Protein AF-0000000086662887 (afdb_homodimer)

Foldseek 3Di:
DPDPPPPPDDPPDPDDDPPPPPPPDDPPPDDPDPDDDDDDDDDDDDDDDDDDDDDDDDPDPPPPPPPPPPPPVCCPPPVVVVVVVVVVVVVVVVVVVVVVVVVVVVVVVLVPDQPVAQVSQAPVCPQALVSNVVSVWDQQQLVLGTGDPLLDDVVLSVVCCQCDPDPNSFFKKWFFPVVVPDPAPPVRGDIDIDTSVVSSNVGHAFGKMWGFQLSVLVSLVSVVVSVVCCVVRVGDHHYDPDPVVVVNVVSVCCVPPVPVGDRGDRPHMDGGHDD/DPPPPDPPDDPDDPDDDDPDPPPPDDPPPPPPPPDDDDDDDPDDDDDDDDDDPPVVDPPDPPPPPPPPPPPPPCCPPPVVVVVVVVVVVVVVVVVVVVVVVVVVVVVVVLVPDQPVAQVSQAPVCPQALVSNVVVVWDQQQLVLGTGDPLLDDVVLSVVCCQCDPDPSSFFKKWFFPCVVPPPQPPVRGDIDIDTSVVSSNVGHAFGKMWGFQLSVLVSLVSVVVSVVCCVVRVGDHHYDPDPVVVVNVVSVCCVPPVPVGDRGDRPHMDGGHDD

Nearest PDB structures (foldseek):
  6k1x-assembly1_A  TM=3.663E-01  e=7.647E+00  Rhodothermus marinus DSM 4252

Organism: Colletotrichum gloeosporioides (NCBI:txid474922)

Structure (mmCIF, N/CA/C/O backbone):
data_AF-0000000086662887-model_v1
#
loop_
_entity.id
_entity.type
_entity.pdbx_description
1 polymer 'Tat pathway signal sequence'
#
loop_
_atom_site.group_PDB
_atom_site.id
_atom_site.type_symbol
_atom_site.label_atom_id
_atom_site.label_alt_id
_atom_site.label_comp_id
_atom_site.label_asym_id
_atom_site.label_entity_id
_atom_site.label_seq_id
_atom_site.pdbx_PDB_ins_code
_atom_site.Cartn_x
_atom_site.Cartn_y
_atom_site.Cartn_z
_atom_site.occupancy
_atom_site.B_iso_or_equiv
_atom_site.auth_seq_id
_atom_site.auth_comp_id
_atom_site.auth_asym_id
_atom_site.auth_atom_id
_atom_site.pdbx_PDB_model_num
ATOM 1 N N . MET A 1 1 ? 58.344 -1.592 1.694 1 23.08 1 MET A N 1
ATOM 2 C CA . MET A 1 1 ? 58.094 -2.932 2.219 1 23.08 1 MET A CA 1
ATOM 3 C C . MET A 1 1 ? 57.562 -2.865 3.639 1 23.08 1 MET A C 1
ATOM 5 O O . MET A 1 1 ? 56.625 -3.609 3.986 1 23.08 1 MET A O 1
ATOM 9 N N . SER A 1 2 ? 58.281 -2.299 4.652 1 22.98 2 SER A N 1
ATOM 10 C CA . SER A 1 2 ? 58.312 -2.697 6.059 1 22.98 2 SER A CA 1
ATOM 11 C C . SER A 1 2 ? 57.094 -2.115 6.816 1 22.98 2 SER A C 1
ATOM 13 O O . SER A 1 2 ? 56.531 -2.777 7.684 1 22.98 2 SER A O 1
ATOM 15 N N . GLN A 1 3 ? 56.969 -0.817 6.832 1 21.31 3 GLN A N 1
ATOM 16 C CA . GLN A 1 3 ? 56.406 -0.112 7.98 1 21.31 3 GLN A CA 1
ATOM 17 C C . GLN A 1 3 ? 54.906 -0.336 8.078 1 21.31 3 GLN A C 1
ATOM 19 O O . GLN A 1 3 ? 54.344 -0.237 9.156 1 21.31 3 GLN A O 1
ATOM 24 N N . MET A 1 4 ? 54.062 -0.212 6.941 1 23.38 4 MET A N 1
ATOM 25 C CA . MET A 1 4 ? 52.656 0.029 7.133 1 23.38 4 MET A CA 1
ATOM 26 C C . MET A 1 4 ? 51.938 -1.246 7.574 1 23.38 4 MET A C 1
ATOM 28 O O . MET A 1 4 ? 51.406 -1.987 6.742 1 23.38 4 MET A O 1
ATOM 32 N N . ALA A 1 5 ? 52.406 -2.219 8.336 1 21.09 5 ALA A N 1
ATOM 33 C CA . ALA A 1 5 ? 52.125 -3.518 8.938 1 21.09 5 ALA A CA 1
ATOM 34 C C . ALA A 1 5 ? 50.969 -3.406 9.938 1 21.09 5 ALA A C 1
ATOM 36 O O . ALA A 1 5 ? 50.344 -4.406 10.281 1 21.09 5 ALA A O 1
ATOM 37 N N . LYS A 1 6 ? 50.875 -2.359 10.812 1 22.92 6 LYS A N 1
ATOM 38 C CA . LYS A 1 6 ? 50.312 -2.43 12.156 1 22.92 6 LYS A CA 1
ATOM 39 C C . LYS A 1 6 ? 48.812 -2.6 12.117 1 22.92 6 LYS A C 1
ATOM 41 O O . LYS A 1 6 ? 48.188 -2.898 13.141 1 22.92 6 LYS A O 1
ATOM 46 N N . MET A 1 7 ? 48 -1.914 11.266 1 21.62 7 MET A N 1
ATOM 47 C CA . MET A 1 7 ? 46.594 -1.594 11.57 1 21.62 7 MET A CA 1
ATOM 48 C C . MET A 1 7 ? 45.719 -2.838 11.477 1 21.62 7 MET A C 1
ATOM 50 O O . MET A 1 7 ? 44.594 -2.777 10.977 1 21.62 7 MET A O 1
ATOM 54 N N . ALA A 1 8 ? 46.188 -4.125 11.414 1 22.67 8 ALA A N 1
ATOM 55 C CA . ALA A 1 8 ? 45.5 -5.387 11.094 1 22.67 8 ALA A CA 1
ATOM 56 C C . ALA A 1 8 ? 44.531 -5.789 12.203 1 22.67 8 ALA A C 1
ATOM 58 O O . ALA A 1 8 ? 43.719 -6.703 12.023 1 22.67 8 ALA A O 1
ATOM 59 N N . GLY A 1 9 ? 44.781 -5.5 13.5 1 20.31 9 GLY A N 1
ATOM 60 C CA . GLY A 1 9 ? 44.469 -6.445 14.555 1 20.31 9 GLY A CA 1
ATOM 61 C C . GLY A 1 9 ? 42.969 -6.574 14.805 1 20.31 9 GLY A C 1
ATOM 62 O O . GLY A 1 9 ? 42.469 -7.68 15.016 1 20.31 9 GLY A O 1
ATOM 63 N N . VAL A 1 10 ? 42.188 -5.594 15.305 1 21.38 10 VAL A N 1
ATOM 64 C CA . VAL A 1 10 ? 41.219 -5.656 16.406 1 21.38 10 VAL A CA 1
ATOM 65 C C . VAL A 1 10 ? 39.875 -6.168 15.898 1 21.38 10 VAL A C 1
ATOM 67 O O . VAL A 1 10 ? 38.906 -6.238 16.656 1 21.38 10 VAL A O 1
ATOM 70 N N . VAL A 1 11 ? 39.531 -6.371 14.625 1 22.28 11 VAL A N 1
ATOM 71 C CA . VAL A 1 11 ? 38.094 -6.375 14.289 1 22.28 11 VAL A CA 1
ATOM 72 C C . VAL A 1 11 ? 37.469 -7.707 14.688 1 22.28 11 VAL A C 1
ATOM 74 O O . VAL A 1 11 ? 37.156 -8.531 13.828 1 22.28 11 VAL A O 1
ATOM 77 N N . ARG A 1 12 ? 38 -8.461 15.617 1 19.94 12 ARG A N 1
ATOM 78 C CA . ARG A 1 12 ? 37.625 -9.867 15.758 1 19.94 12 ARG A CA 1
ATOM 79 C C . ARG A 1 12 ? 36.156 -10 16.125 1 19.94 12 ARG A C 1
ATOM 81 O O . ARG A 1 12 ? 35.438 -10.836 15.578 1 19.94 12 ARG A O 1
ATOM 88 N N . ASN A 1 13 ? 35.656 -9.703 17.406 1 18.73 13 ASN A N 1
ATOM 89 C CA . ASN A 1 13 ? 34.906 -10.625 18.266 1 18.73 13 ASN A CA 1
ATOM 90 C C . ASN A 1 13 ? 33.406 -10.57 17.969 1 18.73 13 ASN A C 1
ATOM 92 O O . ASN A 1 13 ? 32.594 -11 18.797 1 18.73 13 ASN A O 1
ATOM 96 N N . LEU A 1 14 ? 32.75 -9.711 17.125 1 20.89 14 LEU A N 1
ATOM 97 C CA . LEU A 1 14 ? 31.344 -9.445 17.391 1 20.89 14 LEU A CA 1
ATOM 98 C C . LEU A 1 14 ? 30.5 -10.672 17.047 1 20.89 14 LEU A C 1
ATOM 100 O O . LEU A 1 14 ? 30.062 -10.82 15.898 1 20.89 14 LEU A O 1
ATOM 104 N N . GLN A 1 15 ? 30.875 -11.859 17.469 1 19.16 15 GLN A N 1
ATOM 105 C CA . GLN A 1 15 ? 30.203 -13.055 16.969 1 19.16 15 GLN A CA 1
ATOM 106 C C . GLN A 1 15 ? 28.703 -13.016 17.297 1 19.16 15 GLN A C 1
ATOM 108 O O . GLN A 1 15 ? 27.875 -13.344 16.453 1 19.16 15 GLN A O 1
ATOM 113 N N . ALA A 1 16 ? 28.234 -13.102 18.625 1 20.16 16 ALA A N 1
ATOM 114 C CA . ALA A 1 16 ? 27.484 -14.281 19.047 1 20.16 16 ALA A CA 1
ATOM 115 C C . ALA A 1 16 ? 26.016 -14.164 18.641 1 20.16 16 ALA A C 1
ATOM 117 O O . ALA A 1 16 ? 25.484 -15.062 18 1 20.16 16 ALA A O 1
ATOM 118 N N . SER A 1 17 ? 24.938 -13.984 19.656 1 21.36 17 SER A N 1
ATOM 119 C CA . SER A 1 17 ? 23.891 -14.828 20.219 1 21.36 17 SER A CA 1
ATOM 120 C C . SER A 1 17 ? 22.531 -14.469 19.656 1 21.36 17 SER A C 1
ATOM 122 O O . SER A 1 17 ? 21.5 -14.93 20.156 1 21.36 17 SER A O 1
ATOM 124 N N . THR A 1 18 ? 22.344 -13.664 18.688 1 21.86 18 THR A N 1
ATOM 125 C CA . THR A 1 18 ? 21.047 -13.008 18.734 1 21.86 18 THR A CA 1
ATOM 126 C C . THR A 1 18 ? 19.938 -13.969 18.312 1 21.86 18 THR A C 1
ATOM 128 O O . THR A 1 18 ? 19.641 -14.086 17.125 1 21.86 18 THR A O 1
ATOM 131 N N . THR A 1 19 ? 19.844 -15.203 18.891 1 23.77 19 THR A N 1
ATOM 132 C CA . THR A 1 19 ? 18.859 -16.141 18.375 1 23.77 19 THR A CA 1
ATOM 133 C C . THR A 1 19 ? 17.438 -15.633 18.609 1 23.77 19 THR A C 1
ATOM 135 O O . THR A 1 19 ? 16.469 -16.344 18.344 1 23.77 19 THR A O 1
ATOM 138 N N . GLY A 1 20 ? 17.141 -14.438 19.125 1 20.3 20 GLY A N 1
ATOM 139 C CA . GLY A 1 20 ? 15.867 -14.469 19.812 1 20.3 20 GLY A CA 1
ATOM 140 C C . GLY A 1 20 ? 14.688 -14.711 18.906 1 20.3 20 GLY A C 1
ATOM 141 O O . GLY A 1 20 ? 14.594 -14.109 17.828 1 20.3 20 GLY A O 1
ATOM 142 N N . LYS A 1 21 ? 14.016 -15.914 18.984 1 22.34 21 LYS A N 1
ATOM 143 C CA . LYS A 1 21 ? 12.828 -16.484 18.359 1 22.34 21 LYS A CA 1
ATOM 144 C C . LYS A 1 21 ? 11.602 -15.617 18.609 1 22.34 21 LYS A C 1
ATOM 146 O O . LYS A 1 21 ? 11.008 -15.656 19.688 1 22.34 21 LYS A O 1
ATOM 151 N N . THR A 1 22 ? 11.523 -14.32 18.312 1 21.97 22 THR A N 1
ATOM 152 C CA . THR A 1 22 ? 10.297 -13.641 18.719 1 21.97 22 THR A CA 1
ATOM 153 C C . THR A 1 22 ? 9.078 -14.289 18.078 1 21.97 22 THR A C 1
ATOM 155 O O . THR A 1 22 ? 8.945 -14.297 16.844 1 21.97 22 THR A O 1
ATOM 158 N N . ARG A 1 23 ? 8.602 -15.398 18.672 1 20.58 23 ARG A N 1
ATOM 159 C CA . ARG A 1 23 ? 7.34 -16.078 18.391 1 20.58 23 ARG A CA 1
ATOM 160 C C . ARG A 1 23 ? 6.172 -15.094 18.406 1 20.58 23 ARG A C 1
ATOM 162 O O . ARG A 1 23 ? 5.996 -14.352 19.375 1 20.58 23 ARG A O 1
ATOM 169 N N . TYR A 1 24 ? 5.73 -14.594 17.312 1 20.77 24 TYR A N 1
ATOM 170 C CA . TYR A 1 24 ? 4.594 -13.695 17.141 1 20.77 24 TYR A CA 1
ATOM 171 C C . TYR A 1 24 ? 3.33 -14.289 17.75 1 20.77 24 TYR A C 1
ATOM 173 O O . TYR A 1 24 ? 2.861 -15.344 17.297 1 20.77 24 TYR A O 1
ATOM 181 N N . ASP A 1 25 ? 3.242 -14.289 19.141 1 20.25 25 ASP A N 1
ATOM 182 C CA . ASP A 1 25 ? 2.082 -14.789 19.859 1 20.25 25 ASP A CA 1
ATOM 183 C C . ASP A 1 25 ? 0.788 -14.203 19.312 1 20.25 25 ASP A C 1
ATOM 185 O O . ASP A 1 25 ? 0.781 -13.078 18.797 1 20.25 25 ASP A O 1
ATOM 189 N N . ARG A 1 26 ? -0.189 -15.055 19.172 1 20.58 26 ARG A N 1
ATOM 190 C CA . ARG A 1 26 ? -1.583 -14.977 18.75 1 20.58 26 ARG A CA 1
ATOM 191 C C . ARG A 1 26 ? -2.381 -14.047 19.672 1 20.58 26 ARG A C 1
ATOM 193 O O . ARG A 1 26 ? -2.377 -14.219 20.891 1 20.58 26 ARG A O 1
ATOM 200 N N . VAL A 1 27 ? -2.52 -12.773 19.359 1 21.12 27 VAL A N 1
ATOM 201 C CA . VAL A 1 27 ? -3.254 -11.766 20.125 1 21.12 27 VAL A CA 1
ATOM 202 C C . VAL A 1 27 ? -4.668 -12.258 20.406 1 21.12 27 VAL A C 1
ATOM 204 O O . VAL A 1 27 ? -5.438 -12.531 19.484 1 21.12 27 VAL A O 1
ATOM 207 N N . PRO A 1 28 ? -4.914 -12.969 21.531 1 20.08 28 PRO A N 1
ATOM 208 C CA . PRO A 1 28 ? -6.273 -13.383 21.891 1 20.08 28 PRO A CA 1
ATOM 209 C C . PRO A 1 28 ? -7.211 -12.195 22.109 1 20.08 28 PRO A C 1
ATOM 211 O O . PRO A 1 28 ? -6.773 -11.133 22.547 1 20.08 28 PRO A O 1
ATOM 214 N N . SER A 1 29 ? -8.289 -12.062 21.422 1 19.61 29 SER A N 1
ATOM 215 C CA . SER A 1 29 ? -9.406 -11.125 21.406 1 19.61 29 SER A CA 1
ATOM 216 C C . SER A 1 29 ? -10.156 -11.125 22.734 1 19.61 29 SER A C 1
ATOM 218 O O . SER A 1 29 ? -11.219 -11.734 22.844 1 19.61 29 SER A O 1
ATOM 220 N N . GLN A 1 30 ? -9.391 -10.977 23.922 1 18.95 30 GLN A N 1
ATOM 221 C CA . GLN A 1 30 ? -10.164 -11.047 25.156 1 18.95 30 GLN A CA 1
ATOM 222 C C . GLN A 1 30 ? -11.227 -9.953 25.203 1 18.95 30 GLN A C 1
ATOM 224 O O . GLN A 1 30 ? -11.016 -8.852 24.672 1 18.95 30 GLN A O 1
ATOM 229 N N . GLN A 1 31 ? -12.508 -10.289 25.578 1 19.3 31 GLN A N 1
ATOM 230 C CA . GLN A 1 31 ? -13.852 -9.773 25.828 1 19.3 31 GLN A CA 1
ATOM 231 C C . GLN A 1 31 ? -13.875 -8.852 27.047 1 19.3 31 GLN A C 1
ATOM 233 O O . GLN A 1 31 ? -13.516 -9.273 28.141 1 19.3 31 GLN A O 1
ATOM 238 N N . MET A 1 32 ? -13.375 -7.59 26.984 1 18.52 32 MET A N 1
ATOM 239 C CA . MET A 1 32 ? -13.25 -6.793 28.203 1 18.52 32 MET A CA 1
ATOM 240 C C . MET A 1 32 ? -14.609 -6.578 28.859 1 18.52 32 MET A C 1
ATOM 242 O O . MET A 1 32 ? -15.516 -6.031 28.234 1 18.52 32 MET A O 1
ATOM 246 N N . PRO A 1 33 ? -14.961 -7.266 29.922 1 18.3 33 PRO A N 1
ATOM 247 C CA . PRO A 1 33 ? -16.234 -7.145 30.625 1 18.3 33 PRO A CA 1
ATOM 248 C C . PRO A 1 33 ? -16.312 -5.883 31.484 1 18.3 33 PRO A C 1
ATOM 250 O O . PRO A 1 33 ? -15.359 -5.559 32.219 1 18.3 33 PRO A O 1
ATOM 253 N N . LEU A 1 34 ? -16.688 -4.793 31.047 1 18.25 34 LEU A N 1
ATOM 254 C CA . LEU A 1 34 ? -16.766 -3.582 31.859 1 18.25 34 LEU A CA 1
ATOM 255 C C . LEU A 1 34 ? -17.688 -3.795 33.062 1 18.25 34 LEU A C 1
ATOM 257 O O . LEU A 1 34 ? -18.875 -4.062 32.906 1 18.25 34 LEU A O 1
ATOM 261 N N . TYR A 1 35 ? -17.094 -4.254 34.188 1 15.48 35 TYR A N 1
ATOM 262 C CA . TYR A 1 35 ? -17.672 -4.582 35.5 1 15.48 35 TYR A CA 1
ATOM 263 C C . TYR A 1 35 ? -18.422 -3.391 36.062 1 15.48 35 TYR A C 1
ATOM 265 O O . TYR A 1 35 ? -18.188 -2.248 35.688 1 15.48 35 TYR A O 1
ATOM 273 N N . ASP A 1 36 ? -18.891 -3.537 37.469 1 16.23 36 ASP A N 1
ATOM 274 C CA . ASP A 1 36 ? -20.031 -3.58 38.375 1 16.23 36 ASP A CA 1
ATOM 275 C C . ASP A 1 36 ? -20.031 -2.389 39.312 1 16.23 36 ASP A C 1
ATOM 277 O O . ASP A 1 36 ? -21.078 -1.783 39.562 1 16.23 36 ASP A O 1
ATOM 281 N N . ASP A 1 37 ? -18.906 -2.092 40.125 1 15.65 37 ASP A N 1
ATOM 282 C CA . ASP A 1 37 ? -19.141 -2.209 41.531 1 15.65 37 ASP A CA 1
ATOM 283 C C . ASP A 1 37 ? -19.906 -0.994 42.062 1 15.65 37 ASP A C 1
ATOM 285 O O . ASP A 1 37 ? -19.891 0.072 41.469 1 15.65 37 ASP A O 1
ATOM 289 N N . PRO A 1 38 ? -20.031 -0.898 43.594 1 17.8 38 PRO A N 1
ATOM 290 C CA . PRO A 1 38 ? -21 -0.775 44.688 1 17.8 38 PRO A CA 1
ATOM 291 C C . PRO A 1 38 ? -21.031 0.625 45.312 1 17.8 38 PRO A C 1
ATOM 293 O O . PRO A 1 38 ? -20.094 1.396 45.125 1 17.8 38 PRO A O 1
ATOM 296 N N . ARG A 1 39 ? -22.109 0.982 46.094 1 20.58 39 ARG A N 1
ATOM 297 C CA . ARG A 1 39 ? -22.875 2.068 46.688 1 20.58 39 ARG A CA 1
ATOM 298 C C . ARG A 1 39 ? -22.219 2.557 47.969 1 20.58 39 ARG A C 1
ATOM 300 O O . ARG A 1 39 ? -22.797 3.373 48.688 1 20.58 39 ARG A O 1
ATOM 307 N N . PRO A 1 40 ? -20.828 2.352 48.25 1 17.09 40 PRO A N 1
ATOM 308 C CA . PRO A 1 40 ? -20.859 2.34 49.719 1 17.09 40 PRO A CA 1
ATOM 309 C C . PRO A 1 40 ? -21.469 3.613 50.312 1 17.09 40 PRO A C 1
ATOM 311 O O . PRO A 1 40 ? -21.516 4.645 49.625 1 17.09 40 PRO A O 1
ATOM 314 N N . PRO A 1 41 ? -21.562 3.607 51.781 1 17.44 41 PRO A N 1
ATOM 315 C CA . PRO A 1 41 ? -22.438 4.047 52.875 1 17.44 41 PRO A CA 1
ATOM 316 C C . PRO A 1 41 ? -22.016 5.391 53.469 1 17.44 41 PRO A C 1
ATOM 318 O O . PRO A 1 41 ? -22.859 6.16 53.938 1 17.44 41 PRO A O 1
ATOM 321 N N . ALA A 1 42 ? -20.625 5.688 53.562 1 16.67 42 ALA A N 1
ATOM 322 C CA . ALA A 1 42 ? -20.188 5.969 54.906 1 16.67 42 ALA A CA 1
ATOM 323 C C . ALA A 1 42 ? -20.891 7.203 55.469 1 16.67 42 ALA A C 1
ATOM 325 O O . ALA A 1 42 ? -21.391 8.031 54.719 1 16.67 42 ALA A O 1
ATOM 326 N N . ASP A 1 43 ? -20.375 7.496 56.812 1 16.19 43 ASP A N 1
ATOM 327 C CA . ASP A 1 43 ? -20.703 7.711 58.219 1 16.19 43 ASP A CA 1
ATOM 328 C C . ASP A 1 43 ? -20.875 9.195 58.531 1 16.19 43 ASP A C 1
ATOM 330 O O . ASP A 1 43 ? -21.922 9.625 59.031 1 16.19 43 ASP A O 1
ATOM 334 N N . ASP A 1 44 ? -19.797 9.711 59.344 1 16.22 44 ASP A N 1
ATOM 335 C CA . ASP A 1 44 ? -19.797 10.016 60.75 1 16.22 44 ASP A CA 1
ATOM 336 C C . ASP A 1 44 ? -20.203 11.461 61.031 1 16.22 44 ASP A C 1
ATOM 338 O O . ASP A 1 44 ? -20.203 12.289 60.094 1 16.22 44 ASP A O 1
ATOM 342 N N . SER A 1 45 ? -19.438 12.062 62.094 1 17.34 45 SER A N 1
ATOM 343 C CA . SER A 1 45 ? -19.609 12.508 63.469 1 17.34 45 SER A CA 1
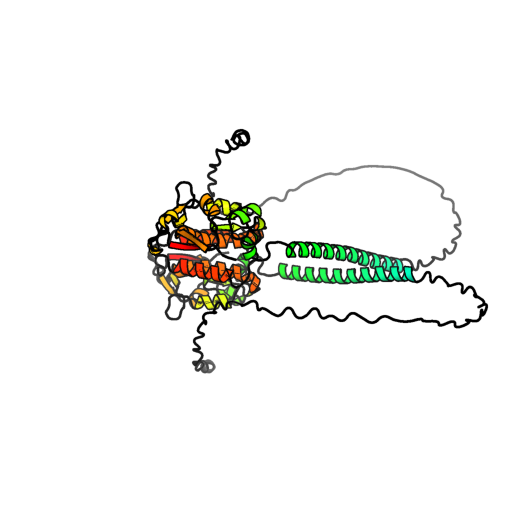ATOM 344 C C . SER A 1 45 ? -19.844 14.016 63.531 1 17.34 45 SER A C 1
ATOM 346 O O . SER A 1 45 ? -19.516 14.742 62.594 1 17.34 45 SER A O 1
ATOM 348 N N . ARG A 1 46 ? -20 14.508 64.875 1 18.59 46 ARG A N 1
ATOM 349 C CA . ARG A 1 46 ? -20.688 15.375 65.875 1 18.59 46 ARG A CA 1
ATOM 350 C C . ARG A 1 46 ? -19.922 16.688 66.062 1 18.59 46 ARG A C 1
ATOM 352 O O . ARG A 1 46 ? -20.375 17.578 66.75 1 18.59 46 ARG A O 1
ATOM 359 N N . LEU A 1 47 ? -18.578 16.766 65.688 1 17.19 47 LEU A N 1
ATOM 360 C CA . LEU A 1 47 ? -17.938 17.5 66.75 1 17.19 47 LEU A CA 1
ATOM 361 C C . LEU A 1 47 ? -18.609 18.844 67 1 17.19 47 LEU A C 1
ATOM 363 O O . LEU A 1 47 ? -19.188 19.406 66.062 1 17.19 47 LEU A O 1
ATOM 367 N N . GLU A 1 48 ? -18.297 19.344 68.25 1 17.69 48 GLU A N 1
ATOM 368 C CA . GLU A 1 48 ? -18.703 20.094 69.438 1 17.69 48 GLU A CA 1
ATOM 369 C C . GLU A 1 48 ? -18.609 21.594 69.188 1 17.69 48 GLU A C 1
ATOM 371 O O . GLU A 1 48 ? -19.562 22.328 69.438 1 17.69 48 GLU A O 1
ATOM 376 N N . ASP A 1 49 ? -17.266 22.125 69.375 1 16.73 49 ASP A N 1
ATOM 377 C CA . ASP A 1 49 ? -16.969 22.891 70.562 1 16.73 49 ASP A CA 1
ATOM 378 C C . ASP A 1 49 ? -17.5 24.328 70.438 1 16.73 49 ASP A C 1
ATOM 380 O O . ASP A 1 49 ? -17.891 24.766 69.375 1 16.73 49 ASP A O 1
ATOM 384 N N . ASN A 1 50 ? -16.531 25.281 71 1 17.78 50 ASN A N 1
ATOM 385 C CA . ASN A 1 50 ? -16.344 26.141 72.125 1 17.78 50 ASN A CA 1
ATOM 386 C C . ASN A 1 50 ? -16.828 27.562 71.875 1 17.78 50 ASN A C 1
ATOM 388 O O . ASN A 1 50 ? -17 27.938 70.688 1 17.78 50 ASN A O 1
ATOM 392 N N . GLU A 1 51 ? -16.109 28.5 72.562 1 18.11 51 GLU A N 1
ATOM 393 C CA . GLU A 1 51 ? -16.312 29.438 73.688 1 18.11 51 GLU A CA 1
ATOM 394 C C . GLU A 1 51 ? -16.547 30.844 73.188 1 18.11 51 GLU A C 1
ATOM 396 O O . GLU A 1 51 ? -17.547 31.484 73.562 1 18.11 51 GLU A O 1
ATOM 401 N N . ARG A 1 52 ? -15.375 31.812 73.312 1 18.41 52 ARG A N 1
ATOM 402 C CA . ARG A 1 52 ? -15.203 32.844 74.312 1 18.41 52 ARG A CA 1
ATOM 403 C C . ARG A 1 52 ? -15.758 34.188 73.812 1 18.41 52 ARG A C 1
ATOM 405 O O . ARG A 1 52 ? -16.594 34.781 74.5 1 18.41 52 ARG A O 1
ATOM 412 N N . ALA A 1 53 ? -14.812 35.25 73.812 1 20.23 53 ALA A N 1
ATOM 413 C CA . ALA A 1 53 ? -14.594 36.344 74.75 1 20.23 53 ALA A CA 1
ATOM 414 C C . ALA A 1 53 ? -15.266 37.625 74.25 1 20.23 53 ALA A C 1
ATOM 416 O O . ALA A 1 53 ? -15.617 37.719 73.062 1 20.23 53 ALA A O 1
ATOM 417 N N . GLU A 1 54 ? -14.875 38.75 74.938 1 20.34 54 GLU A N 1
ATOM 418 C CA . GLU A 1 54 ? -15.312 39.906 75.75 1 20.34 54 GLU A CA 1
ATOM 419 C C . GLU A 1 54 ? -15.391 41.188 74.875 1 20.34 54 GLU A C 1
ATOM 421 O O . GLU A 1 54 ? -16.188 42.062 75.188 1 20.34 54 GLU A O 1
ATOM 426 N N . LYS A 1 55 ? -14.367 41.469 74 1 22.5 55 LYS A N 1
ATOM 427 C CA . LYS A 1 55 ? -13.773 42.781 74.312 1 22.5 55 LYS A CA 1
ATOM 428 C C . LYS A 1 55 ? -14.711 43.906 73.938 1 22.5 55 LYS A C 1
ATOM 430 O O . LYS A 1 55 ? -15.492 43.781 73 1 22.5 55 LYS A O 1
ATOM 435 N N . ASP A 1 56 ? -14.547 45.062 74.688 1 22.36 56 ASP A N 1
ATOM 436 C CA . ASP A 1 56 ? -15.172 46.25 75.312 1 22.36 56 ASP A CA 1
ATOM 437 C C . ASP A 1 56 ? -15.375 47.344 74.25 1 22.36 56 ASP A C 1
ATOM 439 O O . ASP A 1 56 ? -16.469 47.875 74.125 1 22.36 56 ASP A O 1
ATOM 443 N N . ASP A 1 57 ? -14.195 48.094 73.875 1 23.3 57 ASP A N 1
ATOM 444 C CA . ASP A 1 57 ? -14.055 49.5 74.25 1 23.3 57 ASP A CA 1
ATOM 445 C C . ASP A 1 57 ? -14.82 50.406 73.312 1 23.3 57 ASP A C 1
ATOM 447 O O . ASP A 1 57 ? -15.18 50.031 72.188 1 23.3 57 ASP A O 1
ATOM 451 N N . ASP A 1 58 ? -14.625 51.812 73.562 1 27.44 58 ASP A N 1
ATOM 452 C CA . ASP A 1 58 ? -15.195 53.156 73.75 1 27.44 58 ASP A CA 1
ATOM 453 C C . ASP A 1 58 ? -15.148 53.938 72.438 1 27.44 58 ASP A C 1
ATOM 455 O O . ASP A 1 58 ? -15.359 55.156 72.375 1 27.44 58 ASP A O 1
ATOM 459 N N . GLY A 1 59 ? -15.234 53.406 71.312 1 22.61 59 GLY A N 1
ATOM 460 C CA . GLY A 1 59 ? -14.766 54.219 70.188 1 22.61 59 GLY A CA 1
ATOM 461 C C . GLY A 1 59 ? -15.531 55.5 70 1 22.61 59 GLY A C 1
ATOM 462 O O . GLY A 1 59 ? -16.766 55.531 70.125 1 22.61 59 GLY A O 1
ATOM 463 N N . ASP A 1 60 ? -14.805 56.656 70.438 1 30.48 60 ASP A N 1
ATOM 464 C CA . ASP A 1 60 ? -14.992 58.094 70.375 1 30.48 60 ASP A CA 1
ATOM 465 C C . ASP A 1 60 ? -15.5 58.531 69 1 30.48 60 ASP A C 1
ATOM 467 O O . ASP A 1 60 ? -15.188 57.875 67.938 1 30.48 60 ASP A O 1
ATOM 471 N N . ASP A 1 61 ? -16.453 59.438 69 1 30.05 61 ASP A N 1
ATOM 472 C CA . ASP A 1 61 ? -17.391 60 68.062 1 30.05 61 ASP A CA 1
ATOM 473 C C . ASP A 1 61 ? -16.656 60.906 67.062 1 30.05 61 ASP A C 1
ATOM 475 O O . ASP A 1 61 ? -16.406 62.062 67.312 1 30.05 61 ASP A O 1
ATOM 479 N N . ARG A 1 62 ? -15.383 60.531 66.562 1 29.89 62 ARG A N 1
ATOM 480 C CA . ARG A 1 62 ? -14.711 61.5 65.688 1 29.89 62 ARG A CA 1
ATOM 481 C C . ARG A 1 62 ? -15.617 61.938 64.562 1 29.89 62 ARG A C 1
ATOM 483 O O . ARG A 1 62 ? -16.297 61.125 63.938 1 29.89 62 ARG A O 1
ATOM 490 N N . ASP A 1 63 ? -16.109 63.219 64.75 1 34.72 63 ASP A N 1
ATOM 491 C CA . ASP A 1 63 ? -16.812 64.062 63.75 1 34.72 63 ASP A CA 1
ATOM 492 C C . ASP A 1 63 ? -16.078 64.062 62.438 1 34.72 63 ASP A C 1
ATOM 494 O O . ASP A 1 63 ? -14.984 64.625 62.312 1 34.72 63 ASP A O 1
ATOM 498 N N . TYR A 1 64 ? -15.82 62.938 61.812 1 30.91 64 TYR A N 1
ATOM 499 C CA . TYR A 1 64 ? -15.086 62.875 60.562 1 30.91 64 TYR A CA 1
ATOM 500 C C . TYR A 1 64 ? -15.703 63.812 59.531 1 30.91 64 TYR A C 1
ATOM 502 O O . TYR A 1 64 ? -16.922 63.844 59.375 1 30.91 64 TYR A O 1
ATOM 510 N N . ASP A 1 65 ? -15.008 65 59.281 1 35.44 65 ASP A N 1
ATOM 511 C CA . ASP A 1 65 ? -15.023 65.938 58.156 1 35.44 65 ASP A CA 1
ATOM 512 C C . ASP A 1 65 ? -15.234 65.188 56.844 1 35.44 65 ASP A C 1
ATOM 514 O O . ASP A 1 65 ? -14.453 64.312 56.5 1 35.44 65 ASP A O 1
ATOM 518 N N . SER A 1 66 ? -16.438 65 56.469 1 38.88 66 SER A N 1
ATOM 519 C CA . SER A 1 66 ? -16.859 64.375 55.188 1 38.88 66 SER A CA 1
ATOM 520 C C . SER A 1 66 ? -16.281 65.188 54 1 38.88 66 SER A C 1
ATOM 522 O O . SER A 1 66 ? -16.812 66.188 53.594 1 38.88 66 SER A O 1
ATOM 524 N N . ARG A 1 67 ? -14.93 65.625 54.031 1 34.91 67 ARG A N 1
ATOM 525 C CA . ARG A 1 67 ? -14.391 66.188 52.812 1 34.91 67 ARG A CA 1
ATOM 526 C C . ARG A 1 67 ? -14.844 65.375 51.594 1 34.91 67 ARG A C 1
ATOM 528 O O . ARG A 1 67 ? -14.945 64.188 51.656 1 34.91 67 ARG A O 1
ATOM 535 N N . LEU A 1 68 ? -15.602 66.125 50.719 1 39.5 68 LEU A N 1
ATOM 536 C CA . LEU A 1 68 ? -16.047 65.812 49.375 1 39.5 68 LEU A CA 1
ATOM 537 C C . LEU A 1 68 ? -14.898 65.25 48.531 1 39.5 68 LEU A C 1
ATOM 539 O O . LEU A 1 68 ? -13.922 65.938 48.281 1 39.5 68 LEU A O 1
ATOM 543 N N . ARG A 1 69 ? -14.398 64.062 48.844 1 37.44 69 ARG A N 1
ATOM 544 C CA . ARG A 1 69 ? -13.453 63.438 47.938 1 37.44 69 ARG A CA 1
ATOM 545 C C . ARG A 1 69 ? -13.961 63.5 46.5 1 37.44 69 ARG A C 1
ATOM 547 O O . ARG A 1 69 ? -15.039 62.969 46.188 1 37.44 69 ARG A O 1
ATOM 554 N N . ARG A 1 70 ? -13.766 64.688 45.812 1 38.5 70 ARG A N 1
ATOM 555 C CA . ARG A 1 70 ? -13.883 64.625 44.375 1 38.5 70 ARG A CA 1
ATOM 556 C C . ARG A 1 70 ? -13.312 63.312 43.812 1 38.5 70 ARG A C 1
ATOM 558 O O . ARG A 1 70 ? -12.133 63.031 44.031 1 38.5 70 ARG A O 1
ATOM 565 N N . LYS A 1 71 ? -14.109 62.375 43.781 1 40.53 71 LYS A N 1
ATOM 566 C CA . LYS A 1 71 ? -13.75 61.156 43.094 1 40.53 71 LYS A CA 1
ATOM 567 C C . LYS A 1 71 ? -13.211 61.469 41.688 1 40.53 71 LYS A C 1
ATOM 569 O O . LYS A 1 71 ? -13.898 62.094 40.875 1 40.53 71 LYS A O 1
ATOM 574 N N . ARG A 1 72 ? -11.961 61.969 41.562 1 40.78 72 ARG A N 1
ATOM 575 C CA . ARG A 1 72 ? -11.336 61.844 40.25 1 40.78 72 ARG A CA 1
ATOM 576 C C . ARG A 1 72 ? -11.883 60.625 39.5 1 40.78 72 ARG A C 1
ATOM 578 O O . ARG A 1 72 ? -11.781 59.5 39.969 1 40.78 72 ARG A O 1
ATOM 585 N N . ARG A 1 73 ? -12.984 60.875 38.875 1 41.25 73 ARG A N 1
ATOM 586 C CA . ARG A 1 73 ? -13.438 59.875 37.906 1 41.25 73 ARG A CA 1
ATOM 587 C C . ARG A 1 73 ? -12.258 59.281 37.156 1 41.25 73 ARG A C 1
ATOM 589 O O . ARG A 1 73 ? -11.562 59.969 36.406 1 41.25 73 ARG A O 1
ATOM 596 N N . TRP A 1 74 ? -11.406 58.531 37.812 1 42.28 74 TRP A N 1
ATOM 597 C CA . TRP A 1 74 ? -10.461 57.688 37.062 1 42.28 74 TRP A CA 1
ATOM 598 C C . TRP A 1 74 ? -11.023 57.312 35.688 1 42.28 74 TRP A C 1
ATOM 600 O O . TRP A 1 74 ? -12.078 56.688 35.594 1 42.28 74 TRP A O 1
ATOM 610 N N . PRO A 1 75 ? -11.141 58.406 34.875 1 50.28 75 PRO A N 1
ATOM 611 C CA . PRO A 1 75 ? -11.516 57.906 33.562 1 50.28 75 PRO A CA 1
ATOM 612 C C . PRO A 1 75 ? -10.984 56.5 33.281 1 50.28 75 PRO A C 1
ATOM 614 O O . PRO A 1 75 ? -10.836 56.125 32.125 1 50.28 75 PRO A O 1
ATOM 617 N N . GLY A 1 76 ? -10.555 55.688 34.312 1 50.69 76 GLY A N 1
ATOM 618 C CA . GLY A 1 76 ? -9.641 54.656 34.75 1 50.69 76 GLY A CA 1
ATOM 619 C C . GLY A 1 76 ? -9.82 53.344 34.031 1 50.69 76 GLY A C 1
ATOM 620 O O . GLY A 1 76 ? -8.859 52.75 33.531 1 50.69 76 GLY A O 1
ATOM 621 N N . PRO A 1 77 ? -10.883 52.781 34.156 1 71.62 77 PRO A N 1
ATOM 622 C CA . PRO A 1 77 ? -11.078 51.375 33.781 1 71.62 77 PRO A CA 1
ATOM 623 C C . PRO A 1 77 ? -11.164 51.156 32.281 1 71.62 77 PRO A C 1
ATOM 625 O O . PRO A 1 77 ? -10.625 50.188 31.781 1 71.62 77 PRO A O 1
ATOM 628 N N . PRO A 1 78 ? -11.703 52.062 31.641 1 76.19 78 PRO A N 1
ATOM 629 C CA . PRO A 1 78 ? -11.82 51.719 30.234 1 76.19 78 PRO A CA 1
ATOM 630 C C . PRO A 1 78 ? -10.508 51.906 29.469 1 76.19 78 PRO A C 1
ATOM 632 O O . PRO A 1 78 ? -10.219 51.125 28.547 1 76.19 78 PRO A O 1
ATOM 635 N N . ARG A 1 79 ? -9.828 52.969 29.75 1 80.44 79 ARG A N 1
ATOM 636 C CA . ARG A 1 79 ? -8.531 53.156 29.109 1 80.44 79 ARG A CA 1
ATOM 637 C C . ARG A 1 79 ? -7.574 52.031 29.484 1 80.44 79 ARG A C 1
ATOM 639 O O . ARG A 1 79 ? -6.82 51.531 28.641 1 80.44 79 ARG A O 1
ATOM 646 N N . LEU A 1 80 ? -7.676 51.75 30.75 1 85.31 80 LEU A N 1
ATOM 647 C CA . LEU A 1 80 ? -6.836 50.625 31.188 1 85.31 80 LEU A CA 1
ATOM 648 C C . LEU A 1 80 ? -7.254 49.344 30.5 1 85.31 80 LEU A C 1
ATOM 650 O O . LEU A 1 80 ? -6.402 48.531 30.109 1 85.31 80 LEU A O 1
ATOM 654 N N . VAL A 1 81 ? -8.555 49.219 30.359 1 84.88 81 VAL A N 1
ATOM 655 C CA . VAL A 1 81 ? -9.062 48.031 29.672 1 84.88 81 VAL A CA 1
ATOM 656 C C . VAL A 1 81 ? -8.609 48.062 28.219 1 84.88 81 VAL A C 1
ATOM 658 O O . VAL A 1 81 ? -8.234 47.031 27.656 1 84.88 81 VAL A O 1
ATOM 661 N N . GLY A 1 82 ? -8.633 49.219 27.656 1 85.12 82 GLY A N 1
ATOM 662 C CA . GLY A 1 82 ? -8.172 49.344 26.281 1 85.12 82 GLY A CA 1
ATOM 663 C C . GLY A 1 82 ? -6.695 49.031 26.125 1 85.12 82 GLY A C 1
ATOM 664 O O . GLY A 1 82 ? -6.309 48.312 25.188 1 85.12 82 GLY A O 1
ATOM 665 N N . ILE A 1 83 ? -5.91 49.594 27.016 1 82.88 83 ILE A N 1
ATOM 666 C CA . ILE A 1 83 ? -4.473 49.344 26.969 1 82.88 83 ILE A CA 1
ATOM 667 C C . ILE A 1 83 ? -4.199 47.875 27.188 1 82.88 83 ILE A C 1
ATOM 669 O O . ILE A 1 83 ? -3.367 47.281 26.5 1 82.88 83 ILE A O 1
ATOM 673 N N . LEU A 1 84 ? -4.984 47.312 28.125 1 87.06 84 LEU A N 1
ATOM 674 C CA . LEU A 1 84 ? -4.797 45.906 28.406 1 87.06 84 LEU A CA 1
ATOM 675 C C . LEU A 1 84 ? -5.191 45.062 27.203 1 87.06 84 LEU A C 1
ATOM 677 O O . LEU A 1 84 ? -4.523 44.062 26.891 1 87.06 84 LEU A O 1
ATOM 681 N N . THR A 1 85 ? -6.219 45.469 26.547 1 86.25 85 THR A N 1
ATOM 682 C CA . THR A 1 85 ? -6.66 44.719 25.375 1 86.25 85 THR A CA 1
ATOM 683 C C . THR A 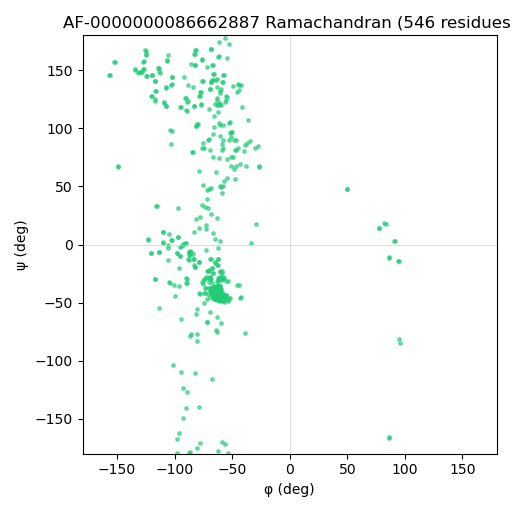1 85 ? -5.621 44.781 24.266 1 86.25 85 THR A C 1
ATOM 685 O O . THR A 1 85 ? -5.316 43.781 23.625 1 86.25 85 THR A O 1
ATOM 688 N N . VAL A 1 86 ? -5.098 45.906 24.047 1 83.81 86 VAL A N 1
ATOM 689 C CA . VAL A 1 86 ? -4.082 46.062 23.016 1 83.81 86 VAL A CA 1
ATOM 690 C C . VAL A 1 86 ? -2.828 45.281 23.391 1 83.81 86 VAL A C 1
ATOM 692 O O . VAL A 1 86 ? -2.195 44.656 22.531 1 83.81 86 VAL A O 1
ATOM 695 N N . ALA A 1 87 ? -2.539 45.312 24.672 1 84.19 87 ALA A N 1
ATOM 696 C CA . ALA A 1 87 ? -1.383 44.562 25.141 1 84.19 87 ALA A CA 1
ATOM 697 C C . ALA A 1 87 ? -1.583 43.062 24.922 1 84.19 87 ALA A C 1
ATOM 699 O O . ALA A 1 87 ? -0.659 42.344 24.5 1 84.19 87 ALA A O 1
ATOM 700 N N . ILE A 1 88 ? -2.703 42.625 25.25 1 85.75 88 ILE A N 1
ATOM 701 C CA . ILE A 1 88 ? -3.004 41.219 25.031 1 85.75 88 ILE A CA 1
ATOM 702 C C . ILE A 1 88 ? -2.949 40.875 23.547 1 85.75 88 ILE A C 1
ATOM 704 O O . ILE A 1 88 ? -2.367 39.875 23.141 1 85.75 88 ILE A O 1
ATOM 708 N N . LEU A 1 89 ? -3.465 41.719 22.734 1 87.19 89 LEU A N 1
ATOM 709 C CA . LEU A 1 89 ? -3.439 41.469 21.297 1 87.19 89 LEU A CA 1
ATOM 710 C C . LEU A 1 89 ? -2.014 41.531 20.75 1 87.19 89 LEU A C 1
ATOM 712 O O . LEU A 1 89 ? -1.652 40.75 19.859 1 87.19 89 LEU A O 1
ATOM 716 N N . ALA A 1 90 ? -1.29 42.406 21.391 1 84.25 90 ALA A N 1
ATOM 717 C CA . ALA A 1 90 ? 0.113 42.469 20.984 1 84.25 90 ALA A CA 1
ATOM 718 C C . ALA A 1 90 ? 0.865 41.219 21.406 1 84.25 90 ALA A C 1
ATOM 720 O O . ALA A 1 90 ? 1.708 40.719 20.656 1 84.25 90 ALA A O 1
ATOM 721 N N . ALA A 1 91 ? 0.603 40.719 22.562 1 84.94 91 ALA A N 1
ATOM 722 C CA . ALA A 1 91 ? 1.22 39.469 23 1 84.94 91 ALA A CA 1
ATOM 723 C C . ALA A 1 91 ? 0.835 38.312 22.094 1 84.94 91 ALA A C 1
ATOM 725 O O . ALA A 1 91 ? 1.678 37.469 21.75 1 84.94 91 ALA A O 1
ATOM 726 N N . VAL A 1 92 ? -0.375 38.281 21.766 1 83.62 92 VAL A N 1
ATOM 727 C CA . VAL A 1 92 ? -0.835 37.281 20.828 1 83.62 92 VAL A CA 1
ATOM 728 C C . VAL A 1 92 ? -0.131 37.469 19.484 1 83.62 92 VAL A C 1
ATOM 730 O O . VAL A 1 92 ? 0.243 36.469 18.844 1 83.62 92 VAL A O 1
ATOM 733 N N . GLY A 1 93 ? 0.093 38.719 19.188 1 83.88 93 GLY A N 1
ATOM 734 C CA . GLY A 1 93 ? 0.819 39 17.969 1 83.88 93 GLY A CA 1
ATOM 735 C C . GLY A 1 93 ? 2.258 38.5 18 1 83.88 93 GLY A C 1
ATOM 736 O O . GLY A 1 93 ? 2.75 37.938 17.031 1 83.88 93 GLY A O 1
ATOM 737 N N . VAL A 1 94 ? 2.895 38.719 19.125 1 82.69 94 VAL A N 1
ATOM 738 C CA . VAL A 1 94 ? 4.27 38.25 19.266 1 82.69 94 VAL A CA 1
ATOM 739 C C . VAL A 1 94 ? 4.309 36.719 19.219 1 82.69 94 VAL A C 1
ATOM 741 O O . VAL A 1 94 ? 5.148 36.125 18.531 1 82.69 94 VAL A O 1
ATOM 744 N N . ALA A 1 95 ? 3.424 36.094 19.906 1 84.19 95 ALA A N 1
ATOM 745 C CA . ALA A 1 95 ? 3.354 34.625 19.906 1 84.19 95 ALA A CA 1
ATOM 746 C C . ALA A 1 95 ? 3.092 34.094 18.516 1 84.19 95 ALA A C 1
ATOM 748 O O . ALA A 1 95 ? 3.67 33.094 18.109 1 84.19 95 ALA A O 1
ATOM 749 N N . ASP A 1 96 ? 2.277 34.781 17.828 1 85.25 96 ASP A N 1
ATOM 750 C CA . ASP A 1 96 ? 1.98 34.406 16.453 1 85.25 96 ASP A CA 1
ATOM 751 C C . ASP A 1 96 ? 3.213 34.531 15.562 1 85.25 96 ASP A C 1
ATOM 753 O O . ASP A 1 96 ? 3.498 33.656 14.75 1 85.25 96 ASP A O 1
ATOM 757 N N . LEU A 1 97 ? 3.848 35.625 15.75 1 84.75 97 LEU A N 1
ATOM 758 C CA . LEU A 1 97 ? 5.043 35.844 14.945 1 84.75 97 LEU A CA 1
ATOM 759 C C . LEU A 1 97 ? 6.098 34.781 15.234 1 84.75 97 LEU A C 1
ATOM 761 O O . LEU A 1 97 ? 6.758 34.312 14.32 1 84.75 97 LEU A O 1
ATOM 765 N N . PHE A 1 98 ? 6.211 34.438 16.5 1 84.25 98 PHE A N 1
ATOM 766 C CA . PHE A 1 98 ? 7.133 33.344 16.859 1 84.25 98 PHE A CA 1
ATOM 767 C C . PHE A 1 98 ? 6.68 32.031 16.266 1 84.25 98 PHE A C 1
ATOM 769 O O . PHE A 1 98 ? 7.508 31.25 15.789 1 84.25 98 PHE A O 1
ATOM 776 N N . GLY A 1 99 ? 5.398 31.719 16.312 1 82.62 99 GLY A N 1
ATOM 777 C CA . GLY A 1 99 ? 4.867 30.516 15.703 1 82.62 99 GLY A CA 1
ATOM 778 C C . GLY A 1 99 ? 5.113 30.453 14.203 1 82.62 99 GLY A C 1
ATOM 779 O O . GLY A 1 99 ? 5.523 29.422 13.68 1 82.62 99 GLY A O 1
ATOM 780 N N . ARG A 1 100 ? 4.879 31.531 13.656 1 86.44 100 ARG A N 1
ATOM 781 C CA . ARG A 1 100 ? 5.09 31.594 12.211 1 86.44 100 ARG A CA 1
ATOM 782 C C . ARG A 1 100 ? 6.57 31.438 11.867 1 86.44 100 ARG A C 1
ATOM 784 O O . ARG A 1 100 ? 6.922 30.781 10.891 1 86.44 100 ARG A O 1
ATOM 791 N N . ALA A 1 101 ? 7.375 32.094 12.641 1 86.06 101 ALA A N 1
ATOM 792 C CA . ALA A 1 101 ? 8.812 31.969 12.422 1 86.06 101 ALA A CA 1
ATOM 793 C C . ALA A 1 101 ? 9.258 30.516 12.609 1 86.06 101 ALA A C 1
ATOM 795 O O . ALA A 1 101 ? 10.039 30 11.812 1 86.06 101 ALA A O 1
ATOM 796 N N . SER A 1 102 ? 8.805 29.875 13.617 1 84.81 102 SER A N 1
ATOM 797 C CA . SER A 1 102 ? 9.109 28.469 13.867 1 84.81 102 SER A CA 1
ATOM 798 C C . SER A 1 102 ? 8.625 27.594 12.719 1 84.81 102 SER A C 1
ATOM 800 O O . SER A 1 102 ? 9.336 26.672 12.289 1 84.81 102 SER A O 1
ATOM 802 N N . HIS A 1 103 ? 7.387 27.859 12.305 1 83.62 103 HIS A N 1
ATOM 803 C CA . HIS A 1 103 ? 6.84 27.109 11.172 1 83.62 103 HIS A CA 1
ATOM 804 C C . HIS A 1 103 ? 7.672 27.328 9.914 1 83.62 103 HIS A C 1
ATOM 806 O O . HIS A 1 103 ? 7.922 26.391 9.156 1 83.62 103 HIS A O 1
ATOM 812 N N . ALA A 1 104 ? 8.039 28.562 9.789 1 83.81 104 ALA A N 1
ATOM 813 C CA . ALA A 1 104 ? 8.859 28.891 8.625 1 83.81 104 ALA A CA 1
ATOM 814 C C . ALA A 1 104 ? 10.203 28.156 8.68 1 83.81 104 ALA A C 1
ATOM 816 O O . ALA A 1 104 ? 10.688 27.656 7.66 1 83.81 104 ALA A O 1
ATOM 817 N N . ILE A 1 105 ? 10.773 28.094 9.82 1 83.94 105 ILE A N 1
ATOM 818 C CA . ILE A 1 105 ? 12.031 27.375 10 1 83.94 105 ILE A CA 1
ATOM 819 C C . ILE A 1 105 ? 11.828 25.891 9.734 1 83.94 105 ILE A C 1
ATOM 821 O O . ILE A 1 105 ? 12.633 25.266 9.047 1 83.94 105 ILE A O 1
ATOM 825 N N . GLN A 1 106 ? 10.836 25.359 10.195 1 79.31 106 GLN A N 1
ATOM 826 C CA . GLN A 1 106 ? 10.523 23.953 9.969 1 79.31 106 GLN A CA 1
ATOM 827 C C . GLN A 1 106 ? 10.289 23.672 8.492 1 79.31 106 GLN A C 1
ATOM 829 O O . GLN A 1 106 ? 10.742 22.656 7.965 1 79.31 106 GLN A O 1
ATOM 834 N N . GLN A 1 107 ? 9.547 24.594 7.934 1 79.19 107 GLN A N 1
ATOM 835 C CA . GLN A 1 107 ? 9.289 24.453 6.508 1 79.19 107 GLN A CA 1
ATOM 836 C C . GLN A 1 107 ? 10.586 24.516 5.703 1 79.19 107 GLN A C 1
ATOM 838 O O . GLN A 1 107 ? 10.758 23.766 4.738 1 79.19 107 GLN A O 1
ATOM 843 N N . GLN A 1 108 ? 11.383 25.438 6.105 1 77.25 108 GLN A N 1
ATOM 844 C CA . GLN A 1 108 ? 12.672 25.547 5.434 1 77.25 108 GLN A CA 1
ATOM 845 C C . GLN A 1 108 ? 13.508 24.281 5.637 1 77.25 108 GLN A C 1
ATOM 847 O O . GLN A 1 108 ? 14.156 23.797 4.707 1 77.25 108 GLN A O 1
ATOM 852 N N . ARG A 1 109 ? 13.516 23.734 6.789 1 77.19 109 ARG A N 1
ATOM 853 C CA . ARG A 1 109 ? 14.219 22.484 7.07 1 77.19 109 ARG A CA 1
ATOM 854 C C . ARG A 1 109 ? 13.664 21.344 6.23 1 77.19 109 ARG A C 1
ATOM 856 O O . ARG A 1 109 ? 14.422 20.547 5.676 1 77.19 109 ARG A O 1
ATOM 863 N N . THR A 1 110 ? 12.344 21.281 6.125 1 77.19 110 THR A N 1
ATOM 864 C CA . THR A 1 110 ? 11.703 20.266 5.305 1 77.19 110 THR A CA 1
ATOM 865 C C . THR A 1 110 ? 12.023 20.469 3.828 1 77.19 110 THR A C 1
ATOM 867 O O . THR A 1 110 ? 12.266 19.516 3.098 1 77.19 110 THR A O 1
ATOM 870 N N . ALA A 1 111 ? 12.062 21.781 3.572 1 77.38 111 ALA A N 1
ATOM 871 C CA . ALA A 1 111 ? 12.359 22.125 2.186 1 77.38 111 ALA A CA 1
ATOM 872 C C . ALA A 1 111 ? 13.805 21.781 1.83 1 77.38 111 ALA A C 1
ATOM 874 O O . ALA A 1 111 ? 14.109 21.469 0.675 1 77.38 111 ALA A O 1
ATOM 875 N N . ASN A 1 112 ? 14.641 21.812 2.818 1 78.88 112 ASN A N 1
ATOM 876 C CA . ASN A 1 112 ? 16.047 21.562 2.559 1 78.88 112 ASN A CA 1
ATOM 877 C C . ASN A 1 112 ? 16.438 20.109 2.844 1 78.88 112 ASN A C 1
ATOM 879 O O . ASN A 1 112 ? 17.609 19.75 2.799 1 78.88 112 ASN A O 1
ATOM 883 N N . ASP A 1 113 ? 15.445 19.391 3.115 1 83.31 113 ASP A N 1
ATOM 884 C CA . ASP A 1 113 ? 15.727 17.984 3.32 1 83.31 113 ASP A CA 1
ATOM 885 C C . ASP A 1 113 ? 16.141 17.312 2.014 1 83.31 113 ASP A C 1
ATOM 887 O O . ASP A 1 113 ? 15.547 17.562 0.963 1 83.31 113 ASP A O 1
ATOM 891 N N . PRO A 1 114 ? 17.188 16.547 2.107 1 82.81 114 PRO A N 1
ATOM 892 C CA . PRO A 1 114 ? 17.641 15.898 0.879 1 82.81 114 PRO A CA 1
ATOM 893 C C . PRO A 1 114 ? 16.594 14.969 0.279 1 82.81 114 PRO A C 1
ATOM 895 O O . PRO A 1 114 ? 16.641 14.672 -0.917 1 82.81 114 PRO A O 1
ATOM 898 N N . VAL A 1 115 ? 15.703 14.508 1.098 1 88.5 115 VAL A N 1
ATOM 899 C CA . VAL A 1 115 ? 14.656 13.602 0.632 1 88.5 115 VAL A CA 1
ATOM 900 C C . VAL A 1 115 ? 13.344 14.359 0.479 1 88.5 115 VAL A C 1
ATOM 902 O O . VAL A 1 115 ? 12.641 14.609 1.465 1 88.5 115 VAL A O 1
ATOM 905 N N . GLN A 1 116 ? 13.031 14.766 -0.731 1 84.5 116 GLN A N 1
ATOM 906 C CA . GLN A 1 116 ? 11.805 15.5 -1.025 1 84.5 116 GLN A CA 1
ATOM 907 C C . GLN A 1 116 ? 10.781 14.602 -1.716 1 84.5 116 GLN A C 1
ATOM 909 O O . GLN A 1 116 ? 9.578 14.812 -1.579 1 84.5 116 GLN A O 1
ATOM 914 N N . THR A 1 117 ? 11.312 13.688 -2.469 1 86.19 117 THR A N 1
ATOM 915 C CA . THR A 1 117 ? 10.477 12.703 -3.154 1 86.19 117 THR A CA 1
ATOM 916 C C . THR A 1 117 ? 10.93 11.289 -2.82 1 86.19 117 THR A C 1
ATOM 918 O O . THR A 1 117 ? 11.992 11.086 -2.236 1 86.19 117 THR A O 1
ATOM 921 N N . VAL A 1 118 ? 10.086 10.406 -3.18 1 87.5 118 VAL A N 1
ATOM 922 C CA . VAL A 1 118 ? 10.438 9.008 -2.932 1 87.5 118 VAL A CA 1
ATOM 923 C C . VAL A 1 118 ? 11.719 8.656 -3.689 1 87.5 118 VAL A C 1
ATOM 925 O O . VAL A 1 118 ? 12.539 7.879 -3.205 1 87.5 118 VAL A O 1
ATOM 928 N N . HIS A 1 119 ? 11.977 9.281 -4.801 1 89.31 119 HIS A N 1
ATOM 929 C CA . HIS A 1 119 ? 13.172 9.016 -5.602 1 89.31 119 HIS A CA 1
ATOM 930 C C . HIS A 1 119 ? 14.43 9.508 -4.895 1 89.31 119 HIS A C 1
ATOM 932 O O . HIS A 1 119 ? 15.508 8.945 -5.078 1 89.31 119 HIS A O 1
ATOM 938 N N . ASP A 1 120 ? 14.242 10.516 -4.125 1 92.19 120 ASP A N 1
ATOM 939 C CA . ASP A 1 120 ? 15.383 11.062 -3.4 1 92.19 120 ASP A CA 1
ATOM 940 C C . ASP A 1 120 ? 15.891 10.078 -2.348 1 92.19 120 ASP A C 1
ATOM 942 O O . ASP A 1 120 ? 17.031 10.18 -1.898 1 92.19 120 ASP A O 1
ATOM 946 N N . CYS A 1 121 ? 15.039 9.172 -1.984 1 92.5 121 CYS A N 1
ATOM 947 C CA . CYS A 1 121 ? 15.453 8.164 -1.013 1 92.5 121 CYS A CA 1
ATOM 948 C C . CYS A 1 121 ? 16.641 7.359 -1.537 1 92.5 121 CYS A C 1
ATOM 950 O O . CYS A 1 121 ? 17.469 6.895 -0.758 1 92.5 121 CYS A O 1
ATOM 952 N N . PHE A 1 122 ? 16.719 7.258 -2.838 1 92.38 122 PHE A N 1
ATOM 953 C CA . PHE A 1 122 ? 17.797 6.441 -3.369 1 92.38 122 PHE A CA 1
ATOM 954 C C . PHE A 1 122 ? 18.75 7.289 -4.207 1 92.38 122 PHE A C 1
ATOM 956 O O . PHE A 1 122 ? 19.969 7.082 -4.168 1 92.38 122 PHE A O 1
ATOM 963 N N . ARG A 1 123 ? 18.266 8.359 -4.855 1 92.62 123 ARG A N 1
ATOM 964 C CA . ARG A 1 123 ? 19.109 9.156 -5.734 1 92.62 123 ARG A CA 1
ATOM 965 C C . ARG A 1 123 ? 20.078 10.023 -4.93 1 92.62 123 ARG A C 1
ATOM 967 O O . ARG A 1 123 ? 21.172 10.328 -5.395 1 92.62 123 ARG A O 1
ATOM 974 N N . SER A 1 124 ? 19.672 10.398 -3.775 1 94 124 SER A N 1
ATOM 975 C CA . SER A 1 124 ? 20.562 11.18 -2.916 1 94 124 SER A CA 1
ATOM 976 C C . SER A 1 124 ? 21.781 10.367 -2.49 1 94 124 SER A C 1
ATOM 978 O O . SER A 1 124 ? 22.766 10.922 -1.997 1 94 124 SER A O 1
ATOM 980 N N . CYS A 1 125 ? 21.766 9.109 -2.639 1 96.19 125 CYS A N 1
ATOM 981 C CA . CYS A 1 125 ? 22.844 8.211 -2.254 1 96.19 125 CYS A CA 1
ATOM 982 C C . CYS A 1 125 ? 23.859 8.078 -3.377 1 96.19 125 CYS A C 1
ATOM 984 O O . CYS A 1 125 ? 24.922 7.465 -3.195 1 96.19 125 CYS A O 1
ATOM 986 N N . GLY A 1 126 ? 23.578 8.594 -4.559 1 95.44 126 GLY A N 1
ATOM 987 C CA . GLY A 1 126 ? 24.422 8.383 -5.719 1 95.44 126 GLY A CA 1
ATOM 988 C C . GLY A 1 126 ? 24.094 7.098 -6.461 1 95.44 126 GLY A C 1
ATOM 989 O O . GLY A 1 126 ? 23.031 6.508 -6.258 1 95.44 126 GLY A O 1
ATOM 990 N N . TYR A 1 127 ? 25.016 6.668 -7.379 1 95.38 127 TYR A N 1
ATOM 991 C CA . TYR A 1 127 ? 24.672 5.562 -8.266 1 95.38 127 TYR A CA 1
ATOM 992 C C . TYR A 1 127 ? 25.672 4.422 -8.141 1 95.38 127 TYR A C 1
ATOM 994 O O . TYR A 1 127 ? 25.578 3.422 -8.859 1 95.38 127 TYR A O 1
ATOM 1002 N N . THR A 1 128 ? 26.578 4.551 -7.27 1 96.06 128 THR A N 1
ATOM 1003 C CA . THR A 1 128 ? 27.547 3.494 -7.004 1 96.06 128 THR A CA 1
ATOM 1004 C C . THR A 1 128 ? 27.578 3.15 -5.516 1 96.06 128 THR A C 1
ATOM 1006 O O . THR A 1 128 ? 27.188 3.967 -4.68 1 96.06 128 THR A O 1
ATOM 1009 N N . ALA A 1 129 ? 28.062 1.936 -5.227 1 97.19 129 ALA A N 1
ATOM 1010 C CA . ALA A 1 129 ? 28.188 1.526 -3.83 1 97.19 129 ALA A CA 1
ATOM 1011 C C . ALA A 1 129 ? 29.125 2.461 -3.074 1 97.19 129 ALA A C 1
ATOM 1013 O O . ALA A 1 129 ? 28.844 2.85 -1.938 1 97.19 129 ALA A O 1
ATOM 1014 N N . ALA A 1 130 ? 30.172 2.811 -3.693 1 96.94 130 ALA A N 1
ATOM 1015 C CA . ALA A 1 130 ? 31.156 3.684 -3.062 1 96.94 130 ALA A CA 1
ATOM 1016 C C . ALA A 1 130 ? 30.547 5.035 -2.705 1 96.94 130 ALA A C 1
ATOM 1018 O O . ALA A 1 130 ? 30.719 5.523 -1.587 1 96.94 130 ALA A O 1
ATOM 1019 N N . ASP A 1 131 ? 29.828 5.672 -3.65 1 96.81 131 ASP A N 1
ATOM 1020 C CA . ASP A 1 131 ? 29.156 6.938 -3.393 1 96.81 131 ASP A CA 1
ATOM 1021 C C . ASP A 1 131 ? 28.203 6.816 -2.205 1 96.81 131 ASP A C 1
ATOM 1023 O O . ASP A 1 131 ? 28.172 7.688 -1.334 1 96.81 131 ASP A O 1
ATOM 1027 N N . ALA A 1 132 ? 27.484 5.758 -2.246 1 97.88 132 ALA A N 1
ATOM 1028 C CA . ALA A 1 132 ? 26.453 5.555 -1.23 1 97.88 132 ALA A CA 1
ATOM 1029 C C . ALA A 1 132 ? 27.078 5.426 0.159 1 97.88 132 ALA A C 1
ATOM 1031 O O . ALA A 1 132 ? 26.594 6.039 1.117 1 97.88 132 ALA A O 1
ATOM 1032 N N . ILE A 1 133 ? 28.109 4.641 0.249 1 98 133 ILE A N 1
ATOM 1033 C CA . ILE A 1 133 ? 28.797 4.434 1.521 1 98 133 ILE A CA 1
ATOM 1034 C C . ILE A 1 133 ? 29.375 5.758 2.02 1 98 133 ILE A C 1
ATOM 1036 O O . ILE A 1 133 ? 29.234 6.102 3.197 1 98 133 ILE A O 1
ATOM 1040 N N . GLU A 1 134 ? 29.938 6.516 1.163 1 97.56 134 GLU A N 1
ATOM 1041 C CA . GLU A 1 134 ? 30.531 7.809 1.506 1 97.56 134 GLU A CA 1
ATOM 1042 C C . GLU A 1 134 ? 29.469 8.773 2.025 1 97.56 134 GLU A C 1
ATOM 1044 O O . GLU A 1 134 ? 29.734 9.57 2.926 1 97.56 134 GLU A O 1
ATOM 1049 N N . ARG A 1 135 ? 28.281 8.633 1.544 1 96.5 135 ARG A N 1
ATOM 1050 C CA . ARG A 1 135 ? 27.203 9.555 1.889 1 96.5 135 ARG A CA 1
ATOM 1051 C C . ARG A 1 135 ? 26.406 9.039 3.08 1 96.5 135 ARG A C 1
ATOM 1053 O O . ARG A 1 135 ? 25.391 9.633 3.461 1 96.5 135 ARG A O 1
ATOM 1060 N N . GLY A 1 136 ? 26.797 7.875 3.617 1 97.5 136 GLY A N 1
ATOM 1061 C CA . GLY A 1 136 ? 26.188 7.344 4.824 1 97.5 136 GLY A CA 1
ATOM 1062 C C . GLY A 1 136 ? 24.875 6.605 4.562 1 97.5 136 GLY A C 1
ATOM 1063 O O . GLY A 1 136 ? 24.047 6.461 5.465 1 97.5 136 GLY A O 1
ATOM 1064 N N . CYS A 1 137 ? 24.656 6.219 3.33 1 98.06 137 CYS A N 1
ATOM 1065 C CA . CYS A 1 137 ? 23.453 5.469 2.969 1 98.06 137 CYS A CA 1
ATOM 1066 C C . CYS A 1 137 ? 23.562 4.016 3.406 1 98.06 137 CYS A C 1
ATOM 1068 O O . CYS A 1 137 ? 24.656 3.539 3.719 1 98.06 137 CYS A O 1
ATOM 1070 N N . LEU A 1 138 ? 22.422 3.365 3.518 1 98.12 138 LEU A N 1
ATOM 1071 C CA . LEU A 1 138 ? 22.344 1.958 3.9 1 98.12 138 LEU A CA 1
ATOM 1072 C C . LEU A 1 138 ? 21.688 1.13 2.809 1 98.12 138 LEU A C 1
ATOM 1074 O O . LEU A 1 138 ? 20.781 1.613 2.121 1 98.12 138 LEU A O 1
ATOM 1078 N N . PHE A 1 139 ? 22.172 -0.094 2.705 1 97.88 139 PHE A N 1
ATOM 1079 C CA . PHE A 1 139 ? 21.641 -0.96 1.666 1 97.88 139 PHE A CA 1
ATOM 1080 C C . PHE A 1 139 ? 20.344 -1.621 2.129 1 97.88 139 PHE A C 1
ATOM 1082 O O . PHE A 1 139 ? 20.312 -2.287 3.166 1 97.88 139 PHE A O 1
ATOM 1089 N N . GLU A 1 140 ? 19.25 -1.353 1.41 1 97.12 140 GLU A N 1
ATOM 1090 C CA . GLU A 1 140 ? 17.953 -1.971 1.647 1 97.12 140 GLU A CA 1
ATOM 1091 C C . GLU A 1 140 ? 17.75 -3.184 0.746 1 97.12 140 GLU A C 1
ATOM 1093 O O . GLU A 1 140 ? 17.578 -3.041 -0.466 1 97.12 140 GLU A O 1
ATOM 1098 N N . GLU A 1 141 ? 17.594 -4.336 1.348 1 96.75 141 GLU A N 1
ATOM 1099 C CA . GLU A 1 141 ? 17.609 -5.594 0.604 1 96.75 141 GLU A CA 1
ATOM 1100 C C . GLU A 1 141 ? 16.328 -5.781 -0.202 1 96.75 141 GLU A C 1
ATOM 1102 O O . GLU A 1 141 ? 16.375 -6.23 -1.35 1 96.75 141 GLU A O 1
ATOM 1107 N N . PHE A 1 142 ? 15.156 -5.465 0.35 1 95.81 142 PHE A N 1
ATOM 1108 C CA . PHE A 1 142 ? 13.945 -5.766 -0.396 1 95.81 142 PHE A CA 1
ATOM 1109 C C . PHE A 1 142 ? 13.812 -4.855 -1.609 1 95.81 142 PHE A C 1
ATOM 1111 O O . PHE A 1 142 ? 13.148 -5.203 -2.586 1 95.81 142 PHE A O 1
ATOM 1118 N N . ASP A 1 143 ? 14.5 -3.662 -1.585 1 95 143 ASP A N 1
ATOM 1119 C CA . ASP A 1 143 ? 14.516 -2.787 -2.752 1 95 143 ASP A CA 1
ATOM 1120 C C . ASP A 1 143 ? 15.789 -2.975 -3.566 1 95 143 ASP A C 1
ATOM 1122 O O . ASP A 1 143 ? 15.922 -2.426 -4.664 1 95 143 ASP A O 1
ATOM 1126 N N . MET A 1 144 ? 16.75 -3.736 -3.078 1 95.56 144 MET A N 1
ATOM 1127 C CA . MET A 1 144 ? 18.047 -3.971 -3.682 1 95.56 144 MET A CA 1
ATOM 1128 C C . MET A 1 144 ? 18.719 -2.656 -4.074 1 95.56 144 MET A C 1
ATOM 1130 O O . MET A 1 144 ? 19.188 -2.506 -5.203 1 95.56 144 MET A O 1
ATOM 1134 N N . ARG A 1 145 ? 18.734 -1.695 -3.164 1 95.31 145 ARG A N 1
ATOM 1135 C CA . ARG A 1 145 ? 19.328 -0.391 -3.436 1 95.31 145 ARG A CA 1
ATOM 1136 C C . ARG A 1 145 ? 19.828 0.262 -2.15 1 95.31 145 ARG A C 1
ATOM 1138 O O . ARG A 1 145 ? 19.391 -0.101 -1.055 1 95.31 145 ARG A O 1
ATOM 1145 N N . TRP A 1 146 ? 20.766 1.156 -2.33 1 97.38 146 TRP A N 1
ATOM 1146 C CA . TRP A 1 146 ? 21.188 2.029 -1.238 1 97.38 146 TRP A CA 1
ATOM 1147 C C . TRP A 1 146 ? 20.188 3.148 -1.016 1 97.38 146 TRP A C 1
ATOM 1149 O O . TRP A 1 146 ? 19.719 3.775 -1.973 1 97.38 146 TRP A O 1
ATOM 1159 N N . GLU A 1 147 ? 19.781 3.355 0.272 1 96.94 147 GLU A N 1
ATOM 1160 C CA . GLU A 1 147 ? 18.781 4.371 0.594 1 96.94 147 GLU A CA 1
ATOM 1161 C C . GLU A 1 147 ? 19.266 5.285 1.714 1 96.94 147 GLU A C 1
ATOM 1163 O O . GLU A 1 147 ? 20.031 4.863 2.576 1 96.94 147 GLU A O 1
ATOM 1168 N N . HIS A 1 148 ? 18.797 6.516 1.598 1 96.75 148 HIS A N 1
ATOM 1169 C CA . HIS A 1 148 ? 19.062 7.465 2.676 1 96.75 148 HIS A CA 1
ATOM 1170 C C . HIS A 1 148 ? 18.516 6.949 4.004 1 96.75 148 HIS A C 1
ATOM 1172 O O . HIS A 1 148 ? 17.422 6.387 4.059 1 96.75 148 HIS A O 1
ATOM 1178 N N . PRO A 1 149 ? 19.234 7.121 5.086 1 96.25 149 PRO A N 1
ATOM 1179 C CA . PRO A 1 149 ? 18.812 6.562 6.379 1 96.25 149 PRO A CA 1
ATOM 1180 C C . PRO A 1 149 ? 17.438 7.047 6.82 1 96.25 149 PRO A C 1
ATOM 1182 O O . PRO A 1 149 ? 16.703 6.316 7.496 1 96.25 149 PRO A O 1
ATOM 1185 N N . SER A 1 150 ? 17.016 8.258 6.438 1 94.88 150 SER A N 1
ATOM 1186 C CA . SER A 1 150 ? 15.719 8.805 6.836 1 94.88 150 SER A CA 1
ATOM 1187 C C . SER A 1 150 ? 14.57 8.047 6.176 1 94.88 150 SER A C 1
ATOM 1189 O O . SER A 1 150 ? 13.414 8.188 6.582 1 94.88 150 SER A O 1
ATOM 1191 N N . CYS A 1 151 ? 14.898 7.234 5.203 1 96.5 151 CYS A N 1
ATOM 1192 C CA . CYS A 1 151 ? 13.875 6.52 4.453 1 96.5 151 CYS A CA 1
ATOM 1193 C C . CYS A 1 151 ? 13.781 5.066 4.895 1 96.5 151 CYS A C 1
ATOM 1195 O O . CYS A 1 151 ? 13 4.289 4.344 1 96.5 151 CYS A O 1
ATOM 1197 N N . ILE A 1 152 ? 14.516 4.703 5.875 1 97.06 152 ILE A N 1
ATOM 1198 C CA . ILE A 1 152 ? 14.625 3.285 6.203 1 97.06 152 ILE A CA 1
ATOM 1199 C C . ILE A 1 152 ? 13.867 2.996 7.496 1 97.06 152 ILE A C 1
ATOM 1201 O O . ILE A 1 152 ? 14.117 3.627 8.523 1 97.06 152 ILE A O 1
ATOM 1205 N N . ASP A 1 153 ? 12.891 2.135 7.371 1 97.31 153 ASP A N 1
ATOM 1206 C CA . ASP A 1 153 ? 12.305 1.474 8.531 1 97.31 153 ASP A CA 1
ATOM 1207 C C . ASP A 1 153 ? 13.148 0.278 8.969 1 97.31 153 ASP A C 1
ATOM 1209 O O . ASP A 1 153 ? 13.023 -0.813 8.414 1 97.31 153 ASP A O 1
ATOM 1213 N N . HIS A 1 154 ? 13.93 0.449 10.031 1 97.56 154 HIS A N 1
ATOM 1214 C CA . HIS A 1 154 ? 14.938 -0.539 10.398 1 97.56 154 HIS A CA 1
ATOM 1215 C C . HIS A 1 154 ? 14.289 -1.834 10.875 1 97.56 154 HIS A C 1
ATOM 1217 O O . HIS A 1 154 ? 14.828 -2.922 10.664 1 97.56 154 HIS A O 1
ATOM 1223 N N . GLU A 1 155 ? 13.211 -1.749 11.578 1 97.56 155 GLU A N 1
ATOM 1224 C CA . GLU A 1 155 ? 12.5 -2.947 12.016 1 97.56 155 GLU A CA 1
ATOM 1225 C C . GLU A 1 155 ? 12.008 -3.762 10.828 1 97.56 155 GLU A C 1
ATOM 1227 O O . GLU A 1 155 ? 12.156 -4.984 10.797 1 97.56 155 GLU A O 1
ATOM 1232 N N . LEU A 1 156 ? 11.414 -3.064 9.891 1 97.88 156 LEU A N 1
ATOM 1233 C CA . LEU A 1 156 ? 10.906 -3.711 8.688 1 97.88 156 LEU A CA 1
ATOM 1234 C C . LEU A 1 156 ? 12.055 -4.32 7.879 1 97.88 156 LEU A C 1
ATOM 1236 O O . LEU A 1 156 ? 11.938 -5.441 7.383 1 97.88 156 LEU A O 1
ATOM 1240 N N . ALA A 1 157 ? 13.156 -3.605 7.746 1 97.88 157 ALA A N 1
ATOM 1241 C CA . ALA A 1 157 ? 14.336 -4.09 7.039 1 97.88 157 ALA A CA 1
ATOM 1242 C C . ALA A 1 157 ? 14.883 -5.355 7.688 1 97.88 157 ALA A C 1
ATOM 1244 O O . ALA A 1 157 ? 15.258 -6.309 6.996 1 97.88 157 ALA A O 1
ATOM 1245 N N . ALA A 1 158 ? 14.945 -5.328 8.992 1 97.88 158 ALA A N 1
ATOM 1246 C CA . ALA A 1 158 ? 15.445 -6.488 9.727 1 97.88 158 ALA A CA 1
ATOM 1247 C C . ALA A 1 158 ? 14.555 -7.707 9.508 1 97.88 158 ALA A C 1
ATOM 1249 O O . ALA A 1 158 ? 15.047 -8.828 9.352 1 97.88 158 ALA A O 1
ATOM 1250 N N . GLU A 1 159 ? 13.289 -7.488 9.523 1 97.62 159 GLU A N 1
ATOM 1251 C CA . GLU A 1 159 ? 12.359 -8.578 9.258 1 97.62 159 GLU A CA 1
ATOM 1252 C C . GLU A 1 159 ? 12.602 -9.188 7.879 1 97.62 159 GLU A C 1
ATOM 1254 O O . GLU A 1 159 ? 12.625 -10.414 7.734 1 97.62 159 GLU A O 1
ATOM 1259 N N . TYR A 1 160 ? 12.781 -8.383 6.949 1 98.44 160 TYR A N 1
ATOM 1260 C CA . TYR A 1 160 ? 12.969 -8.859 5.582 1 98.44 160 TYR A CA 1
ATOM 1261 C C . TYR A 1 160 ? 14.227 -9.711 5.469 1 98.44 160 TYR A C 1
ATOM 1263 O O . TYR A 1 160 ? 14.234 -10.719 4.762 1 98.44 160 TYR A O 1
ATOM 1271 N N . ARG A 1 161 ? 15.281 -9.32 6.105 1 97.38 161 ARG A N 1
ATOM 1272 C CA . ARG A 1 161 ? 16.578 -10 6.027 1 97.38 161 ARG A CA 1
ATOM 1273 C C . ARG A 1 161 ? 16.469 -11.43 6.566 1 97.38 161 ARG A C 1
ATOM 1275 O O . ARG A 1 161 ? 17.359 -12.25 6.328 1 97.38 161 ARG A O 1
ATOM 1282 N N . ARG A 1 162 ? 15.406 -11.711 7.191 1 96.44 162 ARG A N 1
ATOM 1283 C CA . ARG A 1 162 ? 15.234 -13.031 7.785 1 96.44 162 ARG A CA 1
ATOM 1284 C C . ARG A 1 162 ? 14.172 -13.836 7.047 1 96.44 162 ARG A C 1
ATOM 1286 O O . ARG A 1 162 ? 13.758 -14.906 7.508 1 96.44 162 ARG A O 1
ATOM 1293 N N . MET A 1 163 ? 13.742 -13.367 5.93 1 95.62 163 MET A N 1
ATOM 1294 C CA . MET A 1 163 ? 12.609 -13.992 5.25 1 95.62 163 MET A CA 1
ATOM 1295 C C . MET A 1 163 ? 13.062 -14.703 3.979 1 95.62 163 MET A C 1
ATOM 1297 O O . MET A 1 163 ? 12.242 -15.273 3.26 1 95.62 163 MET A O 1
ATOM 1301 N N . GLY A 1 164 ? 14.305 -14.68 3.73 1 95.44 164 GLY A N 1
ATOM 1302 C CA . GLY A 1 164 ? 14.805 -15.32 2.529 1 95.44 164 GLY A CA 1
ATOM 1303 C C . GLY A 1 164 ? 14.688 -16.828 2.566 1 95.44 164 GLY A C 1
ATOM 1304 O O . GLY A 1 164 ? 14.383 -17.406 3.613 1 95.44 164 GLY A O 1
ATOM 1305 N N . PRO A 1 165 ? 14.891 -17.453 1.427 1 94.81 165 PRO A N 1
ATOM 1306 C CA . PRO A 1 165 ? 14.656 -18.891 1.307 1 94.81 165 PRO A CA 1
ATOM 1307 C C . PRO A 1 165 ? 15.797 -19.719 1.897 1 94.81 165 PRO A C 1
ATOM 1309 O O . PRO A 1 165 ? 15.641 -20.938 2.098 1 94.81 165 PRO A O 1
ATOM 1312 N N . GLU A 1 166 ? 16.953 -19.125 2.148 1 95.44 166 GLU A N 1
ATOM 1313 C CA . GLU A 1 166 ? 18.062 -19.875 2.711 1 95.44 166 GLU A CA 1
ATOM 1314 C C . GLU A 1 166 ? 17.766 -20.344 4.133 1 95.44 166 GLU A C 1
ATOM 1316 O O . GLU A 1 166 ? 16.938 -19.734 4.824 1 95.44 166 GLU A O 1
ATOM 1321 N N . PRO A 1 167 ? 18.375 -21.391 4.602 1 95.81 167 PRO A N 1
ATOM 1322 C CA . PRO A 1 167 ? 18.094 -21.922 5.934 1 95.81 167 PRO A CA 1
ATOM 1323 C C . PRO A 1 167 ? 18.266 -20.875 7.035 1 95.81 167 PRO A C 1
ATOM 1325 O O . PRO A 1 167 ? 17.562 -20.922 8.047 1 95.81 167 PRO A O 1
ATOM 1328 N N . ASP A 1 168 ? 19.156 -19.969 6.84 1 95.62 168 ASP A N 1
ATOM 1329 C CA . ASP A 1 168 ? 19.375 -18.938 7.852 1 95.62 168 ASP A CA 1
ATOM 1330 C C . ASP A 1 168 ? 18.484 -17.719 7.605 1 95.62 168 ASP A C 1
ATOM 1332 O O . ASP A 1 168 ? 18.625 -16.703 8.281 1 95.62 168 ASP A O 1
ATOM 1336 N N . GLY A 1 169 ? 17.672 -17.766 6.594 1 96.62 169 GLY A N 1
ATOM 1337 C CA . GLY A 1 169 ? 16.734 -16.688 6.293 1 96.62 169 GLY A CA 1
ATOM 1338 C C . GLY A 1 169 ? 17.297 -15.656 5.34 1 96.62 169 GLY A C 1
ATOM 1339 O O . GLY A 1 169 ? 16.609 -14.695 4.988 1 96.62 169 GLY A O 1
ATOM 1340 N N . SER A 1 170 ? 18.516 -15.883 4.852 1 97.44 170 SER A N 1
ATOM 1341 C CA . SER A 1 170 ? 19.156 -14.891 4 1 97.44 170 SER A CA 1
ATOM 1342 C C . SER A 1 170 ? 18.688 -15.016 2.555 1 97.44 170 SER A C 1
ATOM 1344 O O . SER A 1 170 ? 18.047 -16 2.189 1 97.44 170 SER A O 1
ATOM 1346 N N . TRP A 1 171 ? 18.953 -13.984 1.82 1 97.94 171 TRP A N 1
ATOM 1347 C CA . TRP A 1 171 ? 18.594 -13.938 0.407 1 97.94 171 TRP A CA 1
ATOM 1348 C C . TRP A 1 171 ? 19.812 -14.188 -0.474 1 97.94 171 TRP A C 1
ATOM 1350 O O . TRP A 1 171 ? 20.938 -13.844 -0.104 1 97.94 171 TRP A O 1
ATOM 1360 N N . THR A 1 172 ? 19.609 -14.859 -1.558 1 97.19 172 THR A N 1
ATOM 1361 C CA . THR A 1 172 ? 20.609 -15.07 -2.596 1 97.19 172 THR A CA 1
ATOM 1362 C C . THR A 1 172 ? 20.172 -14.43 -3.91 1 97.19 172 THR A C 1
ATOM 1364 O O . THR A 1 172 ? 19 -14.484 -4.27 1 97.19 172 THR A O 1
ATOM 1367 N N . TYR A 1 173 ? 21.078 -13.844 -4.617 1 97.06 173 TYR A N 1
ATOM 1368 C CA . TYR A 1 173 ? 20.875 -13.219 -5.918 1 97.06 173 TYR A CA 1
ATOM 1369 C C . TYR A 1 173 ? 21.828 -13.797 -6.957 1 97.06 173 TYR A C 1
ATOM 1371 O O . TYR A 1 173 ? 22.766 -14.523 -6.617 1 97.06 173 TYR A O 1
ATOM 1379 N N . MET A 1 174 ? 21.547 -13.578 -8.227 1 95.06 174 MET A N 1
ATOM 1380 C CA . MET A 1 174 ? 22.406 -14.023 -9.305 1 95.06 174 MET A CA 1
ATOM 1381 C C . MET A 1 174 ? 22.953 -12.836 -10.094 1 95.06 174 MET A C 1
ATOM 1383 O O . MET A 1 174 ? 22.219 -11.898 -10.398 1 95.06 174 MET A O 1
ATOM 1387 N N . VAL A 1 175 ? 24.219 -12.828 -10.344 1 92.69 175 VAL A N 1
ATOM 1388 C CA . VAL A 1 175 ? 24.844 -11.789 -11.148 1 92.69 175 VAL A CA 1
ATOM 1389 C C . VAL A 1 175 ? 25.656 -12.43 -12.281 1 92.69 175 VAL A C 1
ATOM 1391 O O . VAL A 1 175 ? 26.047 -13.594 -12.188 1 92.69 175 VAL A O 1
ATOM 1394 N N . ASP A 1 176 ? 25.734 -11.656 -13.359 1 84.06 176 ASP A N 1
ATOM 1395 C CA . ASP A 1 176 ? 26.531 -12.172 -14.461 1 84.06 176 ASP A CA 1
ATOM 1396 C C . ASP A 1 176 ? 27.984 -12.383 -14.047 1 84.06 176 ASP A C 1
ATOM 1398 O O . ASP A 1 176 ? 28.531 -11.57 -13.305 1 84.06 176 ASP A O 1
ATOM 1402 N N . ASP A 1 177 ? 28.469 -13.594 -14.406 1 73.56 177 ASP A N 1
ATOM 1403 C CA . ASP A 1 177 ? 29.875 -13.914 -14.117 1 73.56 177 ASP A CA 1
ATOM 1404 C C . ASP A 1 177 ? 30.812 -13.211 -15.094 1 73.56 177 ASP A C 1
ATOM 1406 O O . ASP A 1 177 ? 30.828 -13.531 -16.281 1 73.56 177 ASP A O 1
ATOM 1410 N N . GLU A 1 178 ? 31.141 -11.984 -14.844 1 62.47 178 GLU A N 1
ATOM 1411 C CA . GLU A 1 178 ? 32 -11.203 -15.711 1 62.47 178 GLU A CA 1
ATOM 1412 C C . GLU A 1 178 ? 33.219 -12.016 -16.141 1 62.47 178 GLU A C 1
ATOM 1414 O O . GLU A 1 178 ? 33.875 -11.688 -17.141 1 62.47 178 GLU A O 1
ATOM 1419 N N . THR A 1 179 ? 33.719 -12.852 -15.305 1 55.78 179 THR A N 1
ATOM 1420 C CA . THR A 1 179 ? 34.875 -13.594 -15.773 1 55.78 179 THR A CA 1
ATOM 1421 C C . THR A 1 179 ? 34.562 -14.391 -17.031 1 55.78 179 THR A C 1
ATOM 1423 O O . THR A 1 179 ? 35.438 -14.812 -17.766 1 55.78 179 THR A O 1
ATOM 1426 N N . ALA A 1 180 ? 33.281 -14.664 -17.125 1 50.97 180 ALA A N 1
ATOM 1427 C CA . ALA A 1 180 ? 32.938 -15.539 -18.234 1 50.97 180 ALA A CA 1
ATOM 1428 C C . ALA A 1 180 ? 32.719 -14.734 -19.516 1 50.97 180 ALA A C 1
ATOM 1430 O O . ALA A 1 180 ? 32.188 -15.258 -20.484 1 50.97 180 ALA A O 1
ATOM 1431 N N . THR A 1 181 ? 32.75 -13.492 -19.422 1 46.25 181 THR A N 1
ATOM 1432 C CA . THR A 1 181 ? 32.156 -12.625 -20.422 1 46.25 181 THR A CA 1
ATOM 1433 C C . THR A 1 181 ? 32.781 -12.883 -21.797 1 46.25 181 THR A C 1
ATOM 1435 O O . THR A 1 181 ? 32.281 -12.398 -22.812 1 46.25 181 THR A O 1
ATOM 1438 N N . ASP A 1 182 ? 34.031 -13.008 -21.969 1 47.38 182 ASP A N 1
ATOM 1439 C CA . ASP A 1 182 ? 34.438 -12.859 -23.359 1 47.38 182 ASP A CA 1
ATOM 1440 C C . ASP A 1 182 ? 33.812 -13.945 -24.234 1 47.38 182 ASP A C 1
ATOM 1442 O O . ASP A 1 182 ? 34 -15.133 -23.984 1 47.38 182 ASP A O 1
ATOM 1446 N N . GLY A 1 183 ? 32.875 -13.547 -25.219 1 51.09 183 GLY A N 1
ATOM 1447 C CA . GLY A 1 183 ? 32.375 -14.336 -26.312 1 51.09 183 GLY A CA 1
ATOM 1448 C C . GLY A 1 183 ? 31.062 -15.039 -25.984 1 51.09 183 GLY A C 1
ATOM 1449 O O . GLY A 1 183 ? 30.516 -15.773 -26.812 1 51.09 183 GLY A O 1
ATOM 1450 N N . VAL A 1 184 ? 30.688 -15.102 -24.719 1 51.56 184 VAL A N 1
ATOM 1451 C CA . VAL A 1 184 ? 29.516 -15.922 -24.438 1 51.56 184 VAL A CA 1
ATOM 1452 C C . VAL A 1 184 ? 28.25 -15.062 -24.531 1 51.56 184 VAL A C 1
ATOM 1454 O O . VAL A 1 184 ? 28.219 -13.945 -24 1 51.56 184 VAL A O 1
ATOM 1457 N N . PRO A 1 185 ? 27.391 -15.344 -25.453 1 53.22 185 PRO A N 1
ATOM 1458 C CA . PRO A 1 185 ? 26.094 -14.664 -25.594 1 53.22 185 PRO A CA 1
ATOM 1459 C C . PRO A 1 185 ? 25.375 -14.484 -24.266 1 53.22 185 PRO A C 1
ATOM 1461 O O . PRO A 1 185 ? 25.5 -15.328 -23.375 1 53.22 185 PRO A O 1
ATOM 1464 N N . ILE A 1 186 ? 24.734 -13.266 -23.984 1 53.28 186 ILE A N 1
ATOM 1465 C CA . ILE A 1 186 ? 24.047 -12.836 -22.781 1 53.28 186 ILE A CA 1
ATOM 1466 C C . ILE A 1 186 ? 23.172 -13.977 -22.25 1 53.28 186 ILE A C 1
ATOM 1468 O O . ILE A 1 186 ? 23.078 -14.18 -21.047 1 53.28 186 ILE A O 1
ATOM 1472 N N . ASN A 1 187 ? 22.438 -14.594 -23.203 1 53.34 187 ASN A N 1
ATOM 1473 C CA . ASN A 1 187 ? 21.531 -15.68 -22.859 1 53.34 187 ASN A CA 1
ATOM 1474 C C . ASN A 1 187 ? 22.266 -16.875 -22.266 1 53.34 187 ASN A C 1
ATOM 1476 O O . ASN A 1 187 ? 21.656 -17.75 -21.656 1 53.34 187 ASN A O 1
ATOM 1480 N N . GLU A 1 188 ? 23.547 -16.812 -22.531 1 53.94 188 GLU A N 1
ATOM 1481 C CA . GLU A 1 188 ? 24.406 -17.906 -22.125 1 53.94 188 GLU A CA 1
ATOM 1482 C C . GLU A 1 188 ? 25.266 -17.531 -20.922 1 53.94 188 GLU A C 1
ATOM 1484 O O . GLU A 1 188 ? 26.172 -18.266 -20.531 1 53.94 188 GLU A O 1
ATOM 1489 N N . LEU A 1 189 ? 25.078 -16.281 -20.562 1 59 189 LEU A N 1
ATOM 1490 C CA . LEU A 1 189 ? 25.969 -15.828 -19.5 1 59 189 LEU A CA 1
ATOM 1491 C C . LEU A 1 189 ? 25.766 -16.656 -18.234 1 59 189 LEU A C 1
ATOM 1493 O O . LEU A 1 189 ? 24.641 -16.938 -17.844 1 59 189 LEU A O 1
ATOM 1497 N N . ARG A 1 190 ? 26.906 -17.203 -17.953 1 75.81 190 ARG A N 1
ATOM 1498 C CA . ARG A 1 190 ? 26.938 -17.906 -16.672 1 75.81 190 ARG A CA 1
ATOM 1499 C C . ARG A 1 190 ? 26.703 -16.938 -15.508 1 75.81 190 ARG A C 1
ATOM 1501 O O . ARG A 1 190 ? 27.203 -15.812 -15.516 1 75.81 190 ARG A O 1
ATOM 1508 N N . ARG A 1 191 ? 25.781 -17.219 -14.695 1 87.19 191 ARG A N 1
ATOM 1509 C CA . ARG A 1 191 ? 25.438 -16.438 -13.508 1 87.19 191 ARG A CA 1
ATOM 1510 C C . ARG A 1 191 ? 25.969 -17.109 -12.242 1 87.19 191 ARG A C 1
ATOM 1512 O O . ARG A 1 191 ? 26.047 -18.344 -12.18 1 87.19 191 ARG A O 1
ATOM 1519 N N . ARG A 1 192 ? 26.516 -16.297 -11.359 1 90.19 192 ARG A N 1
ATOM 1520 C CA . ARG A 1 192 ? 26.953 -16.812 -10.07 1 90.19 192 ARG A CA 1
ATOM 1521 C C . ARG A 1 192 ? 26.109 -16.234 -8.938 1 90.19 192 ARG A C 1
ATOM 1523 O O . ARG A 1 192 ? 25.656 -15.086 -9.016 1 90.19 192 ARG A O 1
ATOM 1530 N N . PRO A 1 193 ? 25.953 -17.031 -7.898 1 94.25 193 PRO A N 1
ATOM 1531 C CA . PRO A 1 193 ? 25.188 -16.547 -6.742 1 94.25 193 PRO A CA 1
ATOM 1532 C C . PRO A 1 193 ? 25.984 -15.562 -5.883 1 94.25 193 PRO A C 1
ATOM 1534 O O . PRO A 1 193 ? 27.188 -15.719 -5.723 1 94.25 193 PRO A O 1
ATOM 1537 N N . VAL A 1 194 ? 25.266 -14.555 -5.422 1 95.81 194 VAL A N 1
ATOM 1538 C CA . VAL A 1 194 ? 25.859 -13.625 -4.473 1 95.81 194 VAL A CA 1
ATOM 1539 C C . VAL A 1 194 ? 24.891 -13.367 -3.322 1 95.81 194 VAL A C 1
ATOM 1541 O O . VAL A 1 194 ? 23.672 -13.453 -3.502 1 95.81 194 VAL A O 1
ATOM 1544 N N . ASN A 1 195 ? 25.422 -13.055 -2.117 1 96.19 195 ASN A N 1
ATOM 1545 C CA . ASN A 1 195 ? 24.578 -12.656 -0.996 1 96.19 195 ASN A CA 1
ATOM 1546 C C . ASN A 1 195 ? 24.312 -11.156 -1.004 1 96.19 195 ASN A C 1
ATOM 1548 O O . ASN A 1 195 ? 24.797 -10.438 -1.888 1 96.19 195 ASN A O 1
ATOM 1552 N N . ALA A 1 196 ? 23.578 -10.68 -0.035 1 96.75 196 ALA A N 1
ATOM 1553 C CA . ALA A 1 196 ? 23.156 -9.289 0.004 1 96.75 196 ALA A CA 1
ATOM 1554 C C . ALA A 1 196 ? 24.344 -8.344 0.169 1 96.75 196 ALA A C 1
ATOM 1556 O O . ALA A 1 196 ? 24.375 -7.273 -0.438 1 96.75 196 ALA A O 1
ATOM 1557 N N . THR A 1 197 ? 25.266 -8.719 1.028 1 96.62 197 THR A N 1
ATOM 1558 C CA . THR A 1 197 ? 26.453 -7.895 1.267 1 96.62 197 THR A CA 1
ATOM 1559 C C . THR A 1 197 ? 27.266 -7.73 -0.014 1 96.62 197 THR A C 1
ATOM 1561 O O . THR A 1 197 ? 27.656 -6.617 -0.37 1 96.62 197 THR A O 1
ATOM 1564 N N . GLU A 1 198 ? 27.484 -8.82 -0.681 1 96.25 198 GLU A N 1
ATOM 1565 C CA . GLU A 1 198 ? 28.203 -8.766 -1.949 1 96.25 198 GLU A CA 1
ATOM 1566 C C . GLU A 1 198 ? 27.438 -7.949 -2.986 1 96.25 198 GLU A C 1
ATOM 1568 O O . GLU A 1 198 ? 28.031 -7.137 -3.703 1 96.25 198 GLU A O 1
ATOM 1573 N N . LEU A 1 199 ? 26.203 -8.188 -3.031 1 97.12 199 LEU A N 1
ATOM 1574 C CA . LEU A 1 199 ? 25.359 -7.457 -3.975 1 97.12 199 LEU A CA 1
ATOM 1575 C C . LEU A 1 199 ? 25.453 -5.953 -3.748 1 97.12 199 LEU A C 1
ATOM 1577 O O . LEU A 1 199 ? 25.547 -5.184 -4.707 1 97.12 199 LEU A O 1
ATOM 1581 N N . SER A 1 200 ? 25.438 -5.52 -2.506 1 97.19 200 SER A N 1
ATOM 1582 C CA . SER A 1 200 ? 25.484 -4.102 -2.166 1 97.19 200 SER A CA 1
ATOM 1583 C C . SER A 1 200 ? 26.734 -3.438 -2.738 1 97.19 200 SER A C 1
ATOM 1585 O O . SER A 1 200 ? 26.719 -2.25 -3.07 1 97.19 200 SER A O 1
ATOM 1587 N N . MET A 1 201 ? 27.781 -4.227 -2.893 1 96.94 201 MET A N 1
ATOM 1588 C CA . MET A 1 201 ? 29.047 -3.689 -3.377 1 96.94 201 MET A CA 1
ATOM 1589 C C . MET A 1 201 ? 29.109 -3.707 -4.902 1 96.94 201 MET A C 1
ATOM 1591 O O . MET A 1 201 ? 29.969 -3.074 -5.508 1 96.94 201 MET A O 1
ATOM 1595 N N . LEU A 1 202 ? 28.156 -4.43 -5.48 1 93.69 202 LEU A N 1
ATOM 1596 C CA . LEU A 1 202 ? 28.156 -4.586 -6.93 1 93.69 202 LEU A CA 1
ATOM 1597 C C . LEU A 1 202 ? 27.234 -3.555 -7.582 1 93.69 202 LEU A C 1
ATOM 1599 O O . LEU A 1 202 ? 27.141 -3.49 -8.812 1 93.69 202 LEU A O 1
ATOM 1603 N N . VAL A 1 203 ? 26.594 -2.764 -6.785 1 93.88 203 VAL A N 1
ATOM 1604 C CA . VAL A 1 203 ? 25.688 -1.758 -7.328 1 93.88 203 VAL A CA 1
ATOM 1605 C C . VAL A 1 203 ? 26.469 -0.779 -8.203 1 93.88 203 VAL A C 1
ATOM 1607 O O . VAL A 1 203 ? 27.375 -0.096 -7.727 1 93.88 203 VAL A O 1
ATOM 1610 N N . TRP A 1 204 ? 26.078 -0.719 -9.43 1 93.56 204 TRP A N 1
ATOM 1611 C CA . TRP A 1 204 ? 26.672 0.109 -10.469 1 93.56 204 TRP A CA 1
ATOM 1612 C C . TRP A 1 204 ? 25.672 0.384 -11.594 1 93.56 204 TRP A C 1
ATOM 1614 O O . TRP A 1 204 ? 24.875 -0.483 -11.938 1 93.56 204 TRP A O 1
ATOM 1624 N N . PRO A 1 205 ? 25.828 1.62 -12.148 1 93.5 205 PRO A N 1
ATOM 1625 C CA . PRO A 1 205 ? 24.875 1.943 -13.219 1 93.5 205 PRO A CA 1
ATOM 1626 C C . PRO A 1 205 ? 24.859 0.898 -14.328 1 93.5 205 PRO A C 1
ATOM 1628 O O . PRO A 1 205 ? 25.906 0.563 -14.883 1 93.5 205 PRO A O 1
ATOM 1631 N N . GLY A 1 206 ? 23.656 0.409 -14.625 1 90.25 206 GLY A N 1
ATOM 1632 C CA . GLY A 1 206 ? 23.5 -0.492 -15.758 1 90.25 206 GLY A CA 1
ATOM 1633 C C . GLY A 1 206 ? 23.766 -1.943 -15.406 1 90.25 206 GLY A C 1
ATOM 1634 O O . GLY A 1 206 ? 23.5 -2.842 -16.203 1 90.25 206 GLY A O 1
ATOM 1635 N N . LYS A 1 207 ? 24.297 -2.205 -14.258 1 91.25 207 LYS A N 1
ATOM 1636 C CA . LYS A 1 207 ? 24.531 -3.584 -13.836 1 91.25 207 LYS A CA 1
ATOM 1637 C C . LYS A 1 207 ? 23.219 -4.34 -13.68 1 91.25 207 LYS A C 1
ATOM 1639 O O . LYS A 1 207 ? 22.234 -3.791 -13.18 1 91.25 207 LYS A O 1
ATOM 1644 N N . VAL A 1 208 ? 23.266 -5.625 -14.094 1 91.25 208 VAL A N 1
ATOM 1645 C CA . VAL A 1 208 ? 22.078 -6.453 -14.078 1 91.25 208 VAL A CA 1
ATOM 1646 C C . VAL A 1 208 ? 22.172 -7.477 -12.945 1 91.25 208 VAL A C 1
ATOM 1648 O O . VAL A 1 208 ? 23.219 -8.094 -12.742 1 91.25 208 VAL A O 1
ATOM 1651 N N . VAL A 1 209 ? 21.125 -7.629 -12.219 1 94.38 209 VAL A N 1
ATOM 1652 C CA . VAL A 1 209 ? 21 -8.625 -11.156 1 94.38 209 VAL A CA 1
ATOM 1653 C C . VAL A 1 209 ? 19.688 -9.391 -11.32 1 94.38 209 VAL A C 1
ATOM 1655 O O . VAL A 1 209 ? 18.719 -8.859 -11.867 1 94.38 209 VAL A O 1
ATOM 1658 N N . TYR A 1 210 ? 19.734 -10.664 -10.914 1 94.88 210 TYR A N 1
ATOM 1659 C CA . TYR A 1 210 ? 18.547 -11.492 -10.984 1 94.88 210 TYR A CA 1
ATOM 1660 C C . TYR A 1 210 ? 18.109 -11.953 -9.594 1 94.88 210 TYR A C 1
ATOM 1662 O O . TYR A 1 210 ? 18.906 -12.539 -8.852 1 94.88 210 TYR A O 1
ATOM 1670 N N . ALA A 1 211 ? 16.906 -11.656 -9.258 1 96.62 211 ALA A N 1
ATOM 1671 C CA . ALA A 1 211 ? 16.297 -12.148 -8.031 1 96.62 211 ALA A CA 1
ATOM 1672 C C . ALA A 1 211 ? 15.266 -13.242 -8.328 1 96.62 211 ALA A C 1
ATOM 1674 O O . ALA A 1 211 ? 14.805 -13.383 -9.461 1 96.62 211 ALA A O 1
ATOM 1675 N N . ASN A 1 212 ? 14.969 -14.055 -7.324 1 96.5 212 ASN A N 1
ATOM 1676 C CA . ASN A 1 212 ? 13.969 -15.086 -7.566 1 96.5 212 ASN A CA 1
ATOM 1677 C C . ASN A 1 212 ? 12.547 -14.539 -7.414 1 96.5 212 ASN A C 1
ATOM 1679 O O . ASN A 1 212 ? 12.367 -13.391 -7 1 96.5 212 ASN A O 1
ATOM 1683 N N . MET A 1 213 ? 11.609 -15.289 -7.844 1 97.56 213 MET A N 1
ATOM 1684 C CA . MET A 1 213 ? 10.211 -14.867 -7.836 1 97.56 213 MET A CA 1
ATOM 1685 C C . MET A 1 213 ? 9.742 -14.57 -6.414 1 97.56 213 MET A C 1
ATOM 1687 O O . MET A 1 213 ? 8.953 -13.641 -6.199 1 97.56 213 MET A O 1
ATOM 1691 N N . ARG A 1 214 ? 10.172 -15.273 -5.391 1 97.56 214 ARG A N 1
ATOM 1692 C CA . ARG A 1 214 ? 9.844 -14.992 -4 1 97.56 214 ARG A CA 1
ATOM 1693 C C . ARG A 1 214 ? 10.242 -13.57 -3.619 1 97.56 214 ARG A C 1
ATOM 1695 O O . ARG A 1 214 ? 9.469 -12.852 -2.982 1 97.56 214 ARG A O 1
ATOM 1702 N N . HIS A 1 215 ? 11.438 -13.266 -4.023 1 98.12 215 HIS A N 1
ATOM 1703 C CA . HIS A 1 215 ? 11.914 -11.914 -3.76 1 98.12 215 HIS A CA 1
ATOM 1704 C C . HIS A 1 215 ? 11.008 -10.875 -4.418 1 98.12 215 HIS A C 1
ATOM 1706 O O . HIS A 1 215 ? 10.672 -9.867 -3.801 1 98.12 215 HIS A O 1
ATOM 1712 N N . HIS A 1 216 ? 10.633 -11.102 -5.652 1 98.19 216 HIS A N 1
ATOM 1713 C CA . HIS A 1 216 ? 9.781 -10.164 -6.371 1 98.19 216 HIS A CA 1
ATOM 1714 C C . HIS A 1 216 ? 8.469 -9.93 -5.629 1 98.19 216 HIS A C 1
ATOM 1716 O O . HIS A 1 216 ? 8.094 -8.781 -5.375 1 98.19 216 HIS A O 1
ATOM 1722 N N . LEU A 1 217 ? 7.832 -10.992 -5.242 1 97.94 217 LEU A N 1
ATOM 1723 C CA . LEU A 1 217 ? 6.531 -10.891 -4.586 1 97.94 217 LEU A CA 1
ATOM 1724 C C . LEU A 1 217 ? 6.664 -10.258 -3.205 1 97.94 217 LEU A C 1
ATOM 1726 O O . LEU A 1 217 ? 5.863 -9.398 -2.834 1 97.94 217 LEU A O 1
ATOM 1730 N N . THR A 1 218 ? 7.691 -10.641 -2.461 1 97.81 218 THR A N 1
ATOM 1731 C CA . THR A 1 218 ? 7.883 -10.078 -1.131 1 97.81 218 THR A CA 1
ATOM 1732 C C . THR A 1 218 ? 8.289 -8.609 -1.221 1 97.81 218 THR A C 1
ATOM 1734 O O . THR A 1 218 ? 7.898 -7.797 -0.376 1 97.81 218 THR A O 1
ATOM 1737 N N . HIS A 1 219 ? 9.094 -8.297 -2.207 1 97.31 219 HIS A N 1
ATOM 1738 C CA . HIS A 1 219 ? 9.43 -6.902 -2.48 1 97.31 219 HIS A CA 1
ATOM 1739 C C . HIS A 1 219 ? 8.164 -6.051 -2.615 1 97.31 219 HIS A C 1
ATOM 1741 O O . HIS A 1 219 ? 8.078 -4.969 -2.033 1 97.31 219 HIS A O 1
ATOM 1747 N N . CYS A 1 220 ? 7.168 -6.531 -3.373 1 97.25 220 CYS A N 1
ATOM 1748 C CA . CYS A 1 220 ? 5.918 -5.809 -3.572 1 97.25 220 CYS A CA 1
ATOM 1749 C C . CYS A 1 220 ? 5.219 -5.547 -2.244 1 97.25 220 CYS A C 1
ATOM 1751 O O . CYS A 1 220 ? 4.824 -4.418 -1.957 1 97.25 220 CYS A O 1
ATOM 1753 N N . ILE A 1 221 ? 5.121 -6.531 -1.422 1 97.69 221 ILE A N 1
ATOM 1754 C CA . ILE A 1 221 ? 4.375 -6.426 -0.173 1 97.69 221 ILE A CA 1
ATOM 1755 C C . ILE A 1 221 ? 5.152 -5.57 0.823 1 97.69 221 ILE A C 1
ATOM 1757 O O . ILE A 1 221 ? 4.559 -4.793 1.577 1 97.69 221 ILE A O 1
ATOM 1761 N N . PHE A 1 222 ? 6.438 -5.684 0.842 1 97.62 222 PHE A N 1
ATOM 1762 C CA . PHE A 1 222 ? 7.234 -4.902 1.784 1 97.62 222 PHE A CA 1
ATOM 1763 C C . PHE A 1 222 ? 7.266 -3.436 1.378 1 97.62 222 PHE A C 1
ATOM 1765 O O . PHE A 1 222 ? 7.379 -2.553 2.232 1 97.62 222 PHE A O 1
ATOM 1772 N N . ARG A 1 223 ? 7.145 -3.188 0.043 1 95.81 223 ARG A N 1
ATOM 1773 C CA . ARG A 1 223 ? 6.973 -1.801 -0.375 1 95.81 223 ARG A CA 1
ATOM 1774 C C . ARG A 1 223 ? 5.656 -1.232 0.144 1 95.81 223 ARG A C 1
ATOM 1776 O O . ARG A 1 223 ? 5.598 -0.077 0.569 1 95.81 223 ARG A O 1
ATOM 1783 N N . TRP A 1 224 ? 4.641 -2.041 0.138 1 96.06 224 TRP A N 1
ATOM 1784 C CA . TRP A 1 224 ? 3.354 -1.661 0.708 1 96.06 224 TRP A CA 1
ATOM 1785 C C . TRP A 1 224 ? 3.477 -1.396 2.203 1 96.06 224 TRP A C 1
ATOM 1787 O O . TRP A 1 224 ? 3.035 -0.354 2.693 1 96.06 224 TRP A O 1
ATOM 1797 N N . ARG A 1 225 ? 4.125 -2.285 2.914 1 96.38 225 ARG A N 1
ATOM 1798 C CA . ARG A 1 225 ? 4.297 -2.141 4.355 1 96.38 225 ARG A CA 1
ATOM 1799 C C . ARG A 1 225 ? 5.145 -0.917 4.688 1 96.38 225 ARG A C 1
ATOM 1801 O O . ARG A 1 225 ? 4.867 -0.203 5.652 1 96.38 225 ARG A O 1
ATOM 1808 N N . LYS A 1 226 ? 6.18 -0.712 3.893 1 95.38 226 LYS A N 1
ATOM 1809 C CA . LYS A 1 226 ? 7.035 0.455 4.082 1 95.38 226 LYS A CA 1
ATOM 1810 C C . LYS A 1 226 ? 6.238 1.749 3.955 1 95.38 226 LYS A C 1
ATOM 1812 O O . LYS A 1 226 ? 6.336 2.633 4.809 1 95.38 226 LYS A O 1
ATOM 1817 N N . GLN A 1 227 ? 5.449 1.837 2.918 1 93.38 227 GLN A N 1
ATOM 1818 C CA . GLN A 1 227 ? 4.598 2.998 2.689 1 93.38 227 GLN A CA 1
ATOM 1819 C C . GLN A 1 227 ? 3.582 3.166 3.818 1 93.38 227 GLN A C 1
ATOM 1821 O O . GLN A 1 227 ? 3.371 4.273 4.312 1 93.38 227 GLN A O 1
ATOM 1826 N N . PHE A 1 228 ? 2.955 2.117 4.242 1 93.81 228 PHE A N 1
ATOM 1827 C CA . PHE A 1 228 ? 1.938 2.123 5.289 1 93.81 228 PHE A CA 1
ATOM 1828 C C . PHE A 1 228 ? 2.529 2.58 6.617 1 93.81 228 PHE A C 1
ATOM 1830 O O . PHE A 1 228 ? 1.922 3.383 7.328 1 93.81 228 PHE A O 1
ATOM 1837 N N . ARG A 1 229 ? 3.725 2.119 6.953 1 95.31 229 ARG A N 1
ATOM 1838 C CA . ARG A 1 229 ? 4.328 2.318 8.266 1 95.31 229 ARG A CA 1
ATOM 1839 C C . ARG A 1 229 ? 4.992 3.689 8.359 1 95.31 229 ARG A C 1
ATOM 1841 O O . ARG A 1 229 ? 5.258 4.18 9.461 1 95.31 229 ARG A O 1
ATOM 1848 N N . ALA A 1 230 ? 5.281 4.305 7.242 1 93.19 230 ALA A N 1
ATOM 1849 C CA . ALA A 1 230 ? 6.113 5.504 7.18 1 93.19 230 ALA A CA 1
ATOM 1850 C C . ALA A 1 230 ? 5.582 6.59 8.109 1 93.19 230 ALA A C 1
ATOM 1852 O O . ALA A 1 230 ? 6.328 7.117 8.945 1 93.19 230 ALA A O 1
ATOM 1853 N N . PRO A 1 231 ? 4.254 6.891 8.07 1 87.81 231 PRO A N 1
ATOM 1854 C CA . PRO A 1 231 ? 3.766 7.949 8.961 1 87.81 231 PRO A CA 1
ATOM 1855 C C . PRO A 1 231 ? 3.863 7.574 10.438 1 87.81 231 PRO A C 1
ATOM 1857 O O . PRO A 1 231 ? 3.963 8.453 11.297 1 87.81 231 PRO A O 1
ATOM 1860 N N . PHE A 1 232 ? 3.873 6.336 10.711 1 91.5 232 PHE A N 1
ATOM 1861 C CA . PHE A 1 232 ? 3.852 5.891 12.102 1 91.5 232 PHE A CA 1
ATOM 1862 C C . PHE A 1 232 ? 5.27 5.766 12.648 1 91.5 232 PHE A C 1
ATOM 1864 O O . PHE A 1 232 ? 5.484 5.91 13.852 1 91.5 232 PHE A O 1
ATOM 1871 N N . LYS A 1 233 ? 6.164 5.477 11.789 1 93.12 233 LYS A N 1
ATOM 1872 C CA . LYS A 1 233 ? 7.551 5.254 12.195 1 93.12 233 LYS A CA 1
ATOM 1873 C C . LYS A 1 233 ? 8.383 6.527 12.039 1 93.12 233 LYS A C 1
ATOM 1875 O O . LYS A 1 233 ? 9.523 6.59 12.5 1 93.12 233 LYS A O 1
ATOM 1880 N N . GLY A 1 234 ? 7.852 7.562 11.398 1 89.88 234 GLY A N 1
ATOM 1881 C CA . GLY A 1 234 ? 8.555 8.812 11.172 1 89.88 234 GLY A CA 1
ATOM 1882 C C . GLY A 1 234 ? 9.57 8.727 10.047 1 89.88 234 GLY A C 1
ATOM 1883 O O . GLY A 1 234 ? 10.508 9.523 9.984 1 89.88 234 GLY A O 1
ATOM 1884 N N . THR A 1 235 ? 9.5 7.703 9.25 1 93.25 235 THR A N 1
ATOM 1885 C CA . THR A 1 235 ? 10.367 7.602 8.078 1 93.25 235 THR A CA 1
ATOM 1886 C C . THR A 1 235 ? 9.789 8.398 6.91 1 93.25 235 THR A C 1
ATOM 1888 O O . THR A 1 235 ? 8.578 8.641 6.852 1 93.25 235 THR A O 1
ATOM 1891 N N . ARG A 1 236 ? 10.711 8.781 6.059 1 90.5 236 ARG A N 1
ATOM 1892 C CA . ARG A 1 236 ? 10.289 9.586 4.91 1 90.5 236 ARG A CA 1
ATOM 1893 C C . ARG A 1 236 ? 9.938 8.695 3.723 1 90.5 236 ARG A C 1
ATOM 1895 O O . ARG A 1 236 ? 10.742 7.855 3.305 1 90.5 236 ARG A O 1
ATOM 1902 N N . TRP A 1 237 ? 8.781 8.922 3.254 1 89.12 237 TRP A N 1
ATOM 1903 C CA . TRP A 1 237 ? 8.297 8.281 2.033 1 89.12 237 TRP A CA 1
ATOM 1904 C C . TRP A 1 237 ? 7.328 9.188 1.285 1 89.12 237 TRP A C 1
ATOM 1906 O O . TRP A 1 237 ? 6.137 8.891 1.188 1 89.12 237 TRP A O 1
ATOM 1916 N N . PRO A 1 238 ? 7.891 10.25 0.806 1 82.19 238 PRO A N 1
ATOM 1917 C CA . PRO A 1 238 ? 7.012 11.219 0.145 1 82.19 238 PRO A CA 1
ATOM 1918 C C . PRO A 1 238 ? 6.477 10.711 -1.192 1 82.19 238 PRO A C 1
ATOM 1920 O O . PRO A 1 238 ? 7.059 10.992 -2.242 1 82.19 238 PRO A O 1
ATOM 1923 N N . SER A 1 239 ? 5.383 10.07 -1.089 1 78 239 SER A N 1
ATOM 1924 C CA . SER A 1 239 ? 4.793 9.438 -2.266 1 78 239 SER A CA 1
ATOM 1925 C C . SER A 1 239 ? 4.285 10.484 -3.256 1 78 239 SER A C 1
ATOM 1927 O O . SER A 1 239 ? 3.818 11.547 -2.855 1 78 239 SER A O 1
ATOM 1929 N N . GLN A 1 240 ? 4.52 10.203 -4.539 1 81.06 240 GLN A N 1
ATOM 1930 C CA . GLN A 1 240 ? 4.008 11.031 -5.625 1 81.06 240 GLN A CA 1
ATOM 1931 C C . GLN A 1 240 ? 3.197 10.195 -6.617 1 81.06 240 GLN A C 1
ATOM 1933 O O . GLN A 1 240 ? 3.494 9.023 -6.832 1 81.06 240 GLN A O 1
ATOM 1938 N N . PRO A 1 241 ? 2.201 10.883 -7.094 1 79.25 241 PRO A N 1
ATOM 1939 C CA . PRO A 1 241 ? 1.438 10.148 -8.102 1 79.25 241 PRO A CA 1
ATOM 1940 C C . PRO A 1 241 ? 2.277 9.766 -9.32 1 79.25 241 PRO A C 1
ATOM 1942 O O . PRO A 1 241 ? 3.318 10.383 -9.57 1 79.25 241 PRO A O 1
ATOM 1945 N N . GLY A 1 242 ? 1.835 8.859 -10.07 1 81.62 242 GLY A N 1
ATOM 1946 C CA . GLY A 1 242 ? 2.479 8.445 -11.305 1 81.62 242 GLY A CA 1
ATOM 1947 C C . GLY A 1 242 ? 3.379 7.234 -11.133 1 81.62 242 GLY A C 1
ATOM 1948 O O . GLY A 1 242 ? 2.908 6.098 -11.172 1 81.62 242 GLY A O 1
ATOM 1949 N N . TRP A 1 243 ? 4.602 7.57 -10.719 1 79.5 243 TRP A N 1
ATOM 1950 C CA . TRP A 1 243 ? 5.609 6.516 -10.695 1 79.5 243 TRP A CA 1
ATOM 1951 C C . TRP A 1 243 ? 5.25 5.445 -9.68 1 79.5 243 TRP A C 1
ATOM 1953 O O . TRP A 1 243 ? 5.297 4.25 -9.977 1 79.5 243 TRP A O 1
ATOM 1963 N N . GLU A 1 244 ? 4.895 5.766 -8.578 1 89 244 GLU A N 1
ATOM 1964 C CA . GLU A 1 244 ? 4.602 4.805 -7.523 1 89 244 GLU A CA 1
ATOM 1965 C C . GLU A 1 244 ? 3.344 4 -7.84 1 89 244 GLU A C 1
ATOM 1967 O O . GLU A 1 244 ? 3.285 2.799 -7.574 1 89 244 GLU A O 1
ATOM 1972 N N . GLU A 1 245 ? 2.355 4.652 -8.383 1 92.5 245 GLU A N 1
ATOM 1973 C CA . GLU A 1 245 ? 1.148 3.908 -8.727 1 92.5 245 GLU A CA 1
ATOM 1974 C C . GLU A 1 245 ? 1.426 2.883 -9.82 1 92.5 245 GLU A C 1
ATOM 1976 O O . GLU A 1 245 ? 0.858 1.789 -9.812 1 92.5 245 GLU A O 1
ATOM 1981 N N . ASN A 1 246 ? 2.268 3.334 -10.75 1 93.25 246 ASN A N 1
ATOM 1982 C CA . ASN A 1 246 ? 2.668 2.395 -11.797 1 93.25 246 ASN A CA 1
ATOM 1983 C C . ASN A 1 246 ? 3.373 1.175 -11.211 1 93.25 246 ASN A C 1
ATOM 1985 O O . ASN A 1 246 ? 3.215 0.061 -11.711 1 93.25 246 ASN A O 1
ATOM 1989 N N . HIS A 1 247 ? 4.152 1.389 -10.242 1 94 247 HIS A N 1
ATOM 1990 C CA . HIS A 1 247 ? 4.797 0.275 -9.555 1 94 247 HIS A CA 1
ATOM 1991 C C . HIS A 1 247 ? 3.764 -0.666 -8.938 1 94 247 HIS A C 1
ATOM 1993 O O . HIS A 1 247 ? 3.885 -1.887 -9.055 1 94 247 HIS A O 1
ATOM 1999 N N . ILE A 1 248 ? 2.758 -0.139 -8.305 1 96.94 248 ILE A N 1
ATOM 2000 C CA . ILE A 1 248 ? 1.688 -0.943 -7.723 1 96.94 248 ILE A CA 1
ATOM 2001 C C . ILE A 1 248 ? 0.992 -1.745 -8.82 1 96.94 248 ILE A C 1
ATOM 2003 O O . ILE A 1 248 ? 0.702 -2.93 -8.641 1 96.94 248 ILE A O 1
ATOM 2007 N N . LYS A 1 249 ? 0.746 -1.124 -9.938 1 96.62 249 LYS A N 1
ATOM 2008 C CA . LYS A 1 249 ? 0.12 -1.811 -11.07 1 96.62 249 LYS A CA 1
ATOM 2009 C C . LYS A 1 249 ? 1.015 -2.928 -11.594 1 96.62 249 LYS A C 1
ATOM 2011 O O . LYS A 1 249 ? 0.526 -3.992 -11.984 1 96.62 249 LYS A O 1
ATOM 2016 N N . HIS A 1 250 ? 2.275 -2.705 -11.695 1 96.75 250 HIS A N 1
ATOM 2017 C CA . HIS A 1 250 ? 3.215 -3.758 -12.07 1 96.75 250 HIS A CA 1
ATOM 2018 C C . HIS A 1 250 ? 3.139 -4.934 -11.109 1 96.75 250 HIS A C 1
ATOM 2020 O O . HIS A 1 250 ? 3.137 -6.094 -11.531 1 96.75 250 HIS A O 1
ATOM 2026 N N . CYS A 1 251 ? 3.107 -4.621 -9.797 1 97.44 251 CYS A N 1
ATOM 2027 C CA . CYS A 1 251 ? 2.934 -5.672 -8.797 1 97.44 251 CYS A CA 1
ATOM 2028 C C . CYS A 1 251 ? 1.678 -6.488 -9.078 1 97.44 251 CYS A C 1
ATOM 2030 O O . CYS A 1 251 ? 1.694 -7.719 -8.977 1 97.44 251 CYS A O 1
ATOM 2032 N N . MET A 1 252 ? 0.611 -5.762 -9.422 1 97 252 MET A N 1
ATOM 2033 C CA . MET A 1 252 ? -0.638 -6.449 -9.742 1 97 252 MET A CA 1
ATOM 2034 C C . MET A 1 252 ? -0.441 -7.434 -10.891 1 97 252 MET A C 1
ATOM 2036 O O . MET A 1 252 ? -0.895 -8.578 -10.812 1 97 252 MET A O 1
ATOM 2040 N N . ASP A 1 253 ? 0.209 -7.02 -11.914 1 97.25 253 ASP A N 1
ATOM 2041 C CA . ASP A 1 253 ? 0.453 -7.852 -13.086 1 97.25 253 ASP A CA 1
ATOM 2042 C C . ASP A 1 253 ? 1.236 -9.109 -12.719 1 97.25 253 ASP A C 1
ATOM 2044 O O . ASP A 1 253 ? 0.871 -10.211 -13.117 1 97.25 253 ASP A O 1
ATOM 2048 N N . VAL A 1 254 ? 2.25 -8.953 -11.992 1 97.69 254 VAL A N 1
ATOM 2049 C CA . VAL A 1 254 ? 3.094 -10.078 -11.609 1 97.69 254 VAL A CA 1
ATOM 2050 C C . VAL A 1 254 ? 2.301 -11.039 -10.727 1 97.69 254 VAL A C 1
ATOM 2052 O O . VAL A 1 254 ? 2.326 -12.258 -10.938 1 97.69 254 VAL A O 1
ATOM 2055 N N . ILE A 1 255 ? 1.563 -10.516 -9.734 1 97.5 255 ILE A N 1
ATOM 2056 C CA . ILE A 1 255 ? 0.828 -11.312 -8.758 1 97.5 255 ILE A CA 1
ATOM 2057 C C . ILE A 1 255 ? -0.254 -12.125 -9.461 1 97.5 255 ILE A C 1
ATOM 2059 O O . ILE A 1 255 ? -0.48 -13.297 -9.133 1 97.5 255 ILE A O 1
ATOM 2063 N N . LEU A 1 256 ? -0.861 -11.547 -10.477 1 96.62 256 LEU A N 1
ATOM 2064 C CA . LEU A 1 256 ? -1.989 -12.203 -11.133 1 96.62 256 LEU A CA 1
ATOM 2065 C C . LEU A 1 256 ? -1.512 -13.102 -12.266 1 96.62 256 LEU A C 1
ATOM 2067 O O . LEU A 1 256 ? -2.074 -14.172 -12.492 1 96.62 256 LEU A O 1
ATOM 2071 N N . ASN A 1 257 ? -0.421 -12.719 -12.945 1 95.81 257 ASN A N 1
ATOM 2072 C CA . ASN A 1 257 ? -0.147 -13.352 -14.227 1 95.81 257 ASN A CA 1
ATOM 2073 C C . ASN A 1 257 ? 1.117 -14.203 -14.18 1 95.81 257 ASN A C 1
ATOM 2075 O O . ASN A 1 257 ? 1.425 -14.922 -15.133 1 95.81 257 ASN A O 1
ATOM 2079 N N . LYS A 1 258 ? 1.815 -14.164 -13.148 1 96.69 258 LYS A N 1
ATOM 2080 C CA . LYS A 1 258 ? 3.029 -14.977 -13.055 1 96.69 258 LYS A CA 1
ATOM 2081 C C . LYS A 1 258 ? 2.906 -16.031 -11.961 1 96.69 258 LYS A C 1
ATOM 2083 O O . LYS A 1 258 ? 3.885 -16.344 -11.281 1 96.69 258 LYS A O 1
ATOM 2088 N N . ARG A 1 259 ? 1.761 -16.516 -11.766 1 95.69 259 ARG A N 1
ATOM 2089 C CA . ARG A 1 259 ? 1.479 -17.469 -10.695 1 95.69 259 ARG A CA 1
ATOM 2090 C C . ARG A 1 259 ? 2.094 -18.828 -11.008 1 95.69 259 ARG A C 1
ATOM 2092 O O . ARG A 1 259 ? 2.357 -19.625 -10.102 1 95.69 259 ARG A O 1
ATOM 2099 N N . ASP A 1 260 ? 2.344 -19.094 -12.273 1 95.31 260 ASP A N 1
ATOM 2100 C CA . ASP A 1 260 ? 2.889 -20.391 -12.688 1 95.31 260 ASP A CA 1
ATOM 2101 C C . ASP A 1 260 ? 4.41 -20.422 -12.547 1 95.31 260 ASP A C 1
ATOM 2103 O O . ASP A 1 260 ? 5.027 -21.484 -12.625 1 95.31 260 ASP A O 1
ATOM 2107 N N . VAL A 1 261 ? 5.027 -19.281 -12.336 1 96.5 261 VAL A N 1
ATOM 2108 C CA . VAL A 1 261 ? 6.473 -19.219 -12.141 1 96.5 261 VAL A CA 1
ATOM 2109 C C . VAL A 1 261 ? 6.828 -19.672 -10.727 1 96.5 261 VAL A C 1
ATOM 2111 O O . VAL A 1 261 ? 6.363 -19.094 -9.75 1 96.5 261 VAL A O 1
ATOM 2114 N N . PRO A 1 262 ? 7.633 -20.719 -10.656 1 96.69 262 PRO A N 1
ATOM 2115 C CA . PRO A 1 262 ? 8.047 -21.156 -9.328 1 96.69 262 PRO A CA 1
ATOM 2116 C C . PRO A 1 262 ? 8.75 -20.062 -8.531 1 96.69 262 PRO A C 1
ATOM 2118 O O . PRO A 1 262 ? 9.5 -19.266 -9.102 1 96.69 262 PRO A O 1
ATOM 2121 N N . LEU A 1 263 ? 8.562 -20.047 -7.223 1 96.81 263 LEU A N 1
ATOM 2122 C CA . LEU A 1 263 ? 9.094 -19.016 -6.336 1 96.81 263 LEU A CA 1
ATOM 2123 C C . LEU A 1 263 ? 10.617 -19 -6.375 1 96.81 263 LEU A C 1
ATOM 2125 O O . LEU A 1 263 ? 11.242 -17.953 -6.195 1 96.81 263 LEU A O 1
ATOM 2129 N N . GLU A 1 264 ? 11.266 -20.172 -6.637 1 96 264 GLU A N 1
ATOM 2130 C CA . GLU A 1 264 ? 12.711 -20.328 -6.551 1 96 264 GLU A CA 1
ATOM 2131 C C . GLU A 1 264 ? 13.391 -19.922 -7.855 1 96 264 GLU A C 1
ATOM 2133 O O . GLU A 1 264 ? 14.625 -19.844 -7.922 1 96 264 GLU A O 1
ATOM 2138 N N . LYS A 1 265 ? 12.602 -19.641 -8.867 1 96.38 265 LYS A N 1
ATOM 2139 C CA . LYS A 1 265 ? 13.18 -19.344 -10.172 1 96.38 265 LYS A CA 1
ATOM 2140 C C . LYS A 1 265 ? 13.703 -17.906 -10.227 1 96.38 265 LYS A C 1
ATOM 2142 O O . LYS A 1 265 ? 12.992 -16.969 -9.859 1 96.38 265 LYS A O 1
ATOM 2147 N N . PHE A 1 266 ? 14.953 -17.734 -10.633 1 94.81 266 PHE A N 1
ATOM 2148 C CA . PHE A 1 266 ? 15.609 -16.438 -10.727 1 94.81 266 PHE A CA 1
ATOM 2149 C C . PHE A 1 266 ? 15.289 -15.758 -12.055 1 94.81 266 PHE A C 1
ATOM 2151 O O . PHE A 1 266 ? 16.156 -15.648 -12.93 1 94.81 266 PHE A O 1
ATOM 2158 N N . ILE A 1 267 ? 14.109 -15.148 -12.156 1 92.69 267 ILE A N 1
ATOM 2159 C CA . ILE A 1 267 ? 13.664 -14.602 -13.438 1 92.69 267 ILE A CA 1
ATOM 2160 C C . ILE A 1 267 ? 13.422 -13.102 -13.305 1 92.69 267 ILE A C 1
ATOM 2162 O O . ILE A 1 267 ? 13.094 -12.43 -14.281 1 92.69 267 ILE A O 1
ATOM 2166 N N . THR A 1 268 ? 13.492 -12.578 -12.117 1 94.69 268 THR A N 1
ATOM 2167 C CA . THR A 1 268 ? 13.297 -11.148 -11.906 1 94.69 268 THR A CA 1
ATOM 2168 C C . THR A 1 268 ? 14.57 -10.375 -12.234 1 94.69 268 THR A C 1
ATOM 2170 O O . THR A 1 268 ? 15.523 -10.367 -11.445 1 94.69 268 THR A O 1
ATOM 2173 N N . ARG A 1 269 ? 14.547 -9.758 -13.352 1 93.19 269 ARG A N 1
ATOM 2174 C CA . ARG A 1 269 ? 15.703 -9.008 -13.836 1 93.19 269 ARG A CA 1
ATOM 2175 C C . ARG A 1 269 ? 15.656 -7.562 -13.344 1 93.19 269 ARG A C 1
ATOM 2177 O O . ARG A 1 269 ? 14.68 -6.848 -13.602 1 93.19 269 ARG A O 1
ATOM 2184 N N . VAL A 1 270 ? 16.656 -7.16 -12.672 1 93.88 270 VAL A N 1
ATOM 2185 C CA . VAL A 1 270 ? 16.75 -5.797 -12.164 1 93.88 270 VAL A CA 1
ATOM 2186 C C . VAL A 1 270 ? 17.984 -5.113 -12.75 1 93.88 270 VAL A C 1
ATOM 2188 O O . VAL A 1 270 ? 19.078 -5.668 -12.703 1 93.88 270 VAL A O 1
ATOM 2191 N N . VAL A 1 271 ? 17.734 -3.982 -13.289 1 92.5 271 VAL A N 1
ATOM 2192 C CA . VAL A 1 271 ? 18.828 -3.158 -13.789 1 92.5 271 VAL A CA 1
ATOM 2193 C C . VAL A 1 271 ? 19 -1.935 -12.898 1 92.5 271 VAL A C 1
ATOM 2195 O O . VAL A 1 271 ? 18.062 -1.172 -12.68 1 92.5 271 VAL A O 1
ATOM 2198 N N . PHE A 1 272 ? 20.203 -1.81 -12.367 1 93 272 PHE A N 1
ATOM 2199 C CA . PHE A 1 272 ? 20.453 -0.673 -11.492 1 93 272 PHE A CA 1
ATOM 2200 C C . PHE A 1 272 ? 20.406 0.635 -12.273 1 93 272 PHE A C 1
ATOM 2202 O O . PHE A 1 272 ? 20.891 0.709 -13.398 1 93 272 PHE A O 1
ATOM 2209 N N . GLU A 1 273 ? 19.844 1.606 -11.617 1 89.12 273 GLU A N 1
ATOM 2210 C CA . GLU A 1 273 ? 19.562 2.895 -12.25 1 89.12 273 GLU A CA 1
ATOM 2211 C C . GLU A 1 273 ? 20.859 3.623 -12.602 1 89.12 273 GLU A C 1
ATOM 2213 O O . GLU A 1 273 ? 21.859 3.51 -11.883 1 89.12 273 GLU A O 1
ATOM 2218 N N . SER A 1 274 ? 20.734 4.324 -13.68 1 88.25 274 SER A N 1
ATOM 2219 C CA . SER A 1 274 ? 21.797 5.207 -14.141 1 88.25 274 SER A CA 1
ATOM 2220 C C . SER A 1 274 ? 21.359 6.672 -14.078 1 88.25 274 SER A C 1
ATOM 2222 O O . SER A 1 274 ? 20.172 6.977 -14.117 1 88.25 274 SER A O 1
ATOM 2224 N N . PRO A 1 275 ? 22.359 7.523 -13.898 1 84.5 275 PRO A N 1
ATOM 2225 C CA . PRO A 1 275 ? 22.016 8.945 -13.859 1 84.5 275 PRO A CA 1
ATOM 2226 C C . PRO A 1 275 ? 21.266 9.406 -15.102 1 84.5 275 PRO A C 1
ATOM 2228 O O . PRO A 1 275 ? 21.438 8.82 -16.172 1 84.5 275 PRO A O 1
ATOM 2231 N N . MET B 1 1 ? -58.531 -0.264 -7.805 1 22.75 1 MET B N 1
ATOM 2232 C CA . MET B 1 1 ? -58.219 -0.961 -9.047 1 22.75 1 MET B CA 1
ATOM 2233 C C . MET B 1 1 ? -57.375 -0.083 -9.953 1 22.75 1 MET B C 1
ATOM 2235 O O . MET B 1 1 ? -56.406 -0.562 -10.57 1 22.75 1 MET B O 1
ATOM 2239 N N . SER B 1 2 ? -57.875 1.139 -10.375 1 22.31 2 SER B N 1
ATOM 2240 C CA . SER B 1 2 ? -57.562 1.726 -11.68 1 22.31 2 SER B CA 1
ATOM 2241 C C . SER B 1 2 ? -56.188 2.41 -11.656 1 22.31 2 SER B C 1
ATOM 2243 O O . SER B 1 2 ? -55.531 2.482 -12.68 1 22.31 2 SER B O 1
ATOM 2245 N N . GLN B 1 3 ? -56.062 3.326 -10.711 1 22.38 3 GLN B N 1
ATOM 2246 C CA . GLN B 1 3 ? -55.062 4.379 -10.953 1 22.38 3 GLN B CA 1
ATOM 2247 C C . GLN B 1 3 ? -53.656 3.818 -10.961 1 22.38 3 GLN B C 1
ATOM 2249 O O . GLN B 1 3 ? -52.719 4.48 -10.516 1 22.38 3 GLN B O 1
ATOM 2254 N N . MET B 1 4 ? -53.438 2.367 -10.969 1 22.62 4 MET B N 1
ATOM 2255 C CA . MET B 1 4 ? -52.25 1.542 -11 1 22.62 4 MET B CA 1
ATOM 2256 C C . MET B 1 4 ? -51.438 1.775 -12.281 1 22.62 4 MET B C 1
ATOM 2258 O O . MET B 1 4 ? -50.406 1.154 -12.492 1 22.62 4 MET B O 1
ATOM 2262 N N . ALA B 1 5 ? -52.125 2.164 -13.398 1 21.98 5 ALA B N 1
ATOM 2263 C CA . ALA B 1 5 ? -51.688 1.827 -14.758 1 21.98 5 ALA B CA 1
ATOM 2264 C C . ALA B 1 5 ? -50.5 2.66 -15.188 1 21.98 5 ALA B C 1
ATOM 2266 O O . ALA B 1 5 ? -49.688 2.227 -16.016 1 21.98 5 ALA B O 1
ATOM 2267 N N . LYS B 1 6 ? -50.531 4 -15.047 1 22.45 6 LYS B N 1
ATOM 2268 C CA . LYS B 1 6 ? -49.906 4.898 -16.016 1 22.45 6 LYS B CA 1
ATOM 2269 C C . LYS B 1 6 ? -48.375 4.789 -15.969 1 22.45 6 LYS B C 1
ATOM 2271 O O . LYS B 1 6 ? -47.688 5.195 -16.906 1 22.45 6 LYS B O 1
ATOM 2276 N N . MET B 1 7 ? -47.719 4.781 -14.766 1 21.83 7 MET B N 1
ATOM 2277 C CA . MET B 1 7 ? -46.344 5.293 -14.703 1 21.83 7 MET B CA 1
ATOM 2278 C C . MET B 1 7 ? -45.375 4.324 -15.359 1 21.83 7 MET B C 1
ATOM 2280 O O . MET B 1 7 ? -44.594 3.668 -14.68 1 21.83 7 MET B O 1
ATOM 2284 N N . ALA B 1 8 ? -45.781 3.322 -16.203 1 22.5 8 ALA B N 1
ATOM 2285 C CA . ALA B 1 8 ? -45.062 2.211 -16.797 1 22.5 8 ALA B CA 1
ATOM 2286 C C . ALA B 1 8 ? -44 2.715 -17.797 1 22.5 8 ALA B C 1
ATOM 2288 O O . ALA B 1 8 ? -43.031 2.014 -18.094 1 22.5 8 ALA B O 1
ATOM 2289 N N . GLY B 1 9 ? -44.375 3.658 -18.672 1 20.03 9 GLY B N 1
ATOM 2290 C CA . GLY B 1 9 ? -43.906 3.615 -20.062 1 20.03 9 GLY B CA 1
ATOM 2291 C C . GLY B 1 9 ? -42.438 3.895 -20.203 1 20.03 9 GLY B C 1
ATOM 2292 O O . GLY B 1 9 ? -41.75 3.336 -21.078 1 20.03 9 GLY B O 1
ATOM 2293 N N . VAL B 1 10 ? -41.875 5.023 -19.781 1 22.27 10 VAL B N 1
ATOM 2294 C CA . VAL B 1 10 ? -40.875 5.777 -20.531 1 22.27 10 VAL B CA 1
ATOM 2295 C C . VAL B 1 10 ? -39.5 5.117 -20.391 1 22.27 10 VAL B C 1
ATOM 2297 O O . VAL B 1 10 ? -38.5 5.75 -20.625 1 22.27 10 VAL B O 1
ATOM 2300 N N . VAL B 1 11 ? -39.312 3.85 -19.906 1 21.17 11 VAL B N 1
ATOM 2301 C CA . VAL B 1 11 ? -37.969 3.393 -19.594 1 21.17 11 VAL B CA 1
ATOM 2302 C C . VAL B 1 11 ? -37.188 3.135 -20.891 1 21.17 11 VAL B C 1
ATOM 2304 O O . VAL B 1 11 ? -36.125 2.521 -20.875 1 21.17 11 VAL B O 1
ATOM 2307 N N . ARG B 1 12 ? -37.812 3.252 -22.047 1 19.59 12 ARG B N 1
ATOM 2308 C CA . ARG B 1 12 ? -37.25 2.473 -23.156 1 19.59 12 ARG B CA 1
ATOM 2309 C C . ARG B 1 12 ? -35.844 2.916 -23.484 1 19.59 12 ARG B C 1
ATOM 2311 O O . ARG B 1 12 ? -34.969 2.082 -23.703 1 19.59 12 ARG B O 1
ATOM 2318 N N . ASN B 1 13 ? -35.594 4.086 -24.172 1 18.2 13 ASN B N 1
ATOM 2319 C CA . ASN B 1 13 ? -34.812 4.176 -25.391 1 18.2 13 ASN B CA 1
ATOM 2320 C C . ASN B 1 13 ? -33.312 4.254 -25.094 1 18.2 13 ASN B C 1
ATOM 2322 O O . ASN B 1 13 ? -32.531 4.527 -25.984 1 18.2 13 ASN B O 1
ATOM 2326 N N . LEU B 1 14 ? -32.812 4.598 -23.859 1 19.64 14 LEU B N 1
ATOM 2327 C CA . LEU B 1 14 ? -31.531 5.258 -23.938 1 19.64 14 LEU B CA 1
ATOM 2328 C C . LEU B 1 14 ? -30.438 4.273 -24.375 1 19.64 14 LEU B C 1
ATOM 2330 O O . LEU B 1 14 ? -29.891 3.557 -23.547 1 19.64 14 LEU B O 1
ATOM 2334 N N . GLN B 1 15 ? -30.672 3.496 -25.406 1 18.86 15 GLN B N 1
ATOM 2335 C CA . GLN B 1 15 ? -29.75 2.428 -25.812 1 18.86 15 GLN B CA 1
ATOM 2336 C C . GLN B 1 15 ? -28.359 2.977 -26.125 1 18.86 15 GLN B C 1
ATOM 2338 O O . GLN B 1 15 ? -27.391 2.227 -26.141 1 18.86 15 GLN B O 1
ATOM 2343 N N . ALA B 1 16 ? -28.219 4.145 -26.797 1 18.75 16 ALA B N 1
ATOM 2344 C CA . ALA B 1 16 ? -27.344 4.074 -27.953 1 18.75 16 ALA B CA 1
ATOM 2345 C C . ALA B 1 16 ? -25.891 3.822 -27.547 1 18.75 16 ALA B C 1
ATOM 2347 O O . ALA B 1 16 ? -25.266 2.879 -28.031 1 18.75 16 ALA B O 1
ATOM 2348 N N . SER B 1 17 ? -24.875 4.84 -27.828 1 19.58 17 SER B N 1
ATOM 2349 C CA . SER B 1 17 ? -23.75 4.918 -28.766 1 19.58 17 SER B CA 1
ATOM 2350 C C . SER B 1 17 ? -22.438 4.605 -28.062 1 19.58 17 SER B C 1
ATOM 2352 O O . SER B 1 17 ? -21.453 4.27 -28.719 1 19.58 17 SER B O 1
ATOM 2354 N N . THR B 1 18 ? -22.25 4.977 -26.797 1 20.41 18 THR B N 1
ATOM 2355 C CA . THR B 1 18 ? -20.922 5.594 -26.656 1 20.41 18 THR B CA 1
ATOM 2356 C C . THR B 1 18 ? -19.844 4.527 -26.594 1 20.41 18 THR B C 1
ATOM 2358 O O . THR B 1 18 ? -19.688 3.852 -25.562 1 20.41 18 THR B O 1
ATOM 2361 N N . THR B 1 19 ? -19.641 3.748 -27.609 1 22.17 19 THR B N 1
ATOM 2362 C CA . THR B 1 19 ? -18.641 2.689 -27.609 1 22.17 19 THR B CA 1
ATOM 2363 C C . THR B 1 19 ? -17.25 3.266 -27.406 1 22.17 19 THR B C 1
ATOM 2365 O O . THR B 1 19 ? -16.25 2.541 -27.484 1 22.17 19 THR B O 1
ATOM 2368 N N . GLY B 1 20 ? -17 4.574 -27.188 1 19.59 20 GLY B N 1
ATOM 2369 C CA . GLY B 1 20 ? -15.695 4.941 -27.719 1 19.59 20 GLY B CA 1
ATOM 2370 C C . GLY B 1 20 ? -14.555 4.242 -27 1 19.59 20 GLY B C 1
ATOM 2371 O O . GLY B 1 20 ? -14.609 4.02 -25.797 1 19.59 20 GLY B O 1
ATOM 2372 N N . LYS B 1 21 ? -13.742 3.457 -27.75 1 20.84 21 LYS B N 1
ATOM 2373 C CA . LYS B 1 21 ? -12.539 2.654 -27.531 1 20.84 21 LYS B CA 1
ATOM 2374 C C . LYS B 1 21 ? -11.43 3.494 -26.906 1 20.84 21 LYS B C 1
ATOM 2376 O O . LYS B 1 21 ? -10.797 4.301 -27.594 1 20.84 21 LYS B O 1
ATOM 2381 N N . THR B 1 22 ? -11.555 4.152 -25.766 1 21.44 22 THR B N 1
ATOM 2382 C CA . THR B 1 22 ? -10.422 4.992 -25.391 1 21.44 22 THR B CA 1
ATOM 2383 C C . THR B 1 22 ? -9.148 4.164 -25.281 1 21.44 22 THR B C 1
ATOM 2385 O O . THR B 1 22 ? -9.062 3.25 -24.453 1 21.44 22 THR B O 1
ATOM 2388 N N . ARG B 1 23 ? -8.477 3.918 -26.391 1 19.84 23 ARG B N 1
ATOM 2389 C CA . ARG B 1 23 ? -7.152 3.328 -26.547 1 19.84 23 ARG B CA 1
ATOM 2390 C C . ARG B 1 23 ? -6.129 4.031 -25.672 1 19.84 23 ARG B C 1
ATOM 2392 O O . ARG B 1 23 ? -5.996 5.254 -25.719 1 19.84 23 ARG B O 1
ATOM 2399 N N . TYR B 1 24 ? -5.895 3.584 -24.5 1 20.09 24 TYR B N 1
ATOM 2400 C CA . TYR B 1 24 ? -4.867 4.105 -23.609 1 20.09 24 TYR B CA 1
ATOM 2401 C C . TYR B 1 24 ? -3.52 4.191 -24.312 1 20.09 24 TYR B C 1
ATOM 2403 O O . TYR B 1 24 ? -2.986 3.176 -24.781 1 20.09 24 TYR B O 1
ATOM 2411 N N . ASP B 1 25 ? -3.398 5.234 -25.203 1 20.47 25 ASP B N 1
ATOM 2412 C CA . ASP B 1 25 ? -2.17 5.512 -25.953 1 20.47 25 ASP B CA 1
ATOM 2413 C C . ASP B 1 25 ? -0.947 5.41 -25.031 1 20.47 25 ASP B C 1
ATOM 2415 O O . ASP B 1 25 ? -1.029 5.703 -23.844 1 20.47 25 ASP B O 1
ATOM 2419 N N . ARG B 1 26 ? -0.015 4.723 -25.547 1 19.89 26 ARG B N 1
ATOM 2420 C CA . ARG B 1 26 ? 1.331 4.387 -25.094 1 19.89 26 ARG B CA 1
ATOM 2421 C C . ARG B 1 26 ? 2.156 5.645 -24.844 1 19.89 26 ARG B C 1
ATOM 2423 O O . ARG B 1 26 ? 2.283 6.496 -25.719 1 19.89 26 ARG B O 1
ATOM 2430 N N . VAL B 1 27 ? 2.107 6.242 -23.703 1 20.42 27 VAL B N 1
ATOM 2431 C CA . VAL B 1 27 ? 2.832 7.461 -23.344 1 20.42 27 VAL B CA 1
ATOM 2432 C C . VAL B 1 27 ? 4.301 7.32 -23.75 1 20.42 27 VAL B C 1
ATOM 2434 O O . VAL B 1 27 ? 4.988 6.402 -23.297 1 20.42 27 VAL B O 1
ATOM 2437 N N . PRO B 1 28 ? 4.633 7.734 -24.984 1 19.41 28 PRO B N 1
ATOM 2438 C CA . PRO B 1 28 ? 6.039 7.68 -25.391 1 19.41 28 PRO B CA 1
ATOM 2439 C C . PRO B 1 28 ? 6.961 8.453 -24.453 1 19.41 28 PRO B C 1
ATOM 2441 O O . PRO B 1 28 ? 6.543 9.445 -23.844 1 19.41 28 PRO B O 1
ATOM 2444 N N . SER B 1 29 ? 7.918 7.832 -23.906 1 19.2 29 SER B N 1
ATOM 2445 C CA . SER B 1 29 ? 9.016 8.234 -23.031 1 19.2 29 SER B CA 1
ATOM 2446 C C . SER B 1 29 ? 9.875 9.312 -23.703 1 19.2 29 SER B C 1
ATOM 2448 O O . SER B 1 29 ? 10.797 9 -24.453 1 19.2 29 SER B O 1
ATOM 2450 N N . GLN B 1 30 ? 9.109 10.414 -24.234 1 18.36 30 GLN B N 1
ATOM 2451 C CA . GLN B 1 30 ? 9.945 11.391 -24.922 1 18.36 30 GLN B CA 1
ATOM 2452 C C . GLN B 1 30 ? 11.062 11.898 -24.016 1 18.36 30 GLN B C 1
ATOM 2454 O O . GLN B 1 30 ? 10.859 12.07 -22.812 1 18.36 30 GLN B O 1
ATOM 2459 N N . GLN B 1 31 ? 12.312 11.758 -24.484 1 18.55 31 GLN B N 1
ATOM 2460 C CA . GLN B 1 31 ? 13.68 12.102 -24.109 1 18.55 31 GLN B CA 1
ATOM 2461 C C . GLN B 1 31 ? 13.859 13.617 -24.016 1 18.55 31 GLN B C 1
ATOM 2463 O O . GLN B 1 31 ? 13.57 14.344 -24.969 1 18.55 31 GLN B O 1
ATOM 2468 N N . MET B 1 32 ? 13.336 14.266 -22.938 1 18.02 32 MET B N 1
ATOM 2469 C CA . MET B 1 32 ? 13.352 15.727 -22.859 1 18.02 32 MET B CA 1
ATOM 2470 C C . MET B 1 32 ? 14.75 16.281 -23.109 1 18.02 32 MET B C 1
ATOM 2472 O O . MET B 1 32 ? 15.695 15.93 -22.391 1 18.02 32 MET B O 1
ATOM 2476 N N . PRO B 1 33 ? 14.977 16.672 -24.359 1 17.38 33 PRO B N 1
ATOM 2477 C CA . PRO B 1 33 ? 16.312 17.203 -24.688 1 17.38 33 PRO B CA 1
ATOM 2478 C C . PRO B 1 33 ? 16.594 18.547 -24.047 1 17.38 33 PRO B C 1
ATOM 2480 O O . PRO B 1 33 ? 15.734 19.438 -24.062 1 17.38 33 PRO B O 1
ATOM 2483 N N . LEU B 1 34 ? 16.969 18.641 -22.859 1 18.17 34 LEU B N 1
ATOM 2484 C CA . LEU B 1 34 ? 17.312 19.906 -22.203 1 18.17 34 LEU B CA 1
ATOM 2485 C C . LEU B 1 34 ? 18.234 20.734 -23.094 1 18.17 34 LEU B C 1
ATOM 2487 O O . LEU B 1 34 ? 19.312 20.297 -23.469 1 18.17 34 LEU B O 1
ATOM 2491 N N . TYR B 1 35 ? 17.5 21.578 -23.953 1 15.48 35 TYR B N 1
ATOM 2492 C CA . TYR B 1 35 ? 18.094 22.453 -24.953 1 15.48 35 TYR B CA 1
ATOM 2493 C C . TYR B 1 35 ? 19.172 23.344 -24.328 1 15.48 35 TYR B C 1
ATOM 2495 O O . TYR B 1 35 ? 19.156 23.578 -23.125 1 15.48 35 TYR B O 1
ATOM 2503 N N . ASP B 1 36 ? 19.906 24.094 -25.281 1 16.17 36 ASP B N 1
ATOM 2504 C CA . ASP B 1 36 ? 21.266 24.5 -25.656 1 16.17 36 ASP B CA 1
ATOM 2505 C C . ASP B 1 36 ? 21.516 25.953 -25.312 1 16.17 36 ASP B C 1
ATOM 2507 O O . ASP B 1 36 ? 22.672 26.406 -25.344 1 16.17 36 ASP B O 1
ATOM 2511 N N . ASP B 1 37 ? 20.406 26.781 -24.969 1 16.56 37 ASP B N 1
ATOM 2512 C CA . ASP B 1 37 ? 20.656 28.016 -25.719 1 16.56 37 ASP B CA 1
ATOM 2513 C C . ASP B 1 37 ? 21.969 28.672 -25.266 1 16.56 37 ASP B C 1
ATOM 2515 O O . ASP B 1 37 ? 22.422 28.469 -24.141 1 16.56 37 ASP B O 1
ATOM 2519 N N . PRO B 1 38 ? 22.297 29.844 -26.109 1 17.47 38 PRO B N 1
ATOM 2520 C CA . PRO B 1 38 ? 23.516 30.453 -26.641 1 17.47 38 PRO B CA 1
ATOM 2521 C C . PRO B 1 38 ? 24.078 31.531 -25.719 1 17.47 38 PRO B C 1
ATOM 2523 O O . PRO B 1 38 ? 23.344 32.094 -24.906 1 17.47 38 PRO B O 1
ATOM 2526 N N . ARG B 1 39 ? 25.406 31.656 -25.625 1 19.5 39 ARG B N 1
ATOM 2527 C CA . ARG B 1 39 ? 26.422 32.344 -24.828 1 19.5 39 ARG B CA 1
ATOM 2528 C C . ARG B 1 39 ? 26.469 33.812 -25.172 1 19.5 39 ARG B C 1
ATOM 2530 O O . ARG B 1 39 ? 27.391 34.531 -24.75 1 19.5 39 ARG B O 1
ATOM 2537 N N . PRO B 1 40 ? 25.203 34.562 -25.594 1 18.7 40 PRO B N 1
ATOM 2538 C CA . PRO B 1 40 ? 25.875 35.594 -26.375 1 18.7 40 PRO B CA 1
ATOM 2539 C C . PRO B 1 40 ? 26.875 36.406 -25.547 1 18.7 40 PRO B C 1
ATOM 2541 O O . PRO B 1 40 ? 26.828 36.375 -24.312 1 18.7 40 PRO B O 1
ATOM 2544 N N . PRO B 1 41 ? 27.328 37.594 -26.344 1 17.45 41 PRO B N 1
ATOM 2545 C CA . PRO B 1 41 ? 28.625 38.281 -26.484 1 17.45 41 PRO B CA 1
ATOM 2546 C C . PRO B 1 41 ? 28.828 39.375 -25.438 1 17.45 41 PRO B C 1
ATOM 2548 O O . PRO B 1 41 ? 27.859 39.906 -24.875 1 17.45 41 PRO B O 1
ATOM 2551 N N . ALA B 1 42 ? 29.938 39.5 -24.859 1 19.86 42 ALA B N 1
ATOM 2552 C CA . ALA B 1 42 ? 30.656 40.219 -23.828 1 19.86 42 ALA B CA 1
ATOM 2553 C C . ALA B 1 42 ? 30.844 41.688 -24.25 1 19.86 42 ALA B C 1
ATOM 2555 O O . ALA B 1 42 ? 31.578 42.438 -23.594 1 19.86 42 ALA B O 1
ATOM 2556 N N . ASP B 1 43 ? 29.781 42.156 -25.203 1 16.69 43 ASP B N 1
ATOM 2557 C CA . ASP B 1 43 ? 30.516 43.25 -25.828 1 16.69 43 ASP B CA 1
ATOM 2558 C C . ASP B 1 43 ? 31.078 44.219 -24.781 1 16.69 43 ASP B C 1
ATOM 2560 O O . ASP B 1 43 ? 30.578 44.25 -23.656 1 16.69 43 ASP B O 1
ATOM 2564 N N . ASP B 1 44 ? 31.766 45.281 -25.422 1 16.31 44 ASP B N 1
ATOM 2565 C CA . ASP B 1 44 ? 33.062 46 -25.359 1 16.31 44 ASP B CA 1
ATOM 2566 C C . ASP B 1 44 ? 32.969 47.25 -24.484 1 16.31 44 ASP B C 1
ATOM 2568 O O . ASP B 1 44 ? 33.812 47.5 -23.641 1 16.31 44 ASP B O 1
ATOM 2572 N N . SER B 1 45 ? 32.094 48.312 -24.906 1 17.89 45 SER B N 1
ATOM 2573 C CA . SER B 1 45 ? 32.844 49.5 -25.281 1 17.89 45 SER B CA 1
ATOM 2574 C C . SER B 1 45 ? 33.188 50.344 -24.062 1 17.89 45 SER B C 1
ATOM 2576 O O . SER B 1 45 ? 32.344 50.531 -23.172 1 17.89 45 SER B O 1
ATOM 2578 N N . ARG B 1 46 ? 34.438 50.812 -24 1 18.95 46 ARG B N 1
ATOM 2579 C CA . ARG B 1 46 ? 35.406 51.406 -23.078 1 18.95 46 ARG B CA 1
ATOM 2580 C C . ARG B 1 46 ? 35.031 52.844 -22.734 1 18.95 46 ARG B C 1
ATOM 2582 O O . ARG B 1 46 ? 35.062 53.25 -21.578 1 18.95 46 ARG B O 1
ATOM 2589 N N . LEU B 1 47 ? 35.094 53.812 -23.781 1 17.03 47 LEU B N 1
ATOM 2590 C CA . LEU B 1 47 ? 36.25 54.688 -23.609 1 17.03 47 LEU B CA 1
ATOM 2591 C C . LEU B 1 47 ? 35.906 55.844 -22.688 1 17.03 47 LEU B C 1
ATOM 2593 O O . LEU B 1 47 ? 36.625 56.156 -21.75 1 17.03 47 LEU B O 1
ATOM 2597 N N . GLU B 1 48 ? 35.094 56.969 -23.219 1 19.81 48 GLU B N 1
ATOM 2598 C CA . GLU B 1 48 ? 35.781 58.219 -23.406 1 19.81 48 GLU B CA 1
ATOM 2599 C C . GLU B 1 48 ? 35.812 59.062 -22.125 1 19.81 48 GLU B C 1
ATOM 2601 O O . GLU B 1 48 ? 34.875 58.969 -21.312 1 19.81 48 GLU B O 1
ATOM 2606 N N . ASP B 1 49 ? 36.844 60 -21.984 1 18.8 49 ASP B N 1
ATOM 2607 C CA . ASP B 1 49 ? 37.781 60.625 -21.047 1 18.8 49 ASP B CA 1
ATOM 2608 C C . ASP B 1 49 ? 37.156 61.812 -20.344 1 18.8 49 ASP B C 1
ATOM 2610 O O . ASP B 1 49 ? 37.219 61.906 -19.125 1 18.8 49 ASP B O 1
ATOM 2614 N N . ASN B 1 50 ? 37.062 63.094 -21.094 1 19.08 50 ASN B N 1
ATOM 2615 C CA . ASN B 1 50 ? 38 64.188 -20.75 1 19.08 50 ASN B CA 1
ATOM 2616 C C . ASN B 1 50 ? 37.406 65.062 -19.656 1 19.08 50 ASN B C 1
ATOM 2618 O O . ASN B 1 50 ? 36.219 64.938 -19.297 1 19.08 50 ASN B O 1
ATOM 2622 N N . GLU B 1 51 ? 37.375 66.562 -20 1 20.78 51 GLU B N 1
ATOM 2623 C CA . GLU B 1 51 ? 38.125 67.688 -19.5 1 20.78 51 GLU B CA 1
ATOM 2624 C C . GLU B 1 51 ? 37.375 68.438 -18.391 1 20.78 51 GLU B C 1
ATOM 2626 O O . GLU B 1 51 ? 36.156 68.25 -18.234 1 20.78 51 GLU B O 1
ATOM 2631 N N . ARG B 1 52 ? 37.844 69.812 -18.094 1 22.5 52 ARG B N 1
ATOM 2632 C CA . ARG B 1 52 ? 38.375 70.75 -17.094 1 22.5 52 ARG B CA 1
ATOM 2633 C C . ARG B 1 52 ? 37.281 71.688 -16.609 1 22.5 52 ARG B C 1
ATOM 2635 O O . ARG B 1 52 ? 36.781 72.5 -17.375 1 22.5 52 ARG B O 1
ATOM 2642 N N . ALA B 1 53 ? 36.594 71.312 -15.703 1 22.66 53 ALA B N 1
ATOM 2643 C CA . ALA B 1 53 ? 35.438 72.062 -15.141 1 22.66 53 ALA B CA 1
ATOM 2644 C C . ALA B 1 53 ? 35.844 73.375 -14.516 1 22.66 53 ALA B C 1
ATOM 2646 O O . ALA B 1 53 ? 36.5 73.375 -13.469 1 22.66 53 ALA B O 1
ATOM 2647 N N . GLU B 1 54 ? 36.406 74.312 -15.289 1 24.16 54 GLU B N 1
ATOM 2648 C CA . GLU B 1 54 ? 37 75.438 -14.617 1 24.16 54 GLU B CA 1
ATOM 2649 C C . GLU B 1 54 ? 35.969 76.25 -13.836 1 24.16 54 GLU B C 1
ATOM 2651 O O . GLU B 1 54 ? 36.281 77.312 -13.328 1 24.16 54 GLU B O 1
ATOM 2656 N N . LYS B 1 55 ? 34.812 75.688 -13.445 1 24.75 55 LYS B N 1
ATOM 2657 C CA . LYS B 1 55 ? 33.844 76.75 -13.195 1 24.75 55 LYS B CA 1
ATOM 2658 C C . LYS B 1 55 ? 34.219 77.625 -11.984 1 24.75 55 LYS B C 1
ATOM 2660 O O . LYS B 1 55 ? 34.375 77.062 -10.883 1 24.75 55 LYS B O 1
ATOM 2665 N N . ASP B 1 56 ? 34.875 78.75 -12.188 1 25.14 56 ASP B N 1
ATOM 2666 C CA . ASP B 1 56 ? 35.438 79.688 -11.234 1 25.14 56 ASP B CA 1
ATOM 2667 C C . ASP B 1 56 ? 34.375 80.312 -10.359 1 25.14 56 ASP B C 1
ATOM 2669 O O . ASP B 1 56 ? 34.656 81.125 -9.477 1 25.14 56 ASP B O 1
ATOM 2673 N N . ASP B 1 57 ? 33.031 80 -10.586 1 24.47 57 ASP B N 1
ATOM 2674 C CA . ASP B 1 57 ? 32.188 81.188 -10.32 1 24.47 57 ASP B CA 1
ATOM 2675 C C . ASP B 1 57 ? 32.312 81.562 -8.859 1 24.47 57 ASP B C 1
ATOM 2677 O O . ASP B 1 57 ? 32.5 80.75 -7.973 1 24.47 57 ASP B O 1
ATOM 2681 N N . ASP B 1 58 ? 32.469 82.875 -8.586 1 28.88 58 ASP B N 1
ATOM 26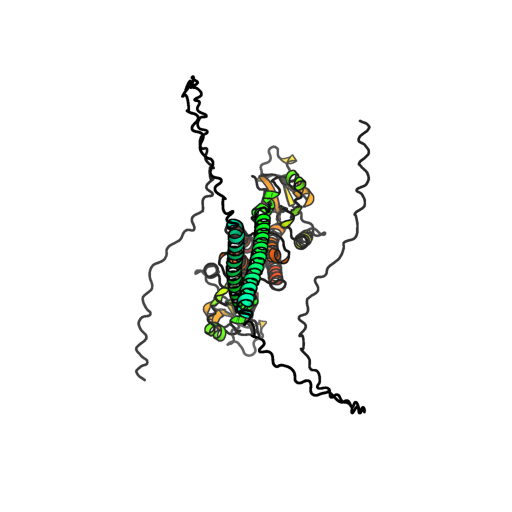82 C CA . ASP B 1 58 ? 32.812 83.938 -7.605 1 28.88 58 ASP B CA 1
ATOM 2683 C C . ASP B 1 58 ? 31.719 84 -6.527 1 28.88 58 ASP B C 1
ATOM 2685 O O . ASP B 1 58 ? 30.625 84.5 -6.777 1 28.88 58 ASP B O 1
ATOM 2689 N N . GLY B 1 59 ? 31.266 82.875 -5.879 1 24.81 59 GLY B N 1
ATOM 2690 C CA . GLY B 1 59 ? 30.062 82.938 -5.074 1 24.81 59 GLY B CA 1
ATOM 2691 C C . GLY B 1 59 ? 30.172 83.812 -3.859 1 24.81 59 GLY B C 1
ATOM 2692 O O . GLY B 1 59 ? 31.188 83.812 -3.17 1 24.81 59 GLY B O 1
ATOM 2693 N N . ASP B 1 60 ? 29.609 85 -4.023 1 32.28 60 ASP B N 1
ATOM 2694 C CA . ASP B 1 60 ? 29.438 86.125 -3.092 1 32.28 60 ASP B CA 1
ATOM 2695 C C . ASP B 1 60 ? 28.938 85.625 -1.734 1 32.28 60 ASP B C 1
ATOM 2697 O O . ASP B 1 60 ? 28.188 84.688 -1.658 1 32.28 60 ASP B O 1
ATOM 2701 N N . ASP B 1 61 ? 29.578 86.062 -0.63 1 29.78 61 ASP B N 1
ATOM 2702 C CA . ASP B 1 61 ? 29.688 85.75 0.787 1 29.78 61 ASP B CA 1
ATOM 2703 C C . ASP B 1 61 ? 28.406 86.125 1.535 1 29.78 61 ASP B C 1
ATOM 2705 O O . ASP B 1 61 ? 28.297 87.188 2.115 1 29.78 61 ASP B O 1
ATOM 2709 N N . ARG B 1 62 ? 27.125 86.062 0.894 1 33 62 ARG B N 1
ATOM 2710 C CA . ARG B 1 62 ? 26.031 86.625 1.676 1 33 62 ARG B CA 1
ATOM 2711 C C . ARG B 1 62 ? 25.906 85.938 3.029 1 33 62 ARG B C 1
ATOM 2713 O O . ARG B 1 62 ? 25.969 84.688 3.109 1 33 62 ARG B O 1
ATOM 2720 N N . ASP B 1 63 ? 26.406 86.625 4.121 1 33.75 63 ASP B N 1
ATOM 2721 C CA . ASP B 1 63 ? 26.359 86.312 5.547 1 33.75 63 ASP B CA 1
ATOM 2722 C C . ASP B 1 63 ? 24.953 85.938 5.98 1 33.75 63 ASP B C 1
ATOM 2724 O O . ASP B 1 63 ? 24.031 86.75 5.926 1 33.75 63 ASP B O 1
ATOM 2728 N N . TYR B 1 64 ? 24.375 84.812 5.496 1 32.94 64 TYR B N 1
ATOM 2729 C CA . TYR B 1 64 ? 23.078 84.25 5.824 1 32.94 64 TYR B CA 1
ATOM 2730 C C . TYR B 1 64 ? 22.906 84.125 7.332 1 32.94 64 TYR B C 1
ATOM 2732 O O . TYR B 1 64 ? 23.766 83.562 8.016 1 32.94 64 TYR B O 1
ATOM 2740 N N . ASP B 1 65 ? 22.234 85.125 7.988 1 36.88 65 ASP B N 1
ATOM 2741 C CA . ASP B 1 65 ? 21.688 85.125 9.344 1 36.88 65 ASP B CA 1
ATOM 2742 C C . ASP B 1 65 ? 21.078 83.75 9.68 1 36.88 65 ASP B C 1
ATOM 2744 O O . ASP B 1 65 ? 20.141 83.312 9.008 1 36.88 65 ASP B O 1
ATOM 2748 N N . SER B 1 66 ? 21.828 82.875 10.125 1 39.12 66 SER B N 1
ATOM 2749 C CA . SER B 1 66 ? 21.5 81.5 10.562 1 39.12 66 SER B CA 1
ATOM 2750 C C . SER B 1 66 ? 20.484 81.5 11.703 1 39.12 66 SER B C 1
ATOM 2752 O O . SER B 1 66 ? 20.844 81.875 12.844 1 39.12 66 SER B O 1
ATOM 2754 N N . ARG B 1 67 ? 19.312 82.25 11.602 1 36.34 67 ARG B N 1
ATOM 2755 C CA . ARG B 1 67 ? 18.234 82.062 12.578 1 36.34 67 ARG B CA 1
ATOM 2756 C C . ARG B 1 67 ? 18.125 80.625 12.969 1 36.34 67 ARG B C 1
ATOM 2758 O O . ARG B 1 67 ? 18.141 79.75 12.109 1 36.34 67 ARG B O 1
ATOM 2765 N N . LEU B 1 68 ? 18.578 80.375 14.211 1 39.5 68 LEU B N 1
ATOM 2766 C CA . LEU B 1 68 ? 18.469 79.125 14.984 1 39.5 68 LEU B CA 1
ATOM 2767 C C . LEU B 1 68 ? 17.031 78.625 15 1 39.5 68 LEU B C 1
ATOM 2769 O O . LEU B 1 68 ? 16.141 79.25 15.547 1 39.5 68 LEU B O 1
ATOM 2773 N N . ARG B 1 69 ? 16.453 78.188 13.875 1 38.75 69 ARG B N 1
ATOM 2774 C CA . ARG B 1 69 ? 15.195 77.438 13.922 1 38.75 69 ARG B CA 1
ATOM 2775 C C . ARG B 1 69 ? 15.234 76.375 15 1 38.75 69 ARG B C 1
ATOM 2777 O O . ARG B 1 69 ? 16.094 75.5 14.969 1 38.75 69 ARG B O 1
ATOM 2784 N N . ARG B 1 70 ? 14.938 76.812 16.266 1 39.19 70 ARG B N 1
ATOM 2785 C CA . ARG B 1 70 ? 14.641 75.75 17.234 1 39.19 70 ARG B CA 1
ATOM 2786 C C . ARG B 1 70 ? 13.789 74.625 16.609 1 39.19 70 ARG B C 1
ATOM 2788 O O . ARG B 1 70 ? 12.664 74.875 16.172 1 39.19 70 ARG B O 1
ATOM 2795 N N . LYS B 1 71 ? 14.406 73.812 15.938 1 41.31 71 LYS B N 1
ATOM 2796 C CA . LYS B 1 71 ? 13.727 72.562 15.516 1 41.31 71 LYS B CA 1
ATOM 2797 C C . LYS B 1 71 ? 12.992 71.938 16.688 1 41.31 71 LYS B C 1
ATOM 2799 O O . LYS B 1 71 ? 13.602 71.625 17.703 1 41.31 71 LYS B O 1
ATOM 2804 N N . ARG B 1 72 ? 11.789 72.375 17.062 1 41.53 72 ARG B N 1
ATOM 2805 C CA . ARG B 1 72 ? 10.906 71.5 17.844 1 41.53 72 ARG B CA 1
ATOM 2806 C C . ARG B 1 72 ? 11.156 70.062 17.516 1 41.53 72 ARG B C 1
ATOM 2808 O O . ARG B 1 72 ? 10.984 69.625 16.359 1 41.53 72 ARG B O 1
ATOM 2815 N N . ARG B 1 73 ? 12.148 69.562 18.172 1 41.53 73 ARG B N 1
ATOM 2816 C CA . ARG B 1 73 ? 12.359 68.125 18.109 1 41.53 73 ARG B CA 1
ATOM 2817 C C . ARG B 1 73 ? 11.039 67.375 18.234 1 41.53 73 ARG B C 1
ATOM 2819 O O . ARG B 1 73 ? 10.352 67.5 19.25 1 41.53 73 ARG B O 1
ATOM 2826 N N . TRP B 1 74 ? 10.172 67.438 17.266 1 42.69 74 TRP B N 1
ATOM 2827 C CA . TRP B 1 74 ? 9.07 66.5 17.219 1 42.69 74 TRP B CA 1
ATOM 2828 C C . TRP B 1 74 ? 9.43 65.188 17.922 1 42.69 74 TRP B C 1
ATOM 2830 O O . TRP B 1 74 ? 10.367 64.5 17.516 1 42.69 74 TRP B O 1
ATOM 2840 N N . PRO B 1 75 ? 9.578 65.312 19.25 1 50.97 75 PRO B N 1
ATOM 2841 C CA . PRO B 1 75 ? 9.766 64.062 19.875 1 50.97 75 PRO B CA 1
ATOM 2842 C C . PRO B 1 75 ? 8.984 62.906 19.172 1 50.97 75 PRO B C 1
ATOM 2844 O O . PRO B 1 75 ? 8.734 61.875 19.781 1 50.97 75 PRO B O 1
ATOM 2847 N N . GLY B 1 76 ? 8.242 63.219 18.047 1 52 76 GLY B N 1
ATOM 2848 C CA . GLY B 1 76 ? 7.133 62.719 17.234 1 52 76 GLY B CA 1
ATOM 2849 C C . GLY B 1 76 ? 7.359 61.312 16.703 1 52 76 GLY B C 1
ATOM 2850 O O . GLY B 1 76 ? 6.449 60.5 16.719 1 52 76 GLY B O 1
ATOM 2851 N N . PRO B 1 77 ? 8.438 61.094 16.234 1 71.31 77 PRO B N 1
ATOM 2852 C CA . PRO B 1 77 ? 8.672 59.875 15.438 1 71.31 77 PRO B CA 1
ATOM 2853 C C . PRO B 1 77 ? 8.797 58.625 16.281 1 71.31 77 PRO B C 1
ATOM 2855 O O . PRO B 1 77 ? 8.305 57.562 15.898 1 71.31 77 PRO B O 1
ATOM 2858 N N . PRO B 1 78 ? 9.305 58.781 17.406 1 75.44 78 PRO B N 1
ATOM 2859 C CA . PRO B 1 78 ? 9.453 57.531 18.109 1 75.44 78 PRO B CA 1
ATOM 2860 C C . PRO B 1 78 ? 8.141 57.031 18.719 1 75.44 78 PRO B C 1
ATOM 2862 O O . PRO B 1 78 ? 7.887 55.844 18.781 1 75.44 78 PRO B O 1
ATOM 2865 N N . ARG B 1 79 ? 7.414 57.969 19.297 1 81 79 ARG B N 1
ATOM 2866 C CA . ARG B 1 79 ? 6.117 57.562 19.828 1 81 79 ARG B CA 1
ATOM 2867 C C . ARG B 1 79 ? 5.211 57.031 18.719 1 81 79 ARG B C 1
ATOM 2869 O O . ARG B 1 79 ? 4.492 56.062 18.922 1 81 79 ARG B O 1
ATOM 2876 N N . LEU B 1 80 ? 5.297 57.781 17.656 1 86 80 LEU B N 1
ATOM 2877 C CA . LEU B 1 80 ? 4.504 57.312 16.531 1 86 80 LEU B CA 1
ATOM 2878 C C . LEU B 1 80 ? 4.988 55.969 16.062 1 86 80 LEU B C 1
ATOM 2880 O O . LEU B 1 80 ? 4.18 55.094 15.711 1 86 80 LEU B O 1
ATOM 2884 N N . VAL B 1 81 ? 6.293 55.844 16.094 1 85.38 81 VAL B N 1
ATOM 2885 C CA . VAL B 1 81 ? 6.863 54.531 15.703 1 85.38 81 VAL B CA 1
ATOM 2886 C C . VAL B 1 81 ? 6.438 53.469 16.703 1 85.38 81 VAL B C 1
ATOM 2888 O O . VAL B 1 81 ? 6.113 52.344 16.312 1 85.38 81 VAL B O 1
ATOM 2891 N N . GLY B 1 82 ? 6.406 53.844 17.922 1 85.19 82 GLY B N 1
ATOM 2892 C CA . GLY B 1 82 ? 5.957 52.906 18.938 1 85.19 82 GLY B CA 1
ATOM 2893 C C . GLY B 1 82 ? 4.504 52.5 18.797 1 85.19 82 GLY B C 1
ATOM 2894 O O . GLY B 1 82 ? 4.16 51.344 18.891 1 85.19 82 GLY B O 1
ATOM 2895 N N . ILE B 1 83 ? 3.672 53.5 18.594 1 83.19 83 ILE B N 1
ATOM 2896 C CA . ILE B 1 83 ? 2.248 53.25 18.422 1 83.19 83 ILE B CA 1
ATOM 2897 C C . ILE B 1 83 ? 2.035 52.406 17.172 1 83.19 83 ILE B C 1
ATOM 2899 O O . ILE B 1 83 ? 1.241 51.438 17.188 1 83.19 83 ILE B O 1
ATOM 2903 N N . LEU B 1 84 ? 2.828 52.75 16.141 1 87.06 84 LEU B N 1
ATOM 2904 C CA . LEU B 1 84 ? 2.699 52 14.898 1 87.06 84 LEU B CA 1
ATOM 2905 C C . LEU B 1 84 ? 3.148 50.562 15.094 1 87.06 84 LEU B C 1
ATOM 2907 O O . LEU B 1 84 ? 2.529 49.625 14.562 1 87.06 84 LEU B O 1
ATOM 2911 N N . THR B 1 85 ? 4.172 50.406 15.867 1 86.12 85 THR B N 1
ATOM 2912 C CA . THR B 1 85 ? 4.664 49.062 16.125 1 86.12 85 THR B CA 1
ATOM 2913 C C . THR B 1 85 ? 3.639 48.25 16.906 1 86.12 85 THR B C 1
ATOM 2915 O O . THR B 1 85 ? 3.383 47.062 16.594 1 86.12 85 THR B O 1
ATOM 2918 N N . VAL B 1 86 ? 3.057 48.812 17.875 1 83.5 86 VAL B N 1
ATOM 2919 C CA . VAL B 1 86 ? 2.055 48.125 18.672 1 83.5 86 VAL B CA 1
ATOM 2920 C C . VAL B 1 86 ? 0.829 47.812 17.812 1 83.5 86 VAL B C 1
ATOM 2922 O O . VAL B 1 86 ? 0.235 46.75 17.922 1 83.5 86 VAL B O 1
ATOM 2925 N N . ALA B 1 87 ? 0.52 48.781 16.953 1 84.5 87 ALA B N 1
ATOM 2926 C CA . ALA B 1 87 ? -0.612 48.562 16.047 1 84.5 87 ALA B CA 1
ATOM 2927 C C . ALA B 1 87 ? -0.345 47.375 15.109 1 84.5 87 ALA B C 1
ATOM 2929 O O . ALA B 1 87 ? -1.23 46.562 14.852 1 84.5 87 ALA B O 1
ATOM 2930 N N . ILE B 1 88 ? 0.791 47.375 14.578 1 85.69 88 ILE B N 1
ATOM 2931 C CA . ILE B 1 88 ? 1.154 46.281 13.688 1 85.69 88 ILE B CA 1
ATOM 2932 C C . ILE B 1 88 ? 1.138 44.969 14.453 1 85.69 88 ILE B C 1
ATOM 2934 O O . ILE B 1 88 ? 0.604 43.969 13.969 1 85.69 88 ILE B O 1
ATOM 2938 N N . LEU B 1 89 ? 1.626 44.938 15.617 1 87 89 LEU B N 1
ATOM 2939 C CA . LEU B 1 89 ? 1.633 43.719 16.422 1 87 89 LEU B CA 1
ATOM 2940 C C . LEU B 1 89 ? 0.212 43.312 16.781 1 87 89 LEU B C 1
ATOM 2942 O O . LEU B 1 89 ? -0.101 42.125 16.812 1 87 89 LEU B O 1
ATOM 2946 N N . ALA B 1 90 ? -0.554 44.344 17 1 84.56 90 ALA B N 1
ATOM 2947 C CA . ALA B 1 90 ? -1.953 44.031 17.297 1 84.56 90 ALA B CA 1
ATOM 2948 C C . ALA B 1 90 ? -2.656 43.469 16.062 1 84.56 90 ALA B C 1
ATOM 2950 O O . ALA B 1 90 ? -3.467 42.531 16.172 1 84.56 90 ALA B O 1
ATOM 2951 N N . ALA B 1 91 ? -2.385 44 14.93 1 84.94 91 ALA B N 1
ATOM 2952 C CA . ALA B 1 91 ? -2.955 43.469 13.695 1 84.94 91 ALA B CA 1
ATOM 2953 C C . ALA B 1 91 ? -2.51 42.031 13.461 1 84.94 91 ALA B C 1
ATOM 2955 O O . ALA B 1 91 ? -3.312 41.156 13.062 1 84.94 91 ALA B O 1
ATOM 2956 N N . VAL B 1 92 ? -1.303 41.812 13.703 1 83.38 92 VAL B N 1
ATOM 2957 C CA . VAL B 1 92 ? -0.789 40.438 13.602 1 83.38 92 VAL B CA 1
ATOM 2958 C C . VAL B 1 92 ? -1.483 39.531 14.617 1 83.38 92 VAL B C 1
ATOM 2960 O O . VAL B 1 92 ? -1.812 38.406 14.32 1 83.38 92 VAL B O 1
ATOM 2963 N N . GLY B 1 93 ? -1.75 40.156 15.734 1 84 93 GLY B N 1
ATOM 2964 C CA . GLY B 1 93 ? -2.471 39.438 16.75 1 84 93 GLY B CA 1
ATOM 2965 C C . GLY B 1 93 ? -3.889 39.062 16.344 1 84 93 GLY B C 1
ATOM 2966 O O . GLY B 1 93 ? -4.344 37.938 16.578 1 84 93 GLY B O 1
ATOM 2967 N N . VAL B 1 94 ? -4.551 40 15.719 1 83.06 94 VAL B N 1
ATOM 2968 C CA . VAL B 1 94 ? -5.906 39.75 15.25 1 83.06 9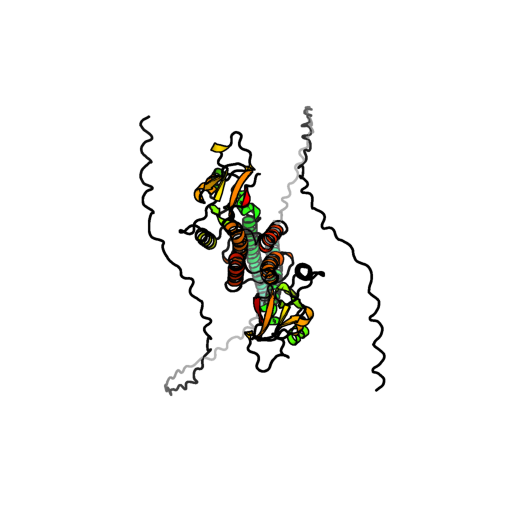4 VAL B CA 1
ATOM 2969 C C . VAL B 1 94 ? -5.879 38.688 14.148 1 83.06 94 VAL B C 1
ATOM 2971 O O . VAL B 1 94 ? -6.691 37.75 14.164 1 83.06 94 VAL B O 1
ATOM 2974 N N . ALA B 1 95 ? -4.977 38.812 13.242 1 84.25 95 ALA B N 1
ATOM 2975 C CA . ALA B 1 95 ? -4.848 37.812 12.164 1 84.25 95 ALA B CA 1
ATOM 2976 C C . ALA B 1 95 ? -4.543 36.438 12.719 1 84.25 95 ALA B C 1
ATOM 2978 O O . ALA B 1 95 ? -5.074 35.438 12.227 1 84.25 95 ALA B O 1
ATOM 2979 N N . ASP B 1 96 ? -3.748 36.438 13.719 1 84.94 96 ASP B N 1
ATOM 2980 C CA . ASP B 1 96 ? -3.418 35.156 14.359 1 84.94 96 ASP B CA 1
ATOM 2981 C C . ASP B 1 96 ? -4.645 34.562 15.039 1 84.94 96 ASP B C 1
ATOM 2983 O O . ASP B 1 96 ? -4.883 33.344 14.938 1 84.94 96 ASP B O 1
ATOM 2987 N N . LEU B 1 97 ? -5.332 35.406 15.711 1 84.62 97 LEU B N 1
ATOM 2988 C CA . LEU B 1 97 ? -6.531 34.938 16.375 1 84.62 97 LEU B CA 1
ATOM 2989 C C . LEU B 1 97 ? -7.539 34.375 15.375 1 84.62 97 LEU B C 1
ATOM 2991 O O . LEU B 1 97 ? -8.172 33.344 15.617 1 84.62 97 LEU B O 1
ATOM 2995 N N . PHE B 1 98 ? -7.656 35.062 14.242 1 84.38 98 PHE B N 1
ATOM 2996 C CA . PHE B 1 98 ? -8.531 34.562 13.188 1 84.38 98 PHE B CA 1
ATOM 2997 C C . PHE B 1 98 ? -8.023 33.25 12.625 1 84.38 98 PHE B C 1
ATOM 2999 O O . PHE B 1 98 ? -8.805 32.344 12.344 1 84.38 98 PHE B O 1
ATOM 3006 N N . GLY B 1 99 ? -6.727 33.125 12.383 1 82.81 99 GLY B N 1
ATOM 3007 C CA . GLY B 1 99 ? -6.133 31.875 11.93 1 82.81 99 GLY B CA 1
ATOM 3008 C C . GLY B 1 99 ? -6.359 30.719 12.891 1 82.81 99 GLY B C 1
ATOM 3009 O O . GLY B 1 99 ? -6.723 29.625 12.469 1 82.81 99 GLY B O 1
ATOM 3010 N N . ARG B 1 100 ? -6.176 31.062 14.055 1 86.69 100 ARG B N 1
ATOM 3011 C CA . ARG B 1 100 ? -6.379 30.031 15.07 1 86.69 100 ARG B CA 1
ATOM 3012 C C . ARG B 1 100 ? -7.844 29.625 15.156 1 86.69 100 ARG B C 1
ATOM 3014 O O . ARG B 1 100 ? -8.156 28.438 15.32 1 86.69 100 ARG B O 1
ATOM 3021 N N . ALA B 1 101 ? -8.68 30.594 15.117 1 86.44 101 ALA B N 1
ATOM 3022 C CA . ALA B 1 101 ? -10.109 30.297 15.125 1 86.44 101 ALA B CA 1
ATOM 3023 C C . ALA B 1 101 ? -10.492 29.438 13.922 1 86.44 101 ALA B C 1
ATOM 3025 O O . ALA B 1 101 ? -11.242 28.469 14.055 1 86.44 101 ALA B O 1
ATOM 3026 N N . SER B 1 102 ? -10.039 29.766 12.773 1 84.81 102 SER B N 1
ATOM 3027 C CA . SER B 1 102 ? -10.281 28.984 11.562 1 84.81 102 SER B CA 1
ATOM 3028 C C . SER B 1 102 ? -9.742 27.562 11.703 1 84.81 102 SER B C 1
ATOM 3030 O O . SER B 1 102 ? -10.406 26.594 11.312 1 84.81 102 SER B O 1
ATOM 3032 N N . HIS B 1 103 ? -8.5 27.484 12.203 1 83.88 103 HIS B N 1
ATOM 3033 C CA . HIS B 1 103 ? -7.91 26.172 12.438 1 83.88 103 HIS B CA 1
ATOM 3034 C C . HIS B 1 103 ? -8.742 25.359 13.43 1 83.88 103 HIS B C 1
ATOM 3036 O O . HIS B 1 103 ? -8.938 24.156 13.242 1 83.88 103 HIS B O 1
ATOM 3042 N N . ALA B 1 104 ? -9.164 26.078 14.414 1 83.44 104 ALA B N 1
ATOM 3043 C CA . ALA B 1 104 ? -9.992 25.406 15.414 1 83.44 104 ALA B CA 1
ATOM 3044 C C . ALA B 1 104 ? -11.297 24.906 14.812 1 83.44 104 ALA B C 1
ATOM 3046 O O . ALA B 1 104 ? -11.75 23.797 15.117 1 83.44 104 ALA B O 1
ATOM 3047 N N . ILE B 1 105 ? -11.867 25.672 13.977 1 83.5 105 ILE B N 1
ATOM 3048 C CA . ILE B 1 105 ? -13.102 25.281 13.297 1 83.5 105 ILE B CA 1
ATOM 3049 C C . ILE B 1 105 ? -12.828 24.094 12.383 1 83.5 105 ILE B C 1
ATOM 3051 O O . ILE B 1 105 ? -13.594 23.125 12.359 1 83.5 105 ILE B O 1
ATOM 3055 N N . GLN B 1 106 ? -11.812 24.125 11.695 1 79.25 106 GLN B N 1
ATOM 3056 C CA . GLN B 1 106 ? -11.445 23.016 10.812 1 79.25 106 GLN B CA 1
ATOM 3057 C C . GLN B 1 106 ? -11.18 21.75 11.609 1 79.25 106 GLN B C 1
ATOM 3059 O O . GLN B 1 106 ? -11.586 20.656 11.203 1 79.25 106 GLN B O 1
ATOM 3064 N N . GLN B 1 107 ? -10.477 22 12.688 1 79 107 GLN B N 1
ATOM 3065 C CA . GLN B 1 107 ? -10.195 20.859 13.555 1 79 107 GLN B CA 1
ATOM 3066 C C . GLN B 1 107 ? -11.484 20.25 14.109 1 79 107 GLN B C 1
ATOM 3068 O O . GLN B 1 107 ? -11.609 19.031 14.203 1 79 107 GLN B O 1
ATOM 3073 N N . GLN B 1 108 ? -12.328 21.141 14.484 1 77.06 108 GLN B N 1
ATOM 3074 C CA . GLN B 1 108 ? -13.609 20.672 14.984 1 77.06 108 GLN B CA 1
ATOM 3075 C C . GLN B 1 108 ? -14.391 19.938 13.898 1 77.06 108 GLN B C 1
ATOM 3077 O O . GLN B 1 108 ? -15.008 18.891 14.156 1 77.06 108 GLN B O 1
ATOM 3082 N N . ARG B 1 109 ? -14.383 20.406 12.727 1 77 109 ARG B N 1
ATOM 3083 C CA . ARG B 1 109 ? -15.031 19.75 11.602 1 77 109 ARG B CA 1
ATOM 3084 C C . ARG B 1 109 ? -14.422 18.391 11.336 1 77 109 ARG B C 1
ATOM 3086 O O . ARG B 1 109 ? -15.141 17.406 11.109 1 77 109 ARG B O 1
ATOM 3093 N N . THR B 1 110 ? -13.094 18.328 11.391 1 77.06 110 THR B N 1
ATOM 3094 C CA . THR B 1 110 ? -12.406 17.062 11.211 1 77.06 110 THR B CA 1
ATOM 3095 C C . THR B 1 110 ? -12.719 16.094 12.359 1 77.06 110 THR B C 1
ATOM 3097 O O . THR B 1 110 ? -12.906 14.898 12.133 1 77.06 110 THR B O 1
ATOM 3100 N N . ALA B 1 111 ? -12.812 16.781 13.492 1 77.5 111 ALA B N 1
ATOM 3101 C CA . ALA B 1 111 ? -13.109 15.984 14.68 1 77.5 111 ALA B CA 1
ATOM 3102 C C . ALA B 1 111 ? -14.531 15.43 14.633 1 77.5 111 ALA B C 1
ATOM 3104 O O . ALA B 1 111 ? -14.805 14.359 15.18 1 77.5 111 ALA B O 1
ATOM 3105 N N . ASN B 1 112 ? -15.375 16.141 13.961 1 78.88 112 ASN B N 1
ATOM 3106 C CA . ASN B 1 112 ? -16.781 15.727 13.922 1 78.88 112 ASN B CA 1
ATOM 3107 C C . ASN B 1 112 ? -17.094 14.938 12.648 1 78.88 112 ASN B C 1
ATOM 3109 O O . ASN B 1 112 ? -18.25 14.617 12.391 1 78.88 112 ASN B O 1
ATOM 3113 N N . ASP B 1 113 ? -16.078 14.688 11.953 1 82.94 113 ASP B N 1
ATOM 3114 C CA . ASP B 1 113 ? -16.297 13.867 10.766 1 82.94 113 ASP B CA 1
ATOM 3115 C C . ASP B 1 113 ? -16.656 12.438 11.148 1 82.94 113 ASP B C 1
ATOM 3117 O O . ASP B 1 113 ? -16.062 11.859 12.062 1 82.94 113 ASP B O 1
ATOM 3121 N N . PRO B 1 114 ? -17.672 11.953 10.5 1 82.75 114 PRO B N 1
ATOM 3122 C CA . PRO B 1 114 ? -18.078 10.586 10.844 1 82.75 114 PRO B CA 1
ATOM 3123 C C . PRO B 1 114 ? -16.984 9.562 10.594 1 82.75 114 PRO B C 1
ATOM 3125 O O . PRO B 1 114 ? -16.984 8.477 11.18 1 82.75 114 PRO B O 1
ATOM 3128 N N . VAL B 1 115 ? -16.078 9.891 9.727 1 88.44 115 VAL B N 1
ATOM 3129 C CA . VAL B 1 115 ? -14.992 8.977 9.398 1 88.44 115 VAL B CA 1
ATOM 3130 C C . VAL B 1 115 ? -13.711 9.438 10.086 1 88.44 115 VAL B C 1
ATOM 3132 O O . VAL B 1 115 ? -13.039 10.352 9.609 1 88.44 115 VAL B O 1
ATOM 3135 N N . GLN B 1 116 ? -13.406 8.836 11.203 1 84.25 116 GLN B N 1
ATOM 3136 C CA . GLN B 1 116 ? -12.211 9.164 11.969 1 84.25 116 GLN B CA 1
ATOM 3137 C C . GLN B 1 116 ? -11.133 8.102 11.797 1 84.25 116 GLN B C 1
ATOM 3139 O O . GLN B 1 116 ? -9.938 8.406 11.875 1 84.25 116 GLN B O 1
ATOM 3144 N N . THR B 1 117 ? -11.602 6.906 11.641 1 86.19 117 THR B N 1
ATOM 3145 C CA . THR B 1 117 ? -10.703 5.777 11.398 1 86.19 117 THR B CA 1
ATOM 3146 C C . THR B 1 117 ? -11.094 5.047 10.117 1 86.19 117 THR B C 1
ATOM 3148 O O . THR B 1 117 ? -12.164 5.301 9.555 1 86.19 117 THR B O 1
ATOM 3151 N N . VAL B 1 118 ? -10.203 4.238 9.711 1 87.38 118 VAL B N 1
ATOM 3152 C CA . VAL B 1 118 ? -10.492 3.469 8.508 1 87.38 118 VAL B CA 1
ATOM 3153 C C . VAL B 1 118 ? -11.742 2.613 8.727 1 87.38 118 VAL B C 1
ATOM 3155 O O . VAL B 1 118 ? -12.531 2.408 7.809 1 87.38 118 VAL B O 1
ATOM 3158 N N . HIS B 1 119 ? -12.016 2.184 9.93 1 89.44 119 HIS B N 1
ATOM 3159 C CA . HIS B 1 119 ? -13.172 1.361 10.25 1 89.44 119 HIS B CA 1
ATOM 3160 C C . HIS B 1 119 ? -14.469 2.154 10.102 1 89.44 119 HIS B C 1
ATOM 3162 O O . HIS B 1 119 ? -15.516 1.589 9.781 1 89.44 119 HIS B O 1
ATOM 3168 N N . ASP B 1 120 ? -14.336 3.404 10.328 1 92.25 120 ASP B N 1
ATOM 3169 C CA . ASP B 1 120 ? -15.516 4.258 10.219 1 92.25 120 ASP B CA 1
ATOM 3170 C C . ASP B 1 120 ? -16 4.348 8.773 1 92.25 120 ASP B C 1
ATOM 3172 O O . ASP B 1 120 ? -17.156 4.695 8.523 1 92.25 120 ASP B O 1
ATOM 3176 N N . CYS B 1 121 ? -15.117 4.039 7.879 1 92.5 121 CYS B N 1
ATOM 3177 C CA . CYS B 1 121 ? -15.508 4.062 6.477 1 92.5 121 CYS B CA 1
ATOM 3178 C C . CYS B 1 121 ? -16.641 3.078 6.211 1 92.5 121 CYS B C 1
ATOM 3180 O O . CYS B 1 121 ? -17.469 3.299 5.32 1 92.5 121 CYS B O 1
ATOM 3182 N N . PHE B 1 122 ? -16.688 2.051 7.004 1 92.56 122 PHE B N 1
ATOM 3183 C CA . PHE B 1 122 ? -17.734 1.059 6.738 1 92.56 122 PHE B CA 1
ATOM 3184 C C . PHE B 1 122 ? -18.703 0.972 7.906 1 92.56 122 PHE B C 1
ATOM 3186 O O . PHE B 1 122 ? -19.906 0.809 7.703 1 92.56 122 PHE B O 1
ATOM 3193 N N . ARG B 1 123 ? -18.266 1.236 9.141 1 92.69 123 ARG B N 1
ATOM 3194 C CA . ARG B 1 123 ? -19.125 1.089 10.305 1 92.69 123 ARG B CA 1
ATOM 3195 C C . ARG B 1 123 ? -20.141 2.221 10.383 1 92.69 123 ARG B C 1
ATOM 3197 O O . ARG B 1 123 ? -21.25 2.039 10.898 1 92.69 123 ARG B O 1
ATOM 3204 N N . SER B 1 124 ? -19.781 3.348 9.906 1 94 124 SER B N 1
ATOM 3205 C CA . SER B 1 124 ? -20.719 4.469 9.891 1 94 124 SER B CA 1
ATOM 3206 C C . SER B 1 124 ? -21.906 4.184 8.969 1 94 124 SER B C 1
ATOM 3208 O O . SER B 1 124 ? -22.922 4.879 9.023 1 94 124 SER B O 1
ATOM 3210 N N . CYS B 1 125 ? -21.812 3.232 8.133 1 96.25 125 CYS B N 1
ATOM 3211 C CA . CYS B 1 125 ? -22.875 2.867 7.195 1 96.25 125 CYS B CA 1
ATOM 3212 C C . CYS B 1 125 ? -23.859 1.905 7.832 1 96.25 125 CYS B C 1
ATOM 3214 O O . CYS B 1 125 ? -24.891 1.585 7.238 1 96.25 125 CYS B O 1
ATOM 3216 N N . GLY B 1 126 ? -23.578 1.4 8.992 1 95.56 126 GLY B N 1
ATOM 3217 C CA . GLY B 1 126 ? -24.391 0.36 9.602 1 95.56 126 GLY B CA 1
ATOM 3218 C C . GLY B 1 126 ? -24 -1.038 9.164 1 95.56 126 GLY B C 1
ATOM 3219 O O . GLY B 1 126 ? -22.922 -1.239 8.609 1 95.56 126 GLY B O 1
ATOM 3220 N N . TYR B 1 127 ? -24.891 -2.057 9.453 1 95.44 127 TYR B N 1
ATOM 3221 C CA . TYR B 1 127 ? -24.469 -3.439 9.242 1 95.44 127 TYR B CA 1
ATOM 3222 C C . TYR B 1 127 ? -25.422 -4.16 8.297 1 95.44 127 TYR B C 1
ATOM 3224 O O . TYR B 1 127 ? -25.266 -5.355 8.039 1 95.44 127 TYR B O 1
ATOM 3232 N N . THR B 1 128 ? -26.344 -3.477 7.785 1 96.06 128 THR B N 1
ATOM 3233 C CA . THR B 1 128 ? -27.281 -4.035 6.809 1 96.06 128 THR B CA 1
ATOM 3234 C C . THR B 1 128 ? -27.328 -3.172 5.551 1 96.06 128 THR B C 1
ATOM 3236 O O . THR B 1 128 ? -26.984 -1.986 5.594 1 96.06 128 THR B O 1
ATOM 3239 N N . ALA B 1 129 ? -27.734 -3.787 4.457 1 97.12 129 ALA B N 1
ATOM 3240 C CA . ALA B 1 129 ? -27.891 -3.037 3.211 1 97.12 129 ALA B CA 1
ATOM 3241 C C . ALA B 1 129 ? -28.891 -1.892 3.375 1 97.12 129 ALA B C 1
ATOM 3243 O O . ALA B 1 129 ? -28.641 -0.779 2.9 1 97.12 129 ALA B O 1
ATOM 3244 N N . ALA B 1 130 ? -29.938 -2.166 4.027 1 96.88 130 ALA B N 1
ATOM 3245 C CA . ALA B 1 130 ? -30.969 -1.157 4.227 1 96.88 130 ALA B CA 1
ATOM 3246 C C . ALA B 1 130 ? -30.422 0.043 4.996 1 96.88 130 ALA B C 1
ATOM 3248 O O . ALA B 1 130 ? -30.641 1.191 4.598 1 96.88 130 ALA B O 1
ATOM 3249 N N . ASP B 1 131 ? -29.719 -0.199 6.113 1 96.81 131 ASP B N 1
ATOM 3250 C CA . ASP B 1 131 ? -29.109 0.873 6.891 1 96.81 131 ASP B CA 1
ATOM 3251 C C . ASP B 1 131 ? -28.172 1.708 6.02 1 96.81 131 ASP B C 1
ATOM 3253 O O . ASP B 1 131 ? -28.188 2.939 6.074 1 96.81 131 ASP B O 1
ATOM 3257 N N . ALA B 1 132 ? -27.391 1 5.273 1 97.88 132 ALA B N 1
ATOM 3258 C CA . ALA B 1 132 ? -26.375 1.658 4.457 1 97.88 132 ALA B CA 1
ATOM 3259 C C . ALA B 1 132 ? -27.016 2.57 3.414 1 97.88 132 ALA B C 1
ATOM 3261 O O . ALA B 1 132 ? -26.578 3.711 3.229 1 97.88 132 ALA B O 1
ATOM 3262 N N . ILE B 1 133 ? -28.031 2.057 2.754 1 97.94 133 ILE B N 1
ATOM 3263 C CA . ILE B 1 133 ? -28.734 2.826 1.729 1 97.94 133 ILE B CA 1
ATOM 3264 C C . ILE B 1 133 ? -29.375 4.062 2.359 1 97.94 133 ILE B C 1
ATOM 3266 O O . ILE B 1 133 ? -29.266 5.168 1.819 1 97.94 133 ILE B O 1
ATOM 3270 N N . GLU B 1 134 ? -29.953 3.92 3.488 1 97.56 134 GLU B N 1
ATOM 3271 C CA . GLU B 1 134 ? -30.594 5.016 4.199 1 97.56 134 GLU B CA 1
ATOM 3272 C C . GLU B 1 134 ? -29.594 6.098 4.578 1 97.56 134 GLU B C 1
ATOM 3274 O O . GLU B 1 134 ? -29.906 7.289 4.559 1 97.56 134 GLU B O 1
ATOM 3279 N N . ARG B 1 135 ? -28.406 5.703 4.82 1 96.44 135 ARG B N 1
ATOM 3280 C CA . ARG B 1 135 ? -27.375 6.629 5.289 1 96.44 135 ARG B CA 1
ATOM 3281 C C . ARG B 1 135 ? -26.578 7.191 4.121 1 96.44 135 ARG B C 1
ATOM 3283 O O . ARG B 1 135 ? -25.594 7.922 4.324 1 96.44 135 ARG B O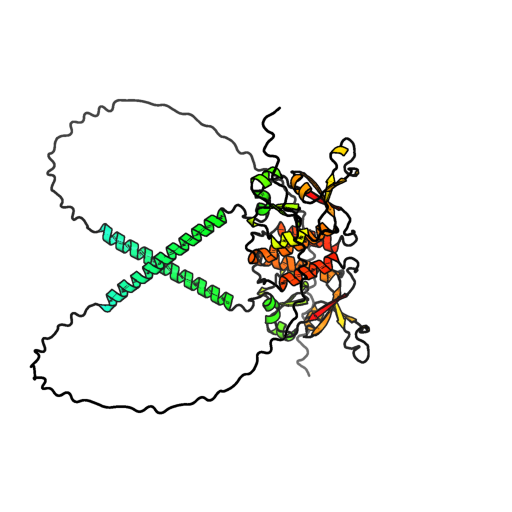 1
ATOM 3290 N N . GLY B 1 136 ? -26.906 6.789 2.9 1 97.44 136 GLY B N 1
ATOM 3291 C CA . GLY B 1 136 ? -26.297 7.352 1.707 1 97.44 136 GLY B CA 1
ATOM 3292 C C . GLY B 1 136 ? -24.969 6.719 1.366 1 97.44 136 GLY B C 1
ATOM 3293 O O . GLY B 1 136 ? -24.141 7.32 0.667 1 97.44 136 GLY B O 1
ATOM 3294 N N . CYS B 1 137 ? -24.703 5.551 1.914 1 98.06 137 CYS B N 1
ATOM 3295 C CA . CYS B 1 137 ? -23.469 4.832 1.629 1 98.06 137 CYS B CA 1
ATOM 3296 C C . CYS B 1 137 ? -23.516 4.172 0.258 1 98.06 137 CYS B C 1
ATOM 3298 O O . CYS B 1 137 ? -24.594 4.031 -0.325 1 98.06 137 CYS B O 1
ATOM 3300 N N . LEU B 1 138 ? -22.344 3.865 -0.288 1 98.12 138 LEU B N 1
ATOM 3301 C CA . LEU B 1 138 ? -22.219 3.205 -1.583 1 98.12 138 LEU B CA 1
ATOM 3302 C C . LEU B 1 138 ? -21.5 1.872 -1.447 1 98.12 138 LEU B C 1
ATOM 3304 O O . LEU B 1 138 ? -20.594 1.73 -0.611 1 98.12 138 LEU B O 1
ATOM 3308 N N . PHE B 1 139 ? -21.938 0.945 -2.291 1 97.88 139 PHE B N 1
ATOM 3309 C CA . PHE B 1 139 ? -21.328 -0.381 -2.219 1 97.88 139 PHE B CA 1
ATOM 3310 C C . PHE B 1 139 ? -20.031 -0.425 -2.996 1 97.88 139 PHE B C 1
ATOM 3312 O O . PHE B 1 139 ? -19.984 -0.108 -4.188 1 97.88 139 PHE B O 1
ATOM 3319 N N . GLU B 1 140 ? -18.938 -0.717 -2.283 1 97.12 140 GLU B N 1
ATOM 3320 C CA . GLU B 1 140 ? -17.625 -0.901 -2.875 1 97.12 140 GLU B CA 1
ATOM 3321 C C . GLU B 1 140 ? -17.344 -2.375 -3.156 1 97.12 140 GLU B C 1
ATOM 3323 O O . GLU B 1 140 ? -17.156 -3.164 -2.227 1 97.12 140 GLU B O 1
ATOM 3328 N N . GLU B 1 141 ? -17.141 -2.707 -4.41 1 96.75 141 GLU B N 1
ATOM 3329 C CA . GLU B 1 141 ? -17.094 -4.105 -4.836 1 96.75 141 GLU B CA 1
ATOM 3330 C C . GLU B 1 141 ? -15.789 -4.77 -4.406 1 96.75 141 GLU B C 1
ATOM 3332 O O . GLU B 1 141 ? -15.789 -5.926 -3.971 1 96.75 141 GLU B O 1
ATOM 3337 N N . PHE B 1 142 ? -14.641 -4.094 -4.516 1 95.94 142 PHE B N 1
ATOM 3338 C CA . PHE B 1 142 ? -13.398 -4.793 -4.211 1 95.94 142 PHE B CA 1
ATOM 3339 C C . PHE B 1 142 ? -13.289 -5.074 -2.717 1 95.94 142 PHE B C 1
ATOM 3341 O O . PHE B 1 142 ? -12.586 -6 -2.305 1 95.94 142 PHE B O 1
ATOM 3348 N N . ASP B 1 143 ? -14.023 -4.273 -1.872 1 95.12 143 ASP B N 1
ATOM 3349 C CA . ASP B 1 143 ? -14.055 -4.547 -0.439 1 95.12 143 ASP B CA 1
ATOM 3350 C C . ASP B 1 143 ? -15.312 -5.328 -0.054 1 95.12 143 ASP B C 1
ATOM 3352 O O . ASP B 1 143 ? -15.445 -5.773 1.088 1 95.12 143 ASP B O 1
ATOM 3356 N N . MET B 1 144 ? -16.25 -5.527 -0.962 1 95.62 144 MET B N 1
ATOM 3357 C CA . MET B 1 144 ? -17.531 -6.188 -0.753 1 95.62 144 MET B CA 1
ATOM 3358 C C . MET B 1 144 ? -18.25 -5.621 0.473 1 95.62 144 MET B C 1
ATOM 3360 O O . MET B 1 144 ? -18.703 -6.375 1.335 1 95.62 144 MET B O 1
ATOM 3364 N N . ARG B 1 145 ? -18.312 -4.305 0.567 1 95.38 145 ARG B N 1
ATOM 3365 C CA . ARG B 1 145 ? -18.953 -3.648 1.701 1 95.38 145 ARG B CA 1
ATOM 3366 C C . ARG B 1 145 ? -19.516 -2.285 1.303 1 95.38 145 ARG B C 1
ATOM 3368 O O . ARG B 1 145 ? -19.094 -1.704 0.302 1 95.38 145 ARG B O 1
ATOM 3375 N N . TRP B 1 146 ? -20.484 -1.858 2.078 1 97.44 146 TRP B N 1
ATOM 3376 C CA . TRP B 1 146 ? -20.969 -0.485 1.979 1 97.44 146 TRP B CA 1
ATOM 3377 C C . TRP B 1 146 ? -20.016 0.478 2.676 1 97.44 146 TRP B C 1
ATOM 3379 O O . TRP B 1 146 ? -19.562 0.215 3.793 1 97.44 146 TRP B O 1
ATOM 3389 N N . GLU B 1 147 ? -19.641 1.581 1.971 1 97 147 GLU B N 1
ATOM 3390 C CA . GLU B 1 147 ? -18.703 2.547 2.523 1 97 147 GLU B CA 1
ATOM 3391 C C . GLU B 1 147 ? -19.25 3.969 2.436 1 97 147 GLU B C 1
ATOM 3393 O O . GLU B 1 147 ? -20.016 4.289 1.526 1 97 147 GLU B O 1
ATOM 3398 N N . HIS B 1 148 ? -18.828 4.734 3.422 1 96.75 148 HIS B N 1
ATOM 3399 C CA . HIS B 1 148 ? -19.156 6.156 3.393 1 96.75 148 HIS B CA 1
ATOM 3400 C C . HIS B 1 148 ? -18.609 6.816 2.129 1 96.75 148 HIS B C 1
ATOM 3402 O O . HIS B 1 148 ? -17.484 6.535 1.705 1 96.75 148 HIS B O 1
ATOM 3408 N N . PRO B 1 149 ? -19.344 7.707 1.521 1 96.19 149 PRO B N 1
ATOM 3409 C CA . PRO B 1 149 ? -18.938 8.305 0.247 1 96.19 149 PRO B CA 1
ATOM 3410 C C . PRO B 1 149 ? -17.594 9.016 0.336 1 96.19 149 PRO B C 1
ATOM 3412 O O . PRO B 1 149 ? -16.844 9.062 -0.645 1 96.19 149 PRO B O 1
ATOM 3415 N N . SER B 1 150 ? -17.219 9.555 1.491 1 94.81 150 SER B N 1
ATOM 3416 C CA . SER B 1 150 ? -15.961 10.273 1.655 1 94.81 150 SER B CA 1
ATOM 3417 C C . SER B 1 150 ? -14.766 9.328 1.562 1 94.81 150 SER B C 1
ATOM 3419 O O . SER B 1 150 ? -13.625 9.773 1.417 1 94.81 150 SER B O 1
ATOM 3421 N N . CYS B 1 151 ? -15.039 8.055 1.616 1 96.44 151 CYS B N 1
ATOM 3422 C CA . CYS B 1 151 ? -13.969 7.062 1.613 1 96.44 151 CYS B CA 1
ATOM 3423 C C . CYS B 1 151 ? -13.828 6.414 0.241 1 96.44 151 CYS B C 1
ATOM 3425 O O . CYS B 1 151 ? -13 5.527 0.052 1 96.44 151 CYS B O 1
ATOM 3427 N N . ILE B 1 152 ? -14.57 6.863 -0.703 1 97 152 ILE B N 1
ATOM 3428 C CA . ILE B 1 152 ? -14.625 6.152 -1.974 1 97 152 ILE B CA 1
ATOM 3429 C C . ILE B 1 152 ? -13.875 6.941 -3.045 1 97 152 ILE B C 1
ATOM 3431 O O . ILE B 1 152 ? -14.172 8.117 -3.275 1 97 152 ILE B O 1
ATOM 3435 N N . ASP B 1 153 ? -12.852 6.324 -3.58 1 97.31 153 ASP B N 1
ATOM 3436 C CA . ASP B 1 153 ? -12.258 6.762 -4.84 1 97.31 153 ASP B CA 1
ATOM 3437 C C . ASP B 1 153 ? -13.055 6.246 -6.035 1 97.31 153 ASP B C 1
ATOM 3439 O O . ASP B 1 153 ? -12.867 5.109 -6.469 1 97.31 153 ASP B O 1
ATOM 3443 N N . HIS B 1 154 ? -13.875 7.102 -6.641 1 97.56 154 HIS B N 1
ATOM 3444 C CA . HIS B 1 154 ? -14.852 6.672 -7.641 1 97.56 154 HIS B CA 1
ATOM 3445 C C . HIS B 1 154 ? -14.156 6.184 -8.906 1 97.56 154 HIS B C 1
ATOM 3447 O O . HIS B 1 154 ? -14.641 5.27 -9.578 1 97.56 154 HIS B O 1
ATOM 3453 N N . GLU B 1 155 ? -13.094 6.805 -9.289 1 97.56 155 GLU B N 1
ATOM 3454 C CA . GLU B 1 155 ? -12.344 6.359 -10.453 1 97.56 155 GLU B CA 1
ATOM 3455 C C . GLU B 1 155 ? -11.789 4.953 -10.25 1 97.56 155 GLU B C 1
ATOM 3457 O O . GLU B 1 155 ? -11.891 4.102 -11.133 1 97.56 155 GLU B O 1
ATOM 3462 N N . LEU B 1 156 ? -11.195 4.754 -9.102 1 97.88 156 LEU B N 1
ATOM 3463 C CA . LEU B 1 156 ? -10.641 3.449 -8.758 1 97.88 156 LEU B CA 1
ATOM 3464 C C . LEU B 1 156 ? -11.742 2.393 -8.688 1 97.88 156 LEU B C 1
ATOM 3466 O O . LEU B 1 156 ? -11.562 1.275 -9.18 1 97.88 156 LEU B O 1
ATOM 3470 N N . ALA B 1 157 ? -12.891 2.725 -8.086 1 97.88 157 ALA B N 1
ATOM 3471 C CA . ALA B 1 157 ? -14.039 1.823 -7.992 1 97.88 157 ALA B CA 1
ATOM 3472 C C . ALA B 1 157 ? -14.539 1.427 -9.375 1 97.88 157 ALA B C 1
ATOM 3474 O O . ALA B 1 157 ? -14.859 0.26 -9.617 1 97.88 157 ALA B O 1
ATOM 3475 N N . ALA B 1 158 ? -14.617 2.408 -10.234 1 97.88 158 ALA B N 1
ATOM 3476 C CA . ALA B 1 158 ? -15.086 2.148 -11.594 1 97.88 158 ALA B CA 1
ATOM 3477 C C . ALA B 1 158 ? -14.133 1.207 -12.328 1 97.88 158 ALA B C 1
ATOM 3479 O O . ALA B 1 158 ? -14.578 0.32 -13.062 1 97.88 158 ALA B O 1
ATOM 3480 N N . GLU B 1 159 ? -12.883 1.433 -12.164 1 97.69 159 GLU B N 1
ATOM 3481 C CA . GLU B 1 159 ? -11.898 0.543 -12.766 1 97.69 159 GLU B CA 1
ATOM 3482 C C . GLU B 1 159 ? -12.086 -0.895 -12.297 1 97.69 159 GLU B C 1
ATOM 3484 O O . GLU B 1 159 ? -12.055 -1.827 -13.102 1 97.69 159 GLU B O 1
ATOM 3489 N N . TYR B 1 160 ? -12.281 -1.052 -11.078 1 98.44 160 TYR B N 1
ATOM 3490 C CA . TYR B 1 160 ? -12.422 -2.391 -10.516 1 98.44 160 TYR B CA 1
ATOM 3491 C C . TYR B 1 160 ? -13.633 -3.105 -11.094 1 98.44 160 TYR B C 1
ATOM 3493 O O . TYR B 1 160 ? -13.586 -4.309 -11.359 1 98.44 160 TYR B O 1
ATOM 3501 N N . ARG B 1 161 ? -14.711 -2.42 -11.25 1 97.44 161 ARG B N 1
ATOM 3502 C CA . ARG B 1 161 ? -15.969 -2.992 -11.727 1 97.44 161 ARG B CA 1
ATOM 3503 C C . ARG B 1 161 ? -15.82 -3.549 -13.133 1 97.44 161 ARG B C 1
ATOM 3505 O O . ARG B 1 161 ? -16.672 -4.316 -13.602 1 97.44 161 ARG B O 1
ATOM 3512 N N . ARG B 1 162 ? -14.766 -3.232 -13.75 1 96.56 162 ARG B N 1
ATOM 3513 C CA . ARG B 1 162 ? -14.555 -3.674 -15.125 1 96.56 162 ARG B CA 1
ATOM 3514 C C . ARG B 1 162 ? -13.445 -4.719 -15.195 1 96.56 162 ARG B C 1
ATOM 3516 O O . ARG B 1 162 ? -13 -5.082 -16.297 1 96.56 162 ARG B O 1
ATOM 3523 N N . MET B 1 163 ? -13.016 -5.207 -14.094 1 95.69 163 MET B N 1
ATOM 3524 C CA . MET B 1 163 ? -11.836 -6.074 -14.07 1 95.69 163 MET B CA 1
ATOM 3525 C C . MET B 1 163 ? -12.227 -7.512 -13.75 1 95.69 163 MET B C 1
ATOM 3527 O O . MET B 1 163 ? -11.367 -8.391 -13.672 1 95.69 163 MET B O 1
ATOM 3531 N N . GLY B 1 164 ? -13.461 -7.734 -13.594 1 95.56 164 GLY B N 1
ATOM 3532 C CA . GLY B 1 164 ? -13.914 -9.078 -13.266 1 95.56 164 GLY B CA 1
ATOM 3533 C C . GLY B 1 164 ? -13.727 -10.062 -14.406 1 95.56 164 GLY B C 1
ATOM 3534 O O . GLY B 1 164 ? -13.422 -9.664 -15.531 1 95.56 164 GLY B O 1
ATOM 3535 N N . PRO B 1 165 ? -13.883 -11.328 -14.102 1 94.88 165 PRO B N 1
ATOM 3536 C CA . PRO B 1 165 ? -13.586 -12.375 -15.078 1 94.88 165 PRO B CA 1
ATOM 3537 C C . PRO B 1 165 ? -14.695 -12.547 -16.109 1 94.88 165 PRO B C 1
ATOM 3539 O O . PRO B 1 165 ? -14.5 -13.211 -17.141 1 94.88 165 PRO B O 1
ATOM 3542 N N . GLU B 1 166 ? -15.891 -12 -15.859 1 95.44 166 GLU B N 1
ATOM 3543 C CA . GLU B 1 166 ? -16.984 -12.148 -16.812 1 95.44 166 GLU B CA 1
ATOM 3544 C C . GLU B 1 166 ? -16.688 -11.383 -18.109 1 95.44 166 GLU B C 1
ATOM 3546 O O . GLU B 1 166 ? -15.914 -10.43 -18.109 1 95.44 166 GLU B O 1
ATOM 3551 N N . PRO B 1 167 ? -17.266 -11.797 -19.219 1 95.81 167 PRO B N 1
ATOM 3552 C CA . PRO B 1 167 ? -17 -11.148 -20.5 1 95.81 167 PRO B CA 1
ATOM 3553 C C . PRO B 1 167 ? -17.234 -9.641 -20.469 1 95.81 167 PRO B C 1
ATOM 3555 O O . PRO B 1 167 ? -16.562 -8.891 -21.172 1 95.81 167 PRO B O 1
ATOM 3558 N N . ASP B 1 168 ? -18.156 -9.219 -19.672 1 95.69 168 ASP B N 1
ATOM 3559 C CA . ASP B 1 168 ? -18.453 -7.789 -19.594 1 95.69 168 ASP B CA 1
ATOM 3560 C C . ASP B 1 168 ? -17.609 -7.117 -18.516 1 95.69 168 ASP B C 1
ATOM 3562 O O . ASP B 1 168 ? -17.797 -5.938 -18.219 1 95.69 168 ASP B O 1
ATOM 3566 N N . GLY B 1 169 ? -16.75 -7.855 -17.859 1 96.69 169 GLY B N 1
ATOM 3567 C CA . GLY B 1 169 ? -15.859 -7.312 -16.859 1 96.69 169 GLY B CA 1
ATOM 3568 C C . GLY B 1 169 ? -16.438 -7.34 -15.453 1 96.69 169 GLY B C 1
ATOM 3569 O O . GLY B 1 169 ? -15.789 -6.922 -14.492 1 96.69 169 GLY B O 1
ATOM 3570 N N . SER B 1 170 ? -17.656 -7.906 -15.32 1 97.5 170 SER B N 1
ATOM 3571 C CA . SER B 1 170 ? -18.312 -7.895 -14.016 1 97.5 170 SER B CA 1
ATOM 3572 C C . SER B 1 170 ? -17.812 -9.023 -13.133 1 97.5 170 SER B C 1
ATOM 3574 O O . SER B 1 170 ? -17.109 -9.93 -13.602 1 97.5 170 SER B O 1
ATOM 3576 N N . TRP B 1 171 ? -18.094 -8.891 -11.875 1 97.88 171 TRP B N 1
ATOM 3577 C CA . TRP B 1 171 ? -17.703 -9.883 -10.883 1 97.88 171 TRP B CA 1
ATOM 3578 C C . TRP B 1 171 ? -18.891 -10.766 -10.5 1 97.88 171 TRP B C 1
ATOM 3580 O O . TRP B 1 171 ? -20.031 -10.312 -10.516 1 97.88 171 TRP B O 1
ATOM 3590 N N . THR B 1 172 ? -18.641 -12.008 -10.258 1 97.19 172 THR B N 1
ATOM 3591 C CA . THR B 1 172 ? -19.609 -12.961 -9.734 1 97.19 172 THR B CA 1
ATOM 3592 C C . THR B 1 172 ? -19.172 -13.484 -8.375 1 97.19 172 THR B C 1
ATOM 3594 O O . THR B 1 172 ? -17.984 -13.734 -8.148 1 97.19 172 THR B O 1
ATOM 3597 N N . TYR B 1 173 ? -20.109 -13.656 -7.48 1 97 173 TYR B N 1
ATOM 3598 C CA . TYR B 1 173 ? -19.906 -14.188 -6.137 1 97 173 TYR B CA 1
ATOM 3599 C C . TYR B 1 173 ? -20.812 -15.391 -5.883 1 97 173 TYR B C 1
ATOM 3601 O O . TYR B 1 173 ? -21.719 -15.664 -6.668 1 97 173 TYR B O 1
ATOM 3609 N N . MET B 1 174 ? -20.5 -16.172 -4.863 1 94.94 174 MET B N 1
ATOM 3610 C CA . MET B 1 174 ? -21.328 -17.312 -4.488 1 94.94 174 MET B CA 1
ATOM 3611 C C . MET B 1 174 ? -21.922 -17.125 -3.09 1 94.94 174 MET B C 1
ATOM 3613 O O . MET B 1 174 ? -21.219 -16.688 -2.174 1 94.94 174 MET B O 1
ATOM 3617 N N . VAL B 1 175 ? -23.172 -17.344 -2.947 1 92.69 175 VAL B N 1
ATOM 3618 C CA . VAL B 1 175 ? -23.828 -17.281 -1.648 1 92.69 175 VAL B CA 1
ATOM 3619 C C . VAL B 1 175 ? -24.594 -18.578 -1.382 1 92.69 175 VAL B C 1
ATOM 3621 O O . VAL B 1 175 ? -24.922 -19.297 -2.316 1 92.69 175 VAL B O 1
ATOM 3624 N N . ASP B 1 176 ? -24.672 -18.844 -0.094 1 84 176 ASP B N 1
ATOM 3625 C CA . ASP B 1 176 ? -25.422 -20.047 0.252 1 84 176 ASP B CA 1
ATOM 3626 C C . ASP B 1 176 ? -26.875 -19.938 -0.222 1 84 176 ASP B C 1
ATOM 3628 O O . ASP B 1 176 ? -27.484 -18.875 -0.139 1 84 176 ASP B O 1
ATOM 3632 N N . ASP B 1 177 ? -27.281 -21.031 -0.917 1 73.44 177 ASP B N 1
ATOM 3633 C CA . ASP B 1 177 ? -28.656 -21.094 -1.39 1 73.44 177 ASP B CA 1
ATOM 3634 C C . ASP B 1 177 ? -29.625 -21.391 -0.24 1 73.44 177 ASP B C 1
ATOM 3636 O O . ASP B 1 177 ? -29.609 -22.484 0.318 1 73.44 177 ASP B O 1
ATOM 3640 N N . GLU B 1 178 ? -30 -20.375 0.484 1 62.16 178 GLU B N 1
ATOM 3641 C CA . GLU B 1 178 ? -30.906 -20.531 1.62 1 62.16 178 GLU B CA 1
ATOM 3642 C C . GLU B 1 178 ? -32.062 -21.438 1.27 1 62.16 178 GLU B C 1
ATOM 3644 O O . GLU B 1 178 ? -32.75 -21.969 2.16 1 62.16 178 GLU B O 1
ATOM 3649 N N . THR B 1 179 ? -32.5 -21.359 0.033 1 55.38 179 THR B N 1
ATOM 3650 C CA . THR B 1 179 ? -33.625 -22.25 -0.239 1 55.38 179 THR B CA 1
ATOM 3651 C C . THR B 1 179 ? -33.25 -23.703 0.013 1 55.38 179 THR B C 1
ATOM 3653 O O . THR B 1 179 ? -34.094 -24.594 0.07 1 55.38 179 THR B O 1
ATOM 3656 N N . ALA B 1 180 ? -31.953 -23.891 -0.064 1 50.5 180 ALA B N 1
ATOM 3657 C CA . ALA B 1 180 ? -31.547 -25.281 0.147 1 50.5 180 ALA B CA 1
ATOM 3658 C C . ALA B 1 180 ? -31.438 -25.594 1.636 1 50.5 180 ALA B C 1
ATOM 3660 O O . ALA B 1 180 ? -30.328 -25.625 2.188 1 50.5 180 ALA B O 1
ATOM 3661 N N . THR B 1 181 ? -31.875 -24.781 2.402 1 44.31 181 THR B N 1
ATOM 3662 C CA . THR B 1 181 ? -31.688 -24.719 3.848 1 44.31 181 THR B CA 1
ATOM 3663 C C . THR B 1 181 ? -31.734 -26.109 4.469 1 44.31 181 THR B C 1
ATOM 3665 O O . THR B 1 181 ? -30.938 -26.422 5.363 1 44.31 181 THR B O 1
ATOM 3668 N N . ASP B 1 182 ? -32.938 -26.734 4.633 1 46.84 182 ASP B N 1
ATOM 3669 C CA . ASP B 1 182 ? -33.219 -27.703 5.688 1 46.84 182 ASP B CA 1
ATOM 3670 C C . ASP B 1 182 ? -32.469 -29.016 5.453 1 46.84 182 ASP B C 1
ATOM 3672 O O . ASP B 1 182 ? -32.594 -29.625 4.391 1 46.84 182 ASP B O 1
ATOM 3676 N N . GLY B 1 183 ? -31.516 -29.438 6.363 1 50.25 183 GLY B N 1
ATOM 3677 C CA . GLY B 1 183 ? -30.906 -30.75 6.523 1 50.25 183 GLY B CA 1
ATOM 3678 C C . GLY B 1 183 ? -29.578 -30.875 5.785 1 50.25 183 GLY B C 1
ATOM 3679 O O . GLY B 1 183 ? -28.969 -31.953 5.777 1 50.25 183 GLY B O 1
ATOM 3680 N N . VAL B 1 184 ? -29.297 -29.953 4.91 1 51.34 184 VAL B N 1
ATOM 3681 C CA . VAL B 1 184 ? -28.094 -30.219 4.133 1 51.34 184 VAL B CA 1
ATOM 3682 C C . VAL B 1 184 ? -26.875 -29.641 4.855 1 51.34 184 VAL B C 1
ATOM 3684 O O . VAL B 1 184 ? -26.891 -28.516 5.328 1 51.34 184 VAL B O 1
ATOM 3687 N N . PRO B 1 185 ? -25.984 -30.453 5.285 1 52.28 185 PRO B N 1
ATOM 3688 C CA . PRO B 1 185 ? -24.734 -30.047 5.922 1 52.28 185 PRO B CA 1
ATOM 3689 C C . PRO B 1 185 ? -24.047 -28.906 5.188 1 52.28 185 PRO B C 1
ATOM 3691 O O . PRO B 1 185 ? -24.141 -28.797 3.963 1 52.28 185 PRO B O 1
ATOM 3694 N N . ILE B 1 186 ? -23.469 -27.859 5.914 1 52.22 186 ILE B N 1
ATOM 3695 C CA . ILE B 1 186 ? -22.812 -26.641 5.457 1 52.22 186 ILE B CA 1
ATOM 3696 C C . ILE B 1 186 ? -21.891 -26.969 4.277 1 52.22 186 ILE B C 1
ATOM 3698 O O . ILE B 1 186 ? -21.797 -26.203 3.322 1 52.22 186 ILE B O 1
ATOM 3702 N N . ASN B 1 187 ? -21.125 -28.062 4.445 1 52.28 187 ASN B N 1
ATOM 3703 C CA . ASN B 1 187 ? -20.156 -28.484 3.439 1 52.28 187 ASN B CA 1
ATOM 3704 C C . ASN B 1 187 ? -20.844 -28.859 2.123 1 52.28 187 ASN B C 1
ATOM 3706 O O . ASN B 1 187 ? -20.188 -28.969 1.09 1 52.28 187 ASN B O 1
ATOM 3710 N N . GLU B 1 188 ? -22.125 -29.078 2.311 1 53.31 188 GLU B N 1
ATOM 3711 C CA . GLU B 1 188 ? -22.922 -29.516 1.174 1 53.31 188 GLU B CA 1
ATOM 3712 C C . GLU B 1 188 ? -23.812 -28.391 0.643 1 53.31 188 GLU B C 1
ATOM 3714 O O . GLU B 1 188 ? -24.703 -28.625 -0.172 1 53.31 188 GLU B O 1
ATOM 3719 N N . LEU B 1 189 ? -23.672 -27.297 1.333 1 58.44 189 LEU B N 1
ATOM 3720 C CA . LEU B 1 189 ? -24.578 -26.234 0.951 1 58.44 189 LEU B CA 1
ATOM 3721 C C . LEU B 1 189 ? -24.375 -25.844 -0.51 1 58.44 189 LEU B C 1
ATOM 3723 O O . LEU B 1 189 ? -23.25 -25.703 -0.973 1 58.44 189 LEU B O 1
ATOM 3727 N N . ARG B 1 190 ? -25.484 -26.031 -1.146 1 75.62 190 ARG B N 1
ATOM 3728 C CA . ARG B 1 190 ? -25.531 -25.547 -2.523 1 75.62 190 ARG B CA 1
ATOM 3729 C C . ARG B 1 190 ? -25.359 -24.031 -2.584 1 75.62 190 ARG B C 1
ATOM 3731 O O . ARG B 1 190 ? -25.922 -23.312 -1.765 1 75.62 190 ARG B O 1
ATOM 3738 N N . ARG B 1 191 ? -24.422 -23.578 -3.301 1 86.94 191 ARG B N 1
ATOM 3739 C CA . ARG B 1 191 ? -24.156 -22.156 -3.516 1 86.94 191 ARG B CA 1
ATOM 3740 C C . ARG B 1 191 ? -24.672 -21.703 -4.879 1 86.94 191 ARG B C 1
ATOM 3742 O O . ARG B 1 191 ? -24.703 -22.484 -5.828 1 86.94 191 ARG B O 1
ATOM 3749 N N . ARG B 1 192 ? -25.281 -20.531 -4.871 1 90.19 192 ARG B N 1
ATOM 3750 C CA . ARG B 1 192 ? -25.734 -19.938 -6.125 1 90.19 192 ARG B CA 1
ATOM 3751 C C . ARG B 1 192 ? -24.938 -18.688 -6.445 1 90.19 192 ARG B C 1
ATOM 3753 O O . ARG B 1 192 ? -24.531 -17.953 -5.543 1 90.19 192 ARG B O 1
ATOM 3760 N N . PRO B 1 193 ? -24.75 -18.438 -7.723 1 94.25 193 PRO B N 1
ATOM 3761 C CA . PRO B 1 193 ? -24.047 -17.219 -8.133 1 94.25 193 PRO B CA 1
ATOM 3762 C C . PRO B 1 193 ? -24.891 -15.961 -8 1 94.25 193 PRO B C 1
ATOM 3764 O O . PRO B 1 193 ? -26.109 -16 -8.242 1 94.25 193 PRO B O 1
ATOM 3767 N N . VAL B 1 194 ? -24.234 -14.906 -7.551 1 95.75 194 VAL B N 1
ATOM 3768 C CA . VAL B 1 194 ? -24.891 -13.602 -7.512 1 95.75 194 VAL B CA 1
ATOM 3769 C C . VAL B 1 194 ? -23.953 -12.539 -8.07 1 95.75 194 VAL B C 1
ATOM 3771 O O . VAL B 1 194 ? -22.734 -12.672 -7.996 1 95.75 194 VAL B O 1
ATOM 3774 N N . ASN B 1 195 ? -24.531 -11.469 -8.672 1 96.12 195 ASN B N 1
ATOM 3775 C CA . ASN B 1 195 ? -23.734 -10.336 -9.117 1 96.12 195 ASN B CA 1
ATOM 3776 C C . ASN B 1 195 ? -23.531 -9.32 -7.992 1 96.12 195 ASN B C 1
ATOM 3778 O O . ASN B 1 195 ? -24.016 -9.516 -6.879 1 96.12 195 ASN B O 1
ATOM 3782 N N . ALA B 1 196 ? -22.844 -8.242 -8.281 1 96.81 196 ALA B N 1
ATOM 3783 C CA . ALA B 1 196 ? -22.469 -7.258 -7.266 1 96.81 196 ALA B CA 1
ATOM 3784 C C . ALA B 1 196 ? -23.703 -6.559 -6.703 1 96.81 196 ALA B C 1
ATOM 3786 O O . ALA B 1 196 ? -23.781 -6.285 -5.5 1 96.81 196 ALA B O 1
ATOM 3787 N N . THR B 1 197 ? -24.625 -6.219 -7.578 1 96.62 197 THR B N 1
ATOM 3788 C CA . THR B 1 197 ? -25.844 -5.543 -7.145 1 96.62 197 THR B CA 1
ATOM 3789 C C . THR B 1 197 ? -26.641 -6.414 -6.176 1 96.62 197 THR B C 1
ATOM 3791 O O . THR B 1 197 ? -27.062 -5.945 -5.117 1 96.62 197 THR B O 1
ATOM 3794 N N . GLU B 1 198 ? -26.812 -7.641 -6.547 1 96.31 198 GLU B N 1
ATOM 3795 C CA . GLU B 1 198 ? -27.5 -8.578 -5.664 1 96.31 198 GLU B CA 1
ATOM 3796 C C . GLU B 1 198 ? -26.75 -8.766 -4.355 1 96.31 198 GLU B C 1
ATOM 3798 O O . GLU B 1 198 ? -27.344 -8.781 -3.279 1 96.31 198 GLU B O 1
ATOM 3803 N N . LEU B 1 199 ? -25.5 -8.898 -4.461 1 97.12 199 LEU B N 1
ATOM 3804 C CA . LEU B 1 199 ? -24.656 -9.07 -3.273 1 97.12 199 LEU B CA 1
ATOM 3805 C C . LEU B 1 199 ? -24.844 -7.902 -2.314 1 97.12 199 LEU B C 1
ATOM 3807 O O . LEU B 1 199 ? -24.938 -8.094 -1.102 1 97.12 199 LEU B O 1
ATOM 3811 N N . SER B 1 200 ? -24.859 -6.688 -2.83 1 97.25 200 SER B N 1
ATOM 3812 C CA . SER B 1 200 ? -24.984 -5.484 -2.01 1 97.25 200 SER B CA 1
ATOM 3813 C C . SER B 1 200 ? -26.25 -5.516 -1.158 1 97.25 200 SER B C 1
ATOM 3815 O O . SER B 1 200 ? -26.266 -4.965 -0.056 1 97.25 200 SER B O 1
ATOM 3817 N N . MET B 1 201 ? -27.25 -6.207 -1.669 1 97 201 MET B N 1
ATOM 3818 C CA . MET B 1 201 ? -28.531 -6.258 -0.968 1 97 201 MET B CA 1
ATOM 3819 C C . MET B 1 201 ? -28.547 -7.402 0.044 1 97 201 MET B C 1
ATOM 3821 O O . MET B 1 201 ? -29.438 -7.461 0.899 1 97 201 MET B O 1
ATOM 3825 N N . LEU B 1 202 ? -27.562 -8.273 -0.088 1 93.62 202 LEU B N 1
ATOM 3826 C CA . LEU B 1 202 ? -27.516 -9.445 0.776 1 93.62 202 LEU B CA 1
ATOM 3827 C C . LEU B 1 202 ? -26.641 -9.195 1.993 1 93.62 202 LEU B C 1
ATOM 3829 O O . LEU B 1 202 ? -26.516 -10.055 2.869 1 93.62 202 LEU B O 1
ATOM 3833 N N . VAL B 1 203 ? -26.062 -8.039 2.066 1 93.88 203 VAL B N 1
ATOM 3834 C CA . VAL B 1 203 ? -25.188 -7.723 3.189 1 93.88 203 VAL B CA 1
ATOM 3835 C C . VAL B 1 203 ? -25.984 -7.746 4.492 1 93.88 203 VAL B C 1
ATOM 3837 O O . VAL B 1 203 ? -26.922 -6.969 4.66 1 93.88 203 VAL B O 1
ATOM 3840 N N . TRP B 1 204 ? -25.578 -8.594 5.359 1 93.56 204 TRP B N 1
ATOM 3841 C CA . TRP B 1 204 ? -26.203 -8.836 6.664 1 93.56 204 TRP B CA 1
ATOM 3842 C C . TRP B 1 204 ? -25.188 -9.438 7.637 1 93.56 204 TRP B C 1
ATOM 3844 O O . TRP B 1 204 ? -24.344 -10.242 7.246 1 93.56 204 TRP B O 1
ATOM 3854 N N . PRO B 1 205 ? -25.375 -9.031 8.93 1 93.56 205 PRO B N 1
ATOM 3855 C CA . PRO B 1 205 ? -24.406 -9.562 9.898 1 93.56 205 PRO B CA 1
ATOM 3856 C C . PRO B 1 205 ? -24.328 -11.086 9.883 1 93.56 205 PRO B C 1
ATOM 3858 O O . PRO B 1 205 ? -25.359 -11.758 9.984 1 93.56 205 PRO B O 1
ATOM 3861 N N . GLY B 1 206 ? -23.125 -11.57 9.75 1 90.38 206 GLY B N 1
ATOM 3862 C CA . GLY B 1 206 ? -22.906 -13.008 9.844 1 90.38 206 GLY B CA 1
ATOM 3863 C C . GLY B 1 206 ? -23.109 -13.734 8.531 1 90.38 206 GLY B C 1
ATOM 3864 O O . GLY B 1 206 ? -22.812 -14.922 8.414 1 90.38 206 GLY B O 1
ATOM 3865 N N . LYS B 1 207 ? -23.656 -13.094 7.555 1 91.19 207 LYS B N 1
ATOM 3866 C CA . LYS B 1 207 ? -23.828 -13.719 6.246 1 91.19 207 LYS B CA 1
ATOM 3867 C C . LYS B 1 207 ? -22.484 -14.055 5.613 1 91.19 207 LYS B C 1
ATOM 3869 O O . LYS B 1 207 ? -21.531 -13.273 5.691 1 91.19 207 LYS B O 1
ATOM 3874 N N . VAL B 1 208 ? -22.484 -15.219 4.938 1 91.19 208 VAL B N 1
ATOM 3875 C CA . VAL B 1 208 ? -21.25 -15.711 4.34 1 91.19 208 VAL B CA 1
ATOM 3876 C C . VAL B 1 208 ? -21.312 -15.57 2.82 1 91.19 208 VAL B C 1
ATOM 3878 O O . VAL B 1 208 ? -22.328 -15.883 2.207 1 91.19 208 VAL B O 1
ATOM 3881 N N . VAL B 1 209 ? -20.297 -15.109 2.234 1 94.25 209 VAL B N 1
ATOM 3882 C CA . VAL B 1 209 ? -20.141 -14.984 0.789 1 94.25 209 VAL B CA 1
ATOM 3883 C C . VAL B 1 209 ? -18.781 -15.562 0.362 1 94.25 209 VAL B C 1
ATOM 3885 O O . VAL B 1 209 ? -17.828 -15.57 1.142 1 94.25 209 VAL B O 1
ATOM 3888 N N . TYR B 1 210 ? -18.781 -16.125 -0.852 1 94.75 210 TYR B N 1
ATOM 3889 C CA . TYR B 1 210 ? -17.531 -16.672 -1.393 1 94.75 210 TYR B CA 1
ATOM 3890 C C . TYR B 1 210 ? -17.109 -15.93 -2.656 1 94.75 210 TYR B C 1
ATOM 3892 O O . TYR B 1 210 ? -17.891 -15.812 -3.604 1 94.75 210 TYR B O 1
ATOM 3900 N N . ALA B 1 211 ? -15.93 -15.438 -2.643 1 96.5 211 ALA B N 1
ATOM 3901 C CA . ALA B 1 211 ? -15.32 -14.828 -3.824 1 96.5 211 ALA B CA 1
ATOM 3902 C C . ALA B 1 211 ? -14.242 -15.734 -4.414 1 96.5 211 ALA B C 1
ATOM 3904 O O . ALA B 1 211 ? -13.758 -16.641 -3.744 1 96.5 211 ALA B O 1
ATOM 3905 N N . ASN B 1 212 ? -13.938 -15.539 -5.684 1 96.5 212 ASN B N 1
ATOM 3906 C CA . ASN B 1 212 ? -12.883 -16.359 -6.266 1 96.5 212 ASN B CA 1
ATOM 3907 C C . ASN B 1 212 ? -11.5 -15.82 -5.934 1 96.5 212 ASN B C 1
ATOM 3909 O O . ASN B 1 212 ? -11.367 -14.734 -5.363 1 96.5 212 ASN B O 1
ATOM 3913 N N . MET B 1 213 ? -10.516 -16.594 -6.184 1 97.56 213 MET B N 1
ATOM 3914 C CA . MET B 1 213 ? -9.133 -16.25 -5.848 1 97.56 213 MET B CA 1
ATOM 3915 C C . MET B 1 213 ? -8.703 -14.977 -6.574 1 97.56 213 MET B C 1
ATOM 3917 O O . MET B 1 213 ? -7.969 -14.156 -6.023 1 97.56 213 MET B O 1
ATOM 3921 N N . ARG B 1 214 ? -9.125 -14.719 -7.793 1 97.62 214 ARG B N 1
ATOM 3922 C CA . ARG B 1 214 ? -8.836 -13.484 -8.516 1 97.62 214 ARG B CA 1
ATOM 3923 C C . ARG B 1 214 ? -9.305 -12.266 -7.73 1 97.62 214 ARG B C 1
ATOM 3925 O O . ARG B 1 214 ? -8.578 -11.281 -7.613 1 97.62 214 ARG B O 1
ATOM 3932 N N . HIS B 1 215 ? -10.5 -12.406 -7.254 1 98.12 215 HIS B N 1
ATOM 3933 C CA . HIS B 1 215 ? -11.047 -11.328 -6.438 1 98.12 215 HIS B CA 1
ATOM 3934 C C . HIS B 1 215 ? -10.172 -11.07 -5.211 1 98.12 215 HIS B C 1
ATOM 3936 O O . HIS B 1 215 ? -9.891 -9.922 -4.875 1 98.12 215 HIS B O 1
ATOM 3942 N N . HIS B 1 216 ? -9.758 -12.125 -4.547 1 98.19 216 HIS B N 1
ATOM 3943 C CA . HIS B 1 216 ? -8.93 -11.984 -3.354 1 98.19 216 HIS B CA 1
ATOM 3944 C C . HIS B 1 216 ? -7.645 -11.219 -3.658 1 98.19 216 HIS B C 1
ATOM 3946 O O . HIS B 1 216 ? -7.32 -10.25 -2.975 1 98.19 216 HIS B O 1
ATOM 3952 N N . LEU B 1 217 ? -6.98 -11.617 -4.691 1 98 217 LEU B N 1
ATOM 3953 C CA . LEU B 1 217 ? -5.699 -11.016 -5.039 1 98 217 LEU B CA 1
ATOM 3954 C C . LEU B 1 217 ? -5.883 -9.57 -5.496 1 98 217 LEU B C 1
ATOM 3956 O O . LEU B 1 217 ? -5.121 -8.688 -5.098 1 98 217 LEU B O 1
ATOM 3960 N N . THR B 1 218 ? -6.91 -9.328 -6.297 1 97.81 218 THR B N 1
ATOM 3961 C CA . THR B 1 218 ? -7.145 -7.973 -6.777 1 97.81 218 THR B CA 1
ATOM 3962 C C . THR B 1 218 ? -7.613 -7.07 -5.637 1 97.81 218 THR B C 1
ATOM 3964 O O . THR B 1 218 ? -7.277 -5.883 -5.598 1 97.81 218 THR B O 1
ATOM 3967 N N . HIS B 1 219 ? -8.414 -7.617 -4.75 1 97.44 219 HIS B N 1
ATOM 3968 C CA . HIS B 1 219 ? -8.797 -6.898 -3.543 1 97.44 219 HIS B CA 1
ATOM 3969 C C . HIS B 1 219 ? -7.57 -6.371 -2.803 1 97.44 219 HIS B C 1
ATOM 3971 O O . HIS B 1 219 ? -7.539 -5.211 -2.389 1 97.44 219 HIS B O 1
ATOM 3977 N N . CYS B 1 220 ? -6.531 -7.215 -2.629 1 97.31 220 CYS B N 1
ATOM 3978 C CA . CYS B 1 220 ? -5.309 -6.82 -1.941 1 97.31 220 CYS B CA 1
ATOM 3979 C C . CYS B 1 220 ? -4.652 -5.633 -2.633 1 97.31 220 CYS B C 1
ATOM 3981 O O . CYS B 1 220 ? -4.312 -4.641 -1.985 1 97.31 220 CYS B O 1
ATOM 3983 N N . ILE B 1 221 ? -4.531 -5.68 -3.914 1 97.75 221 ILE B N 1
ATOM 3984 C CA . ILE B 1 221 ? -3.816 -4.656 -4.664 1 97.75 221 ILE B CA 1
ATOM 3985 C C . ILE B 1 221 ? -4.648 -3.377 -4.719 1 97.75 221 ILE B C 1
ATOM 3987 O O . ILE B 1 221 ? -4.105 -2.271 -4.641 1 97.75 221 ILE B O 1
ATOM 3991 N N . PHE B 1 222 ? -5.938 -3.494 -4.836 1 97.56 222 PHE B N 1
ATOM 3992 C CA . PHE B 1 222 ? -6.781 -2.307 -4.91 1 97.56 222 PHE B CA 1
ATOM 3993 C C . PHE B 1 222 ? -6.875 -1.62 -3.555 1 97.56 222 PHE B C 1
ATOM 3995 O O . PHE B 1 222 ? -7.043 -0.401 -3.48 1 97.56 222 PHE B O 1
ATOM 4002 N N . ARG B 1 223 ? -6.734 -2.426 -2.471 1 95.75 223 ARG B N 1
ATOM 4003 C CA . ARG B 1 223 ? -6.613 -1.794 -1.162 1 95.75 223 ARG B CA 1
ATOM 4004 C C . ARG B 1 223 ? -5.332 -0.973 -1.066 1 95.75 223 ARG B C 1
ATOM 4006 O O . ARG B 1 223 ? -5.332 0.12 -0.496 1 95.75 223 ARG B O 1
ATOM 4013 N N . TRP B 1 224 ? -4.297 -1.486 -1.636 1 96 224 TRP B N 1
ATOM 4014 C CA . TRP B 1 224 ? -3.037 -0.754 -1.713 1 96 224 TRP B CA 1
ATOM 4015 C C . TRP B 1 224 ? -3.199 0.524 -2.529 1 96 224 TRP B C 1
ATOM 4017 O O . TRP B 1 224 ? -2.814 1.607 -2.08 1 96 224 TRP B O 1
ATOM 4027 N N . ARG B 1 225 ? -3.814 0.424 -3.682 1 96.38 225 ARG B N 1
ATOM 4028 C CA . ARG B 1 225 ? -4.02 1.579 -4.551 1 96.38 225 ARG B CA 1
ATOM 4029 C C . ARG B 1 225 ? -4.922 2.611 -3.883 1 96.38 225 ARG B C 1
ATOM 4031 O O . ARG B 1 225 ? -4.691 3.816 -4.004 1 96.38 225 ARG B O 1
ATOM 4038 N N . LYS B 1 226 ? -5.953 2.119 -3.217 1 95.31 226 LYS B N 1
ATOM 4039 C CA . LYS B 1 226 ? -6.859 3.01 -2.498 1 95.31 226 LYS B CA 1
ATOM 4040 C C . LYS B 1 226 ? -6.113 3.818 -1.441 1 95.31 226 LYS B C 1
ATOM 4042 O O . LYS B 1 226 ? -6.266 5.039 -1.365 1 95.31 226 LYS B O 1
ATOM 4047 N N . GLN B 1 227 ? -5.312 3.152 -0.671 1 93.25 227 GLN B N 1
ATOM 4048 C CA . GLN B 1 227 ? -4.5 3.803 0.354 1 93.25 227 GLN B CA 1
ATOM 4049 C C . GLN B 1 227 ? -3.516 4.789 -0.267 1 93.25 227 GLN B C 1
ATOM 4051 O O . GLN B 1 227 ? -3.357 5.906 0.222 1 93.25 227 GLN B O 1
ATOM 4056 N N . PHE B 1 228 ? -2.855 4.422 -1.312 1 93.75 228 PHE B N 1
ATOM 4057 C CA . PHE B 1 228 ? -1.857 5.238 -1.997 1 93.75 228 PHE B CA 1
ATOM 4058 C C . PHE B 1 228 ? -2.49 6.5 -2.566 1 93.75 228 PHE B C 1
ATOM 4060 O O . PHE B 1 228 ? -1.93 7.594 -2.441 1 93.75 228 PHE B O 1
ATOM 4067 N N . ARG B 1 229 ? -3.672 6.395 -3.15 1 95.31 229 ARG B N 1
ATOM 4068 C CA . ARG B 1 229 ? -4.309 7.473 -3.9 1 95.31 229 ARG B CA 1
ATOM 4069 C C . ARG B 1 229 ? -5.027 8.438 -2.967 1 95.31 229 ARG B C 1
ATOM 4071 O O . ARG B 1 229 ? -5.332 9.57 -3.348 1 95.31 229 ARG B O 1
ATOM 4078 N N . ALA B 1 230 ? -5.328 8.016 -1.75 1 93.19 230 ALA B N 1
ATOM 4079 C CA . ALA B 1 230 ? -6.207 8.742 -0.838 1 93.19 230 ALA B CA 1
ATOM 4080 C C . ALA B 1 230 ? -5.734 10.188 -0.654 1 93.19 230 ALA B C 1
ATOM 4082 O O . ALA B 1 230 ? -6.512 11.125 -0.833 1 93.19 230 ALA B O 1
ATOM 4083 N N . PRO B 1 231 ? -4.414 10.406 -0.388 1 87.81 231 PRO B N 1
ATOM 4084 C CA . PRO B 1 231 ? -3.98 11.789 -0.19 1 87.81 231 PRO B CA 1
ATOM 4085 C C . PRO B 1 231 ? -4.094 12.633 -1.46 1 87.81 231 PRO B C 1
ATOM 4087 O O . PRO B 1 231 ? -4.234 13.852 -1.386 1 87.81 231 PRO B O 1
ATOM 4090 N N . PHE B 1 232 ? -4.066 12 -2.559 1 91.56 232 PHE B N 1
ATOM 4091 C CA . PHE B 1 232 ? -4.055 12.734 -3.822 1 91.56 232 PHE B CA 1
ATOM 4092 C C . PHE B 1 232 ? -5.473 12.992 -4.312 1 91.56 232 PHE B C 1
ATOM 4094 O O . PHE B 1 232 ? -5.719 13.977 -5.02 1 91.56 232 PHE B O 1
ATOM 4101 N N . LYS B 1 233 ? -6.344 12.117 -3.955 1 93.06 233 LYS B N 1
ATOM 4102 C CA . LYS B 1 233 ? -7.727 12.211 -4.418 1 93.06 233 LYS B CA 1
ATOM 4103 C C . LYS B 1 233 ? -8.602 12.914 -3.389 1 93.06 233 LYS B C 1
ATOM 4105 O O . LYS B 1 233 ? -9.758 13.242 -3.672 1 93.06 233 LYS B O 1
ATOM 4110 N N . GLY B 1 234 ? -8.109 13.156 -2.195 1 89.69 234 GLY B N 1
ATOM 4111 C CA . GLY B 1 234 ? -8.867 13.805 -1.134 1 89.69 234 GLY B CA 1
ATOM 4112 C C . GLY B 1 234 ? -9.852 12.875 -0.456 1 89.69 234 GLY B C 1
ATOM 4113 O O . GLY B 1 234 ? -10.82 13.328 0.153 1 89.69 234 GLY B O 1
ATOM 4114 N N . THR B 1 235 ? -9.727 11.602 -0.67 1 93 235 THR B N 1
ATOM 4115 C CA . THR B 1 235 ? -10.57 10.625 0.024 1 93 235 THR B CA 1
ATOM 4116 C C . THR B 1 235 ? -10.008 10.328 1.412 1 93 235 THR B C 1
ATOM 4118 O O . THR B 1 235 ? -8.812 10.492 1.656 1 93 235 THR B O 1
ATOM 4121 N N . ARG B 1 236 ? -10.93 9.914 2.252 1 90.31 236 ARG B N 1
ATOM 4122 C CA . ARG B 1 236 ? -10.531 9.625 3.625 1 90.31 236 ARG B CA 1
ATOM 4123 C C . ARG B 1 236 ? -10.125 8.164 3.773 1 90.31 236 ARG B C 1
ATOM 4125 O O . ARG B 1 236 ? -10.891 7.258 3.436 1 90.31 236 ARG B O 1
ATOM 4132 N N . TRP B 1 237 ? -8.961 8.023 4.277 1 89 237 TRP B N 1
ATOM 4133 C CA . TRP B 1 237 ? -8.438 6.707 4.633 1 89 237 TRP B CA 1
ATOM 4134 C C . TRP B 1 237 ? -7.492 6.801 5.824 1 89 237 TRP B C 1
ATOM 4136 O O . TRP B 1 237 ? -6.285 6.582 5.688 1 89 237 TRP B O 1
ATOM 4146 N N . PRO B 1 238 ? -8.078 7.125 6.914 1 81.75 238 PRO B N 1
ATOM 4147 C CA . PRO B 1 238 ? -7.227 7.316 8.094 1 81.75 238 PRO B CA 1
ATOM 4148 C C . PRO B 1 238 ? -6.641 6.008 8.617 1 81.75 238 PRO B C 1
ATOM 4150 O O . PRO B 1 238 ? -7.223 5.379 9.5 1 81.75 238 PRO B O 1
ATOM 4153 N N . SER B 1 239 ? -5.527 5.727 8.109 1 77.5 239 SER B N 1
ATOM 4154 C CA . SER B 1 239 ? -4.883 4.461 8.438 1 77.5 239 SER B CA 1
ATOM 4155 C C . SER B 1 239 ? -4.434 4.434 9.891 1 77.5 239 SER B C 1
ATOM 4157 O O . SER B 1 239 ? -4.043 5.461 10.445 1 77.5 239 SER B O 1
ATOM 4159 N N . GLN B 1 240 ? -4.625 3.271 10.523 1 81 240 GLN B N 1
ATOM 4160 C CA . GLN B 1 240 ? -4.164 3.031 11.883 1 81 240 GLN B CA 1
ATOM 4161 C C . GLN B 1 240 ? -3.264 1.8 11.953 1 81 240 GLN B C 1
ATOM 4163 O O . GLN B 1 240 ? -3.461 0.838 11.203 1 81 240 GLN B O 1
ATOM 4168 N N . PRO B 1 241 ? -2.336 1.98 12.836 1 79.81 241 PRO B N 1
ATOM 4169 C CA . PRO B 1 241 ? -1.488 0.795 12.992 1 79.81 241 PRO B CA 1
ATOM 4170 C C . PRO B 1 241 ? -2.26 -0.42 13.5 1 79.81 241 PRO B C 1
ATOM 4172 O O . PRO B 1 241 ? -3.322 -0.27 14.109 1 79.81 241 PRO B O 1
ATOM 4175 N N . GLY B 1 242 ? -1.735 -1.561 13.328 1 81.44 242 GLY B N 1
ATOM 4176 C CA . GLY B 1 242 ? -2.299 -2.801 13.836 1 81.44 242 GLY B CA 1
ATOM 4177 C C . GLY B 1 242 ? -3.168 -3.521 12.828 1 81.44 242 GLY B C 1
ATOM 4178 O O . GLY B 1 242 ? -2.666 -4.301 12.016 1 81.44 242 GLY B O 1
ATOM 4179 N N . TRP B 1 243 ? -4.41 -3.018 12.773 1 79.94 243 TRP B N 1
ATOM 4180 C CA . TRP B 1 243 ? -5.383 -3.746 11.969 1 79.94 243 TRP B CA 1
ATOM 4181 C C . TRP B 1 243 ? -5.008 -3.709 10.492 1 79.94 243 TRP B C 1
ATOM 4183 O O . TRP B 1 243 ? -4.996 -4.746 9.82 1 79.94 243 TRP B O 1
ATOM 4193 N N . GLU B 1 244 ? -4.695 -2.672 9.984 1 89.12 244 GLU B N 1
ATOM 4194 C CA . GLU B 1 244 ? -4.387 -2.533 8.562 1 89.12 244 GLU B CA 1
ATOM 4195 C C . GLU B 1 244 ? -3.094 -3.256 8.203 1 89.12 244 GLU B C 1
ATOM 4197 O O . GLU B 1 244 ? -2.992 -3.871 7.141 1 89.12 244 GLU B O 1
ATOM 4202 N N . GLU B 1 245 ? -2.115 -3.17 9.07 1 92.62 245 GLU B N 1
ATOM 4203 C CA . GLU B 1 245 ? -0.87 -3.873 8.773 1 92.62 245 GLU B CA 1
ATOM 4204 C C . GLU B 1 245 ? -1.08 -5.387 8.758 1 92.62 245 GLU B C 1
ATOM 4206 O O . GLU B 1 245 ? -0.467 -6.094 7.957 1 92.62 245 GLU B O 1
ATOM 4211 N N . ASN B 1 246 ? -1.929 -5.809 9.703 1 93.38 246 ASN B N 1
ATOM 4212 C CA . ASN B 1 246 ? -2.264 -7.227 9.703 1 93.38 246 ASN B CA 1
ATOM 4213 C C . ASN B 1 246 ? -2.932 -7.648 8.398 1 93.38 246 ASN B C 1
ATOM 4215 O O . ASN B 1 246 ? -2.717 -8.766 7.922 1 93.38 246 ASN B O 1
ATOM 4219 N N . HIS B 1 247 ? -3.744 -6.832 7.898 1 94.06 247 HIS B N 1
ATOM 4220 C CA . HIS B 1 247 ? -4.355 -7.109 6.602 1 94.06 247 HIS B CA 1
ATOM 4221 C C . HIS B 1 247 ? -3.297 -7.246 5.512 1 94.06 247 HIS B C 1
ATOM 4223 O O . H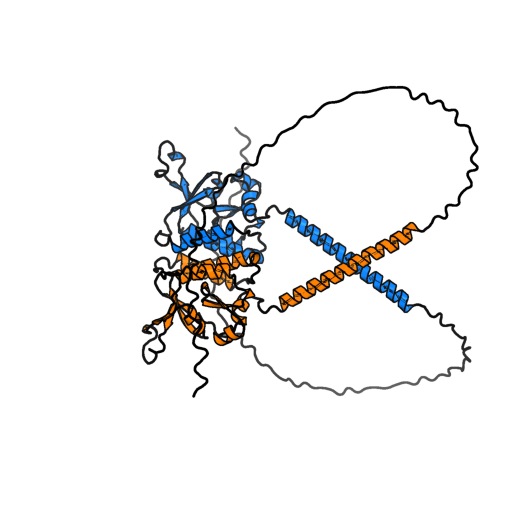IS B 1 247 ? -3.361 -8.156 4.688 1 94.06 247 HIS B O 1
ATOM 4229 N N . ILE B 1 248 ? -2.332 -6.375 5.48 1 96.94 248 ILE B N 1
ATOM 4230 C CA . ILE B 1 248 ? -1.239 -6.441 4.516 1 96.94 248 ILE B CA 1
ATOM 4231 C C . ILE B 1 248 ? -0.487 -7.762 4.676 1 96.94 248 ILE B C 1
ATOM 4233 O O . ILE B 1 248 ? -0.146 -8.414 3.688 1 96.94 248 ILE B O 1
ATOM 4237 N N . LYS B 1 249 ? -0.24 -8.156 5.906 1 96.69 249 LYS B N 1
ATOM 4238 C CA . LYS B 1 249 ? 0.44 -9.422 6.172 1 96.69 249 LYS B CA 1
ATOM 4239 C C . LYS B 1 249 ? -0.394 -10.609 5.688 1 96.69 249 LYS B C 1
ATOM 4241 O O . LYS B 1 249 ? 0.148 -11.586 5.172 1 96.69 249 LYS B O 1
ATOM 4246 N N . HIS B 1 250 ? -1.665 -10.586 5.895 1 96.81 250 HIS B N 1
ATOM 4247 C CA . HIS B 1 250 ? -2.549 -11.609 5.355 1 96.81 250 HIS B CA 1
ATOM 4248 C C . HIS B 1 250 ? -2.443 -11.688 3.834 1 96.81 250 HIS B C 1
ATOM 4250 O O . HIS B 1 250 ? -2.381 -12.781 3.266 1 96.81 250 HIS B O 1
ATOM 4256 N N . CYS B 1 251 ? -2.451 -10.516 3.188 1 97.5 251 CYS B N 1
ATOM 4257 C CA . CYS B 1 251 ? -2.254 -10.477 1.742 1 97.5 251 CYS B CA 1
ATOM 4258 C C . CYS B 1 251 ? -0.958 -11.172 1.35 1 97.5 251 CYS B C 1
ATOM 4260 O O . CYS B 1 251 ? -0.921 -11.914 0.369 1 97.5 251 CYS B O 1
ATOM 4262 N N . MET B 1 252 ? 0.08 -10.883 2.133 1 97 252 MET B N 1
ATOM 4263 C CA . MET B 1 252 ? 1.364 -11.523 1.862 1 97 252 MET B CA 1
ATOM 4264 C C . MET B 1 252 ? 1.234 -13.039 1.897 1 97 252 MET B C 1
ATOM 4266 O O . MET B 1 252 ? 1.734 -13.734 1.009 1 97 252 MET B O 1
ATOM 4270 N N . ASP B 1 253 ? 0.592 -13.555 2.8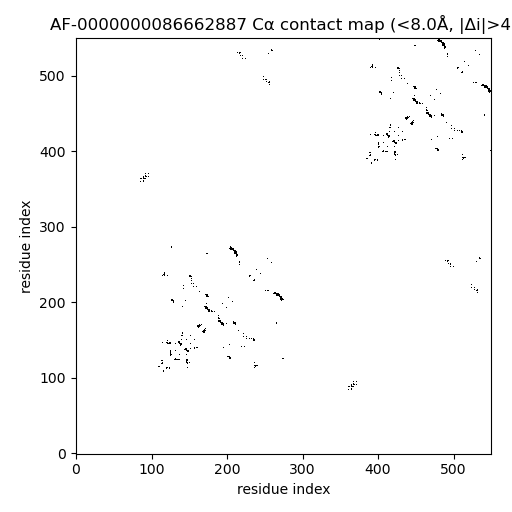81 1 97.31 253 ASP B N 1
ATOM 4271 C CA . ASP B 1 253 ? 0.41 -15 3.049 1 97.31 253 ASP B CA 1
ATOM 4272 C C . ASP B 1 253 ? -0.324 -15.602 1.854 1 97.31 253 ASP B C 1
ATOM 4274 O O . ASP B 1 253 ? 0.097 -16.625 1.312 1 97.31 253 ASP B O 1
ATOM 4278 N N . VAL B 1 254 ? -1.355 -15.008 1.47 1 97.69 254 VAL B N 1
ATOM 4279 C CA . VAL B 1 254 ? -2.156 -15.516 0.361 1 97.69 254 VAL B CA 1
ATOM 4280 C C . VAL B 1 254 ? -1.34 -15.469 -0.929 1 97.69 254 VAL B C 1
ATOM 4282 O O . VAL B 1 254 ? -1.307 -16.438 -1.684 1 97.69 254 VAL B O 1
ATOM 4285 N N . ILE B 1 255 ? -0.649 -14.344 -1.196 1 97.5 255 ILE B N 1
ATOM 4286 C CA . ILE B 1 255 ? 0.101 -14.125 -2.428 1 97.5 255 ILE B CA 1
ATOM 4287 C C . ILE B 1 255 ? 1.233 -15.141 -2.533 1 97.5 255 ILE B C 1
ATOM 4289 O O . ILE B 1 255 ? 1.508 -15.664 -3.617 1 97.5 255 ILE B O 1
ATOM 4293 N N . LEU B 1 256 ? 1.835 -15.484 -1.409 1 96.69 256 LEU B N 1
ATOM 4294 C CA . LEU B 1 256 ? 3.004 -16.359 -1.433 1 96.69 256 LEU B CA 1
ATOM 4295 C C . LEU B 1 256 ? 2.592 -17.812 -1.341 1 96.69 256 LEU B C 1
ATOM 4297 O O . LEU B 1 256 ? 3.203 -18.688 -1.973 1 96.69 256 LEU B O 1
ATOM 4301 N N . ASN B 1 257 ? 1.497 -18.109 -0.622 1 95.94 257 ASN B N 1
ATOM 4302 C CA . ASN B 1 257 ? 1.279 -19.5 -0.222 1 95.94 257 ASN B CA 1
ATOM 4303 C C . ASN B 1 257 ? 0.05 -20.094 -0.904 1 95.94 257 ASN B C 1
ATOM 4305 O O . ASN B 1 257 ? -0.21 -21.297 -0.791 1 95.94 257 ASN B O 1
ATOM 4309 N N . LYS B 1 258 ? -0.68 -19.344 -1.59 1 96.75 258 LYS B N 1
ATOM 4310 C CA . LYS B 1 258 ? -1.861 -19.875 -2.268 1 96.75 258 LYS B CA 1
ATOM 4311 C C . LYS B 1 258 ? -1.717 -19.766 -3.783 1 96.75 258 LYS B C 1
ATOM 4313 O O . LYS B 1 258 ? -2.695 -19.516 -4.488 1 96.75 258 LYS B O 1
ATOM 4318 N N . ARG B 1 259 ? -0.546 -19.891 -4.258 1 95.81 259 ARG B N 1
ATOM 4319 C CA . ARG B 1 259 ? -0.248 -19.75 -5.68 1 95.81 259 ARG B CA 1
ATOM 4320 C C . ARG B 1 259 ? -0.796 -20.922 -6.484 1 95.81 259 ARG B C 1
ATOM 4322 O O . ARG B 1 259 ? -1.048 -20.797 -7.684 1 95.81 259 ARG B O 1
ATOM 4329 N N . ASP B 1 260 ? -1.002 -22.031 -5.832 1 95.38 260 ASP B N 1
ATOM 4330 C CA . ASP B 1 260 ? -1.481 -23.234 -6.508 1 95.38 260 ASP B CA 1
ATOM 4331 C C . ASP B 1 260 ? -3 -23.219 -6.656 1 95.38 260 ASP B C 1
ATOM 4333 O O . ASP B 1 260 ? -3.57 -24.016 -7.398 1 95.38 260 ASP B O 1
ATOM 4337 N N . VAL B 1 261 ? -3.682 -22.328 -5.984 1 96.5 261 VAL B N 1
ATOM 4338 C CA . VAL B 1 261 ? -5.133 -22.203 -6.09 1 96.5 261 VAL B CA 1
ATOM 4339 C C . VAL B 1 261 ? -5.496 -21.484 -7.383 1 96.5 261 VAL B C 1
ATOM 4341 O O . VAL B 1 261 ? -5.074 -20.344 -7.602 1 96.5 261 VAL B O 1
ATOM 4344 N N . PRO B 1 262 ? -6.27 -22.156 -8.219 1 96.69 262 PRO B N 1
ATOM 4345 C CA . PRO B 1 262 ? -6.688 -21.484 -9.453 1 96.69 262 PRO B CA 1
ATOM 4346 C C . PRO B 1 262 ? -7.449 -20.188 -9.188 1 96.69 262 PRO B C 1
ATOM 4348 O O . PRO B 1 262 ? -8.219 -20.109 -8.227 1 96.69 262 PRO B O 1
ATOM 4351 N N . LEU B 1 263 ? -7.285 -19.203 -10.055 1 96.81 263 LEU B N 1
ATOM 4352 C CA . LEU B 1 263 ? -7.879 -17.891 -9.898 1 96.81 263 LEU B CA 1
ATOM 4353 C C . LEU B 1 263 ? -9.398 -17.969 -9.891 1 96.81 263 LEU B C 1
ATOM 4355 O O . LEU B 1 263 ? -10.07 -17.156 -9.25 1 96.81 263 LEU B O 1
ATOM 4359 N N . GLU B 1 264 ? -9.992 -18.969 -10.586 1 96 264 GLU B N 1
ATOM 4360 C CA . GLU B 1 264 ? -11.438 -19.062 -10.797 1 96 264 GLU B CA 1
ATOM 4361 C C . GLU B 1 264 ? -12.109 -19.797 -9.633 1 96 264 GLU B C 1
ATOM 4363 O O . GLU B 1 264 ? -13.336 -19.844 -9.547 1 96 264 GLU B O 1
ATOM 4368 N N . LYS B 1 265 ? -11.312 -20.328 -8.727 1 96.31 265 LYS B N 1
ATOM 4369 C CA . LYS B 1 265 ? -11.875 -21.109 -7.629 1 96.31 265 LYS B CA 1
ATOM 4370 C C . LYS B 1 265 ? -12.461 -20.203 -6.547 1 96.31 265 LYS B C 1
ATOM 4372 O O . LYS B 1 265 ? -11.797 -19.281 -6.082 1 96.31 265 LYS B O 1
ATOM 4377 N N . PHE B 1 266 ? -13.711 -20.438 -6.176 1 94.56 266 PHE B N 1
ATOM 4378 C CA . PHE B 1 266 ? -14.422 -19.656 -5.164 1 94.56 266 PHE B CA 1
ATOM 4379 C C . PHE B 1 266 ? -14.102 -20.172 -3.766 1 94.56 266 PHE B C 1
ATOM 4381 O O . PHE B 1 266 ? -14.961 -20.781 -3.113 1 94.56 266 PHE B O 1
ATOM 4388 N N . ILE B 1 267 ? -12.953 -19.797 -3.221 1 92.69 267 ILE B N 1
ATOM 4389 C CA . ILE B 1 267 ? -12.508 -20.359 -1.951 1 92.69 267 ILE B CA 1
ATOM 4390 C C . ILE B 1 267 ? -12.328 -19.25 -0.926 1 92.69 267 ILE B C 1
ATOM 4392 O O . ILE B 1 267 ? -12.016 -19.516 0.238 1 92.69 267 ILE B O 1
ATOM 4396 N N . THR B 1 268 ? -12.43 -18.016 -1.335 1 94.56 268 THR B N 1
ATOM 4397 C CA . THR B 1 268 ? -12.305 -16.891 -0.412 1 94.56 268 THR B CA 1
ATOM 4398 C C . THR B 1 268 ? -13.602 -16.672 0.354 1 94.56 268 THR B C 1
ATOM 4400 O O . THR B 1 268 ? -14.562 -16.125 -0.188 1 94.56 268 THR B O 1
ATOM 4403 N N . ARG B 1 269 ? -13.586 -17.094 1.563 1 93.19 269 ARG B N 1
ATOM 4404 C CA . ARG B 1 269 ? -14.766 -16.984 2.422 1 93.19 269 ARG B CA 1
ATOM 4405 C C . ARG B 1 269 ? -14.789 -15.648 3.158 1 93.19 269 ARG B C 1
ATOM 4407 O O . ARG B 1 269 ? -13.844 -15.312 3.875 1 93.19 269 ARG B O 1
ATOM 4414 N N . VAL B 1 270 ? -15.828 -14.938 2.98 1 93.75 270 VAL B N 1
ATOM 4415 C CA . VAL B 1 270 ? -15.992 -13.648 3.639 1 93.75 270 VAL B CA 1
ATOM 4416 C C . VAL B 1 270 ? -17.25 -13.664 4.512 1 93.75 270 VAL B C 1
ATOM 4418 O O . VAL B 1 270 ? -18.328 -14.055 4.055 1 93.75 270 VAL B O 1
ATOM 4421 N N . VAL B 1 271 ? -17.047 -13.289 5.711 1 92.44 271 VAL B N 1
ATOM 4422 C CA . VAL B 1 271 ? -18.156 -13.156 6.641 1 92.44 271 VAL B CA 1
ATOM 4423 C C . VAL B 1 271 ? -18.406 -11.68 6.938 1 92.44 271 VAL B C 1
ATOM 4425 O O . VAL B 1 271 ? -17.5 -10.961 7.371 1 92.44 271 VAL B O 1
ATOM 4428 N N . PHE B 1 272 ? -19.594 -11.258 6.656 1 92.88 272 PHE B N 1
ATOM 4429 C CA . PHE B 1 272 ? -19.906 -9.852 6.898 1 92.88 272 PHE B CA 1
ATOM 4430 C C . PHE B 1 272 ? -19.906 -9.547 8.391 1 92.88 272 PHE B C 1
ATOM 4432 O O . PHE B 1 272 ? -20.391 -10.352 9.195 1 92.88 272 PHE B O 1
ATOM 4439 N N . GLU B 1 273 ? -19.391 -8.391 8.672 1 89.19 273 GLU B N 1
ATOM 4440 C CA . GLU B 1 273 ? -19.172 -7.98 10.055 1 89.19 273 GLU B CA 1
ATOM 4441 C C . GLU B 1 273 ? -20.484 -7.801 10.805 1 89.19 273 GLU B C 1
ATOM 4443 O O . GLU B 1 273 ? -21.484 -7.387 10.219 1 89.19 273 GLU B O 1
ATOM 4448 N N . SER B 1 274 ? -20.375 -8.125 12.055 1 88.19 274 SER B N 1
ATOM 4449 C CA . SER B 1 274 ? -21.469 -7.91 13 1 88.19 274 SER B CA 1
ATOM 4450 C C . SER B 1 274 ? -21.094 -6.852 14.039 1 88.19 274 SER B C 1
ATOM 4452 O O . SER B 1 274 ? -19.922 -6.621 14.305 1 88.19 274 SER B O 1
ATOM 4454 N N . PRO B 1 275 ? -22.141 -6.191 14.531 1 84.62 275 P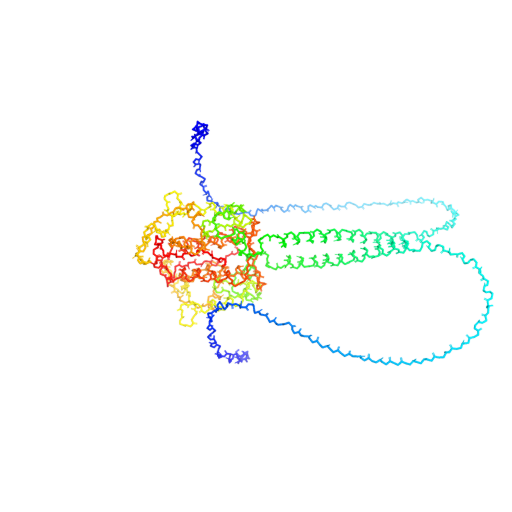RO B N 1
ATOM 4455 C CA . PRO B 1 275 ? -21.844 -5.188 15.562 1 84.62 275 PRO B CA 1
ATOM 4456 C C . PRO B 1 275 ? -21.078 -5.77 16.75 1 84.62 275 PRO B C 1
ATOM 4458 O O . PRO B 1 275 ? -21.203 -6.961 17.047 1 84.62 275 PRO B O 1
#

Solvent-accessible surface area (backbone atoms only — not comparable to full-atom values): 33298 Å² total; per-residue (Å²): 139,75,78,96,66,74,92,74,73,81,85,67,79,87,68,84,75,85,64,80,76,79,73,82,73,79,81,74,85,80,79,81,75,85,84,81,87,85,78,84,81,88,84,86,88,76,88,78,85,90,84,86,87,78,89,81,86,78,83,75,82,74,80,70,76,78,70,80,70,74,69,72,70,61,78,46,62,60,56,49,47,49,53,48,49,48,48,52,28,25,49,43,12,50,53,38,51,51,49,50,50,51,49,48,50,49,48,48,51,56,67,66,36,76,58,68,37,52,64,26,27,32,56,70,18,50,55,35,33,66,50,13,54,74,68,61,28,42,76,38,74,72,76,70,41,47,24,32,60,62,45,52,56,65,69,61,52,53,52,53,55,51,63,28,88,42,96,83,9,40,58,68,35,34,31,69,37,68,88,58,45,85,86,49,55,77,94,60,50,54,63,40,79,38,42,62,72,58,45,52,67,58,42,31,58,64,38,58,38,27,32,22,38,47,53,54,56,49,26,49,48,49,51,52,50,50,61,68,42,17,82,77,71,71,29,58,62,44,78,53,84,60,66,57,54,50,50,54,51,50,45,47,49,46,68,69,70,45,51,84,56,57,50,82,42,65,74,42,74,43,64,40,63,62,136,133,70,95,76,62,74,92,69,69,87,78,68,75,88,68,82,72,88,65,78,77,80,70,82,70,76,78,72,82,74,75,78,73,82,79,78,86,80,81,82,80,80,80,79,92,78,80,92,83,88,88,82,80,68,80,72,79,81,76,77,81,76,84,72,79,76,74,77,72,77,69,74,70,64,75,52,60,59,56,50,47,48,53,49,49,47,49,51,28,25,49,42,11,51,53,38,51,51,50,48,50,51,48,49,50,51,47,47,51,57,66,64,36,77,59,69,37,50,63,27,28,32,57,71,17,51,57,34,33,66,48,13,54,75,68,62,28,42,75,39,72,74,75,69,40,46,26,33,62,62,46,52,56,65,70,62,52,54,54,53,56,51,64,29,88,43,95,84,9,39,55,69,32,33,32,70,37,65,91,61,46,88,88,53,54,78,93,61,49,52,63,39,79,37,42,64,71,58,46,49,65,59,42,32,56,66,41,58,39,25,32,22,38,48,54,55,56,48,27,50,48,49,50,50,50,51,61,68,43,18,82,79,71,71,28,56,62,42,78,54,83,61,65,57,56,50,50,52,52,49,43,47,48,47,67,70,72,44,48,83,55,56,48,83,42,64,73,44,74,42,65,40,63,61,134

InterPro domains:
  IPR053008 Phomopsin biosynthesis-associated protein [PTHR35896] (61-267)

pLDDT: mean 71.39, std 30.99, range [15.48, 98.44]

Secondary structure (DSSP, 8-state):
--STT-TTS------------------------------------------------------------------HHHHHHHHHHHHHHHHHHHHHHHHHHHHHHHHHHHHT-S-SSTTHHHHTT-SSHHHHHHTT-EEETTTTEEE-GGG--HHHHHHHHT-SSSTTS--EEEEE-GGG-TT--GGGPPEEEEEHHHHHHH--TT-EEEE-HHHHHHHHHHHHHHHHHHHHHT------TTHHHHHHHHHHHHHHH-TTS-TT---EEEE----/-GGGSSTTGGG--TT------------------------------------------------------------HHHHHHHHHHHHHHHHHHHHHHHHHHHHHHHHHHHHT-S-SSTTHHHHTT-SSHHHHHHTT-EEETTTTEEE-GGG--HHHHHHHHT-SSSTTS--EEEEE-TTS-TT--GGGPPEEEEEHHHHHHH--TT-EEEE-HHHHHHHHHHHHHHHHHHHHHT------TTHHHHHHHHHHHHHHH-TTS-TT---EEEE----

Sequence (550 aa):
MSQMAKMAGVVRNLQASTTGKTRYDRVPSQQMPLYDDPRPPADDSRLEDNERAEKDDDGDDRDYDSRLRRKRRWPGPPRLVGILTVAILAAVGVADLFGRASHAIQQQRTANDPVQTVHDCFRSCGYTAADAIERGCLFEEFDMRWEHPSCIDHELAAEYRRMGPEPDGSWTYMVDDETATDGVPINELRRRPVNATELSMLVWPGKVVYANMRHHLTHCIFRWRKQFRAPFKGTRWPSQPGWEENHIKHCMDVILNKRDVPLEKFITRVVFESPMSQMAKMAGVVRNLQASTTGKTRYDRVPSQQMPLYDDPRPPADDSRLEDNERAEKDDDGDDRDYDSRLRRKRRWPGPPRLVGILTVAILAAVGVADLFGRASHAIQQQRTANDPVQTVHDCFRSCGYTAADAIERGCLFEEFDMRWEHPSCIDHELAAEYRRMGPEPDGSWTYMVDDETATDGVPINELRRRPVNATELSMLVWPGKVVYANMRHHLTHCIFRWRKQFRAPFKGTRWPSQPGWEENHIKHCMDVILNKRDVPLEKFITRVVFESP

Radius of gyration: 39.09 Å; Cα contacts (8 Å, |Δi|>4): 573; chains: 2; bounding box: 116×117×104 Å